Protein 2LL3 (pdb70)

Foldseek 3Di:
DDDADQKFWPADQPDDWAFAPDVVRLLVVLVVVVQFQKWKQQQVVRIIRRGGDDIDIDGGPRIGIGGSHD

GO terms:
  GO:0005534 galactose binding (F, IDA)
  GO:0044174 host cell endosome (C, IDA)
  GO:0005576 extracellular region (C, IDA)
  GO:0020009 microneme (C, IDA)
  GO:0030246 carbohydrate binding (F, IDA)
  GO:0140403 effector-mediated suppression of host innate immune response (P, IDA)
  GO:0046812 host cell surface binding (F, IDA)
  GO:0005534 galactose binding (F, IMP)
  GO:0140404 effector-mediated perturbation of host innate immune response by symbiont (P, IMP)
  GO:0075109 symbiont-mediated perturbation of host receptor-mediated signal transduction (P, IMP)
  GO:0005515 protein binding (F, IPI)
  GO:0035662 Toll-like receptor 4 binding (F, IPI)
  GO:0035663 Toll-like receptor 2 binding (F, IPI)

Secondary structure (DSSP, 8-state):
--S-EEEEE-SPBSSS-EE-SSHHHHHHHHHH-TTEEEEEEETTTTEEEEEESS--EEEEEEEEEE-S--

Solvent-accessible surface area: 4388 Å² total; per-residue (Å²): 91,34,160,68,40,43,47,0,2,144,7,120,29,32,46,140,58,104,192,4,115,45,37,78,76,0,100,50,86,0,80,75,72,184,109,2,59,6,0,1,9,8,65,138,80,15,56,0,51,13,12,103,42,160,54,73,133,80,154,106,129,4,8,37,22,0,59,66,58,114

Structure (mmCIF, N/CA/C/O backbone):
data_2LL3
#
_entry.id   2LL3
#
loop_
_atom_site.group_PDB
_atom_site.id
_atom_site.type_symbol
_atom_site.label_atom_id
_atom_site.label_alt_id
_atom_site.label_comp_id
_atom_site.label_asym_id
_atom_site.label_entity_id
_atom_site.label_seq_id
_atom_site.pdbx_PDB_ins_code
_atom_site.Cartn_x
_atom_site.Cartn_y
_atom_site.Cartn_z
_atom_site.occupancy
_atom_site.B_iso_or_equiv
_atom_site.auth_seq_id
_atom_site.auth_comp_id
_atom_site.auth_asym_id
_atom_site.auth_atom_id
_atom_site.pdbx_PDB_model_num
ATOM 1 N N . CYS A 1 10 ? 3.969 -6.084 10.281 1.00 3.75 10 CYS A N 1
ATOM 2 C CA . CYS A 1 10 ? 2.594 -5.763 9.851 1.00 3.34 10 CYS A CA 1
ATOM 3 C C . CYS A 1 10 ? 2.520 -4.390 9.178 1.00 3.18 10 CYS A C 1
ATOM 4 O O . CYS A 1 10 ? 2.015 -4.280 8.061 1.00 3.37 10 CYS A O 1
ATOM 11 N N . VAL A 1 11 ? 3.019 -3.343 9.841 1.00 3.25 11 VAL A N 1
ATOM 12 C CA . VAL A 1 11 ? 2.921 -1.984 9.298 1.00 3.21 11 VAL A CA 1
ATOM 13 C C . VAL A 1 11 ? 4.183 -1.157 9.568 1.00 2.44 11 VAL A C 1
ATOM 14 O O . VAL A 1 11 ? 4.113 0.061 9.728 1.00 2.96 11 VAL A O 1
ATOM 27 N N . HIS A 1 12 ? 5.335 -1.809 9.611 1.00 1.79 12 HIS A N 1
ATOM 28 C CA . HIS A 1 12 ? 6.587 -1.102 9.861 1.00 1.77 12 HIS A CA 1
ATOM 29 C C . HIS A 1 12 ? 7.492 -1.119 8.638 1.00 1.51 12 HIS A C 1
ATOM 30 O O . HIS A 1 12 ? 8.315 -2.022 8.480 1.00 2.26 12 HIS A O 1
ATOM 45 N N . THR A 1 13 ? 7.304 -0.116 7.779 1.00 1.05 13 THR A N 1
ATOM 46 C CA . THR A 1 13 ? 8.161 0.142 6.616 1.00 0.80 13 THR A CA 1
ATOM 47 C C . THR A 1 13 ? 8.536 -1.123 5.835 1.00 0.84 13 THR A C 1
ATOM 48 O O . THR A 1 13 ? 7.718 -1.668 5.088 1.00 1.82 13 THR A O 1
ATOM 59 N N . GLY A 1 14 ? 9.775 -1.572 5.996 1.00 0.79 14 GLY A N 1
ATOM 60 C CA . GLY A 1 14 ? 10.243 -2.745 5.291 1.00 0.83 14 GLY A CA 1
ATOM 61 C C . GLY A 1 14 ? 11.012 -2.403 4.029 1.00 0.86 14 GLY A C 1
ATOM 62 O O . GLY A 1 14 ? 12.075 -2.970 3.779 1.00 1.81 14 GLY A O 1
ATOM 66 N N . ASN A 1 15 ? 10.483 -1.455 3.253 1.00 0.68 15 ASN A N 1
ATOM 67 C CA . ASN A 1 15 ? 11.025 -1.122 1.929 1.00 0.59 15 ASN A CA 1
ATOM 68 C C . ASN A 1 15 ? 10.782 -2.276 0.970 1.00 0.47 15 ASN A C 1
ATOM 69 O O . ASN A 1 15 ? 11.666 -2.704 0.227 1.00 0.46 15 ASN A O 1
ATOM 80 N N . ILE A 1 16 ? 9.559 -2.773 1.011 1.00 0.46 16 ILE A N 1
ATOM 81 C CA . ILE A 1 16 ? 9.126 -3.855 0.151 1.00 0.46 16 ILE A CA 1
ATOM 82 C C . ILE A 1 16 ? 7.902 -3.408 -0.632 1.00 0.47 16 ILE A C 1
ATOM 83 O O . ILE A 1 16 ? 6.916 -2.951 -0.051 1.00 0.57 16 ILE A O 1
ATOM 99 N N . GLY A 1 17 ? 7.985 -3.518 -1.944 1.00 0.41 17 GLY A N 1
ATOM 100 C CA . GLY A 1 17 ? 6.860 -3.205 -2.791 1.00 0.44 17 GLY A CA 1
ATOM 101 C C . GLY A 1 17 ? 6.041 -4.442 -3.071 1.00 0.37 17 GLY A C 1
ATOM 102 O O . GLY A 1 17 ? 6.547 -5.557 -2.954 1.00 0.35 17 GLY A O 1
ATOM 106 N N . SER A 1 18 ? 4.784 -4.263 -3.431 1.00 0.39 18 SER A N 1
ATOM 107 C CA . SER A 1 18 ? 3.943 -5.392 -3.782 1.00 0.32 18 SER A CA 1
ATOM 108 C C . SER A 1 18 ? 3.467 -5.287 -5.225 1.00 0.37 18 SER A C 1
ATOM 109 O O . SER A 1 18 ? 3.070 -4.216 -5.679 1.00 0.45 18 SER A O 1
ATOM 117 N N . LYS A 1 19 ? 3.524 -6.405 -5.939 1.00 0.39 19 LYS A N 1
ATOM 118 C CA . LYS A 1 19 ? 3.084 -6.455 -7.330 1.00 0.49 19 LYS A CA 1
ATOM 119 C C . LYS A 1 19 ? 1.586 -6.704 -7.428 1.00 0.38 19 LYS A C 1
ATOM 120 O O . LYS A 1 19 ? 1.039 -6.878 -8.516 1.00 0.41 19 LYS A O 1
ATOM 139 N N . ALA A 1 20 ? 0.936 -6.731 -6.273 1.00 0.31 20 ALA A N 1
ATOM 140 C CA . ALA A 1 20 ? -0.508 -6.881 -6.205 1.00 0.26 20 ALA A CA 1
ATOM 141 C C . ALA A 1 20 ? -1.182 -5.649 -6.788 1.00 0.21 20 ALA A C 1
ATOM 142 O O . ALA A 1 20 ? -0.768 -4.522 -6.516 1.00 0.27 20 ALA A O 1
ATOM 149 N N . GLN A 1 21 ? -2.202 -5.877 -7.601 1.00 0.24 21 GLN A N 1
ATOM 150 C CA . GLN A 1 21 ? -2.920 -4.814 -8.260 1.00 0.25 21 GLN A CA 1
ATOM 151 C C . GLN A 1 21 ? -3.507 -3.824 -7.262 1.00 0.21 21 GLN A C 1
ATOM 152 O O . GLN A 1 21 ? -4.166 -4.211 -6.292 1.00 0.23 21 GLN A O 1
ATOM 166 N N . THR A 1 22 ? -3.242 -2.551 -7.504 1.00 0.22 22 THR A N 1
ATOM 167 C CA . THR A 1 22 ? -3.871 -1.481 -6.758 1.00 0.22 22 THR A CA 1
ATOM 168 C C . THR A 1 22 ? -5.368 -1.499 -7.060 1.00 0.24 22 THR A C 1
ATOM 169 O O . THR A 1 22 ? -5.768 -1.689 -8.208 1.00 0.29 22 THR A O 1
ATOM 180 N N . ILE A 1 23 ? -6.187 -1.331 -6.032 1.00 0.23 23 ILE A N 1
ATOM 181 C CA . ILE A 1 23 ? -7.635 -1.505 -6.157 1.00 0.28 23 ILE A CA 1
ATOM 182 C C . ILE A 1 23 ? -8.265 -0.385 -6.975 1.00 0.36 23 ILE A C 1
ATOM 183 O O . ILE A 1 23 ? -9.437 -0.453 -7.347 1.00 0.43 23 ILE A O 1
ATOM 199 N N . GLY A 1 24 ? -7.481 0.638 -7.257 1.00 0.38 24 GLY A N 1
ATOM 200 C CA . GLY A 1 24 ? -7.975 1.744 -8.046 1.00 0.45 24 GLY A CA 1
ATOM 201 C C . GLY A 1 24 ? -6.874 2.692 -8.444 1.00 0.31 24 GLY A C 1
ATOM 202 O O . GLY A 1 24 ? -5.718 2.284 -8.579 1.00 0.34 24 GLY A O 1
ATOM 206 N N . GLU A 1 25 ? -7.233 3.952 -8.643 1.00 0.26 25 GLU A N 1
ATOM 207 C CA . GLU A 1 25 ? -6.260 4.985 -8.959 1.00 0.29 25 GLU A CA 1
ATOM 208 C C . GLU A 1 25 ? -5.340 5.222 -7.772 1.00 0.25 25 GLU A C 1
ATOM 209 O O . GLU A 1 25 ? -5.786 5.260 -6.624 1.00 0.32 25 GLU A O 1
ATOM 221 N N . VAL A 1 26 ? -4.057 5.373 -8.052 1.00 0.23 26 VAL A N 1
ATOM 222 C CA . VAL A 1 26 ? -3.078 5.616 -7.011 1.00 0.20 26 VAL A CA 1
ATOM 223 C C . VAL A 1 26 ? -3.208 7.035 -6.485 1.00 0.22 26 VAL A C 1
ATOM 224 O O . VAL A 1 26 ? -2.924 8.007 -7.189 1.00 0.24 26 VAL A O 1
ATOM 237 N N . LYS A 1 27 ? -3.662 7.142 -5.254 1.00 0.28 27 LYS A N 1
ATOM 238 C CA . LYS A 1 27 ? -3.822 8.430 -4.608 1.00 0.33 27 LYS A CA 1
ATOM 239 C C . LYS A 1 27 ? -2.635 8.682 -3.697 1.00 0.26 27 LYS A C 1
ATOM 240 O O . LYS A 1 27 ? -2.135 7.760 -3.056 1.00 0.31 27 LYS A O 1
ATOM 259 N N . ARG A 1 28 ? -2.169 9.917 -3.648 1.00 0.26 28 ARG A N 1
ATOM 260 C CA . ARG A 1 28 ? -1.023 10.234 -2.822 1.00 0.23 28 ARG A CA 1
ATOM 261 C C . ARG A 1 28 ? -1.461 10.448 -1.379 1.00 0.21 28 ARG A C 1
ATOM 262 O O . ARG A 1 28 ? -2.513 11.032 -1.112 1.00 0.29 28 ARG A O 1
ATOM 283 N N . ALA A 1 29 ? -0.657 9.952 -0.458 1.00 0.17 29 ALA A N 1
ATOM 284 C CA . ALA A 1 29 ? -0.981 10.015 0.954 1.00 0.19 29 ALA A CA 1
ATOM 285 C C . ALA A 1 29 ? 0.108 10.756 1.715 1.00 0.24 29 ALA A C 1
ATOM 286 O O . ALA A 1 29 ? 1.296 10.489 1.540 1.00 0.33 29 ALA A O 1
ATOM 293 N N . SER A 1 30 ? -0.311 11.693 2.555 1.00 0.30 30 SER A N 1
ATOM 294 C CA . SER A 1 30 ? 0.611 12.515 3.325 1.00 0.37 30 SER A CA 1
ATOM 295 C C . SER A 1 30 ? 1.319 11.686 4.398 1.00 0.29 30 SER A C 1
ATOM 296 O O . SER A 1 30 ? 2.367 12.077 4.912 1.00 0.42 30 SER A O 1
ATOM 304 N N . SER A 1 31 ? 0.750 10.536 4.722 1.00 0.19 31 SER A N 1
ATOM 305 C CA . SER A 1 31 ? 1.327 9.650 5.718 1.00 0.19 31 SER A CA 1
ATOM 306 C C . SER A 1 31 ? 1.019 8.199 5.373 1.00 0.18 31 SER A C 1
ATOM 307 O O . SER A 1 31 ? 0.107 7.924 4.585 1.00 0.21 31 SER A O 1
ATOM 315 N N . LEU A 1 32 ? 1.776 7.271 5.945 1.00 0.17 32 LEU A N 1
ATOM 316 C CA . LEU A 1 32 ? 1.482 5.856 5.782 1.00 0.18 32 LEU A CA 1
ATOM 317 C C . LEU A 1 32 ? 0.189 5.526 6.514 1.00 0.18 32 LEU A C 1
ATOM 318 O O . LEU A 1 32 ? -0.587 4.671 6.085 1.00 0.21 32 LEU A O 1
ATOM 334 N N . SER A 1 33 ? -0.038 6.240 7.613 1.00 0.21 33 SER A N 1
ATOM 335 C CA . SER A 1 33 ? -1.268 6.124 8.380 1.00 0.24 33 SER A CA 1
ATOM 336 C C . SER A 1 33 ? -2.475 6.425 7.496 1.00 0.20 33 SER A C 1
ATOM 337 O O . SER A 1 33 ? -3.465 5.693 7.505 1.00 0.20 33 SER A O 1
ATOM 345 N N . GLU A 1 34 ? -2.372 7.498 6.716 1.00 0.20 34 GLU A N 1
ATOM 346 C CA . GLU A 1 34 ? -3.408 7.858 5.760 1.00 0.20 34 GLU A CA 1
ATOM 347 C C . GLU A 1 34 ? -3.677 6.700 4.808 1.00 0.18 34 GLU A C 1
ATOM 348 O O . GLU A 1 34 ? -4.824 6.325 4.572 1.00 0.20 34 GLU A O 1
ATOM 360 N N . CYS A 1 35 ? -2.602 6.131 4.277 1.00 0.17 35 CYS A N 1
ATOM 361 C CA . CYS A 1 35 ? -2.703 5.042 3.314 1.00 0.16 35 CYS A CA 1
ATOM 362 C C . CYS A 1 35 ? -3.335 3.807 3.957 1.00 0.16 35 CYS A C 1
ATOM 363 O O . CYS A 1 35 ? -3.959 2.995 3.274 1.00 0.20 35 CYS A O 1
ATOM 370 N N . ARG A 1 36 ? -3.197 3.675 5.275 1.00 0.18 36 ARG A N 1
ATOM 371 C CA . ARG A 1 36 ? -3.850 2.586 5.988 1.00 0.22 36 ARG A CA 1
ATOM 372 C C . ARG A 1 36 ? -5.358 2.762 5.918 1.00 0.25 36 ARG A C 1
ATOM 373 O O . ARG A 1 36 ? -6.084 1.834 5.574 1.00 0.28 36 ARG A O 1
ATOM 394 N N . ALA A 1 37 ? -5.821 3.970 6.222 1.00 0.29 37 ALA A N 1
ATOM 395 C CA . ALA A 1 37 ? -7.243 4.292 6.154 1.00 0.37 37 ALA A CA 1
ATOM 396 C C . ALA A 1 37 ? -7.752 4.168 4.722 1.00 0.37 37 ALA A C 1
ATOM 397 O O . ALA A 1 37 ? -8.918 3.842 4.484 1.00 0.42 37 ALA A O 1
ATOM 404 N N . ARG A 1 38 ? -6.861 4.429 3.773 1.00 0.33 38 ARG A N 1
ATOM 405 C CA . ARG A 1 38 ? -7.164 4.266 2.360 1.00 0.36 38 ARG A CA 1
ATOM 406 C C . ARG A 1 38 ? -7.378 2.791 2.028 1.00 0.34 38 ARG A C 1
ATOM 407 O O . ARG A 1 38 ? -8.175 2.447 1.154 1.00 0.42 38 ARG A O 1
ATOM 428 N N . CYS A 1 39 ? -6.670 1.925 2.744 1.00 0.28 39 CYS A N 1
ATOM 429 C CA . CYS A 1 39 ? -6.835 0.484 2.593 1.00 0.31 39 CYS A CA 1
ATOM 430 C C . CYS A 1 39 ? -8.083 0.014 3.337 1.00 0.32 39 CYS A C 1
ATOM 431 O O . CYS A 1 39 ? -8.792 -0.877 2.875 1.00 0.38 39 CYS A O 1
ATOM 438 N N . GLN A 1 40 ? -8.355 0.638 4.484 1.00 0.35 40 GLN A N 1
ATOM 439 C CA . GLN A 1 40 ? -9.537 0.317 5.286 1.00 0.41 40 GLN A CA 1
ATOM 440 C C . GLN A 1 40 ? -10.807 0.641 4.515 1.00 0.39 40 GLN A C 1
ATOM 441 O O . GLN A 1 40 ? -11.883 0.110 4.801 1.00 0.44 40 GLN A O 1
ATOM 455 N N . ALA A 1 41 ? -10.668 1.536 3.551 1.00 0.36 41 ALA A N 1
ATOM 456 C CA . ALA A 1 41 ? -11.766 1.917 2.679 1.00 0.37 41 ALA A CA 1
ATOM 457 C C . ALA A 1 41 ? -12.214 0.742 1.820 1.00 0.32 41 ALA A C 1
ATOM 458 O O . ALA A 1 41 ? -13.382 0.356 1.839 1.00 0.41 41 ALA A O 1
ATOM 465 N N . GLU A 1 42 ? -11.277 0.167 1.078 1.00 0.37 42 GLU A N 1
ATOM 466 C CA . GLU A 1 42 ? -11.582 -0.955 0.204 1.00 0.43 42 GLU A CA 1
ATOM 467 C C . GLU A 1 42 ? -11.662 -2.252 0.996 1.00 0.46 42 GLU A C 1
ATOM 468 O O . GLU A 1 42 ? -10.703 -2.653 1.655 1.00 0.66 42 GLU A O 1
ATOM 480 N N . LYS A 1 43 ? -12.804 -2.913 0.914 1.00 0.49 43 LYS A N 1
ATOM 481 C CA . LYS A 1 43 ? -13.000 -4.191 1.582 1.00 0.54 43 LYS A CA 1
ATOM 482 C C . LYS A 1 43 ? -12.114 -5.262 0.950 1.00 0.50 43 LYS A C 1
ATOM 483 O O . LYS A 1 43 ? -11.758 -6.250 1.592 1.00 0.67 43 LYS A O 1
ATOM 502 N N . GLU A 1 44 ? -11.739 -5.041 -0.304 1.00 0.38 44 GLU A N 1
ATOM 503 C CA . GLU A 1 44 ? -10.913 -5.989 -1.037 1.00 0.40 44 GLU A CA 1
ATOM 504 C C . GLU A 1 44 ? -9.440 -5.831 -0.656 1.00 0.35 44 GLU A C 1
ATOM 505 O O . GLU A 1 44 ? -8.614 -6.694 -0.960 1.00 0.37 44 GLU A O 1
ATOM 517 N N . CYS A 1 45 ? -9.120 -4.729 0.015 1.00 0.32 45 CYS A N 1
ATOM 518 C CA . CYS A 1 45 ? -7.737 -4.407 0.341 1.00 0.31 45 CYS A CA 1
ATOM 519 C C . CYS A 1 45 ? -7.228 -5.293 1.465 1.00 0.33 45 CYS A C 1
ATOM 520 O O . CYS A 1 45 ? -7.718 -5.225 2.595 1.00 0.55 45 CYS A O 1
ATOM 527 N N . SER A 1 46 ? -6.255 -6.127 1.149 1.00 0.25 46 SER A N 1
ATOM 528 C CA . SER A 1 46 ? -5.660 -7.005 2.135 1.00 0.27 46 SER A CA 1
ATOM 529 C C . SER A 1 46 ? -4.346 -6.412 2.636 1.00 0.26 46 SER A C 1
ATOM 530 O O . SER A 1 46 ? -3.815 -6.824 3.668 1.00 0.35 46 SER A O 1
ATOM 538 N N . HIS A 1 47 ? -3.836 -5.428 1.902 1.00 0.21 47 HIS A N 1
ATOM 539 C CA . HIS A 1 47 ? -2.586 -4.764 2.249 1.00 0.20 47 HIS A CA 1
ATOM 540 C C . HIS A 1 47 ? -2.375 -3.570 1.328 1.00 0.18 47 HIS A C 1
ATOM 541 O O . HIS A 1 47 ? -2.984 -3.490 0.265 1.00 0.22 47 HIS A O 1
ATOM 556 N N . TYR A 1 48 ? -1.502 -2.663 1.715 1.00 0.15 48 TYR A N 1
ATOM 557 C CA . TYR A 1 48 ? -1.229 -1.490 0.902 1.00 0.14 48 TYR A CA 1
ATOM 558 C C . TYR A 1 48 ? 0.266 -1.232 0.811 1.00 0.13 48 TYR A C 1
ATOM 559 O O . TYR A 1 48 ? 1.014 -1.527 1.739 1.00 0.17 48 TYR A O 1
ATOM 577 N N . THR A 1 49 ? 0.691 -0.697 -0.315 1.00 0.13 49 THR A N 1
ATOM 578 C CA . THR A 1 49 ? 2.068 -0.287 -0.494 1.00 0.13 49 THR A CA 1
ATOM 579 C C . THR A 1 49 ? 2.142 1.231 -0.533 1.00 0.12 49 THR A C 1
ATOM 580 O O . THR A 1 49 ? 1.740 1.862 -1.503 1.00 0.18 49 THR A O 1
ATOM 591 N N . TYR A 1 50 ? 2.611 1.815 0.541 1.00 0.17 50 TYR A N 1
ATOM 592 C CA . TYR A 1 50 ? 2.766 3.248 0.609 1.00 0.16 50 TYR A CA 1
ATOM 593 C C . TYR A 1 50 ? 4.167 3.640 0.186 1.00 0.14 50 TYR A C 1
ATOM 594 O O . TYR A 1 50 ? 5.126 3.476 0.941 1.00 0.16 50 TYR A O 1
ATOM 612 N N . ASN A 1 51 ? 4.283 4.145 -1.024 1.00 0.16 51 ASN A N 1
ATOM 613 C CA . ASN A 1 51 ? 5.542 4.673 -1.493 1.00 0.20 51 ASN A CA 1
ATOM 614 C C . ASN A 1 51 ? 5.768 6.029 -0.852 1.00 0.19 51 ASN A C 1
ATOM 615 O O . ASN A 1 51 ? 5.267 7.047 -1.321 1.00 0.22 51 ASN A O 1
ATOM 626 N N . VAL A 1 52 ? 6.522 6.021 0.228 1.00 0.18 52 VAL A N 1
ATOM 627 C CA . VAL A 1 52 ? 6.778 7.217 1.010 1.00 0.22 52 VAL A CA 1
ATOM 628 C C . VAL A 1 52 ? 7.647 8.189 0.217 1.00 0.31 52 VAL A C 1
ATOM 629 O O . VAL A 1 52 ? 7.618 9.401 0.436 1.00 0.44 52 VAL A O 1
ATOM 642 N N . LYS A 1 53 ? 8.399 7.625 -0.723 1.00 0.33 53 LYS A N 1
ATOM 643 C CA . LYS A 1 53 ? 9.380 8.357 -1.501 1.00 0.45 53 LYS A CA 1
ATOM 644 C C . LYS A 1 53 ? 8.714 9.436 -2.360 1.00 0.44 53 LYS A C 1
ATOM 645 O O . LYS A 1 53 ? 9.122 10.595 -2.337 1.00 0.59 53 LYS A O 1
ATOM 664 N N . SER A 1 54 ? 7.689 9.052 -3.107 1.00 0.34 54 SER A N 1
ATOM 665 C CA . SER A 1 54 ? 6.923 10.001 -3.906 1.00 0.36 54 SER A CA 1
ATOM 666 C C . SER A 1 54 ? 5.641 10.397 -3.179 1.00 0.33 54 SER A C 1
ATOM 667 O O . SER A 1 54 ? 4.927 11.306 -3.600 1.00 0.43 54 SER A O 1
ATOM 675 N N . GLY A 1 55 ? 5.349 9.696 -2.089 1.00 0.26 55 GLY A N 1
ATOM 676 C CA . GLY A 1 55 ? 4.178 10.004 -1.294 1.00 0.24 55 GLY A CA 1
ATOM 677 C C . GLY A 1 55 ? 2.919 9.365 -1.844 1.00 0.20 55 GLY A C 1
ATOM 678 O O . GLY A 1 55 ? 1.816 9.840 -1.592 1.00 0.27 55 GLY A O 1
ATOM 682 N N . LEU A 1 56 ? 3.085 8.277 -2.581 1.00 0.22 56 LEU A N 1
ATOM 683 C CA . LEU A 1 56 ? 1.964 7.609 -3.230 1.00 0.19 56 LEU A CA 1
ATOM 684 C C . LEU A 1 56 ? 1.441 6.461 -2.377 1.00 0.15 56 LEU A C 1
ATOM 685 O O . LEU A 1 56 ? 2.210 5.753 -1.737 1.00 0.14 56 LEU A O 1
ATOM 701 N N . CYS A 1 57 ? 0.131 6.287 -2.370 1.00 0.14 57 CYS A N 1
ATOM 702 C CA . CYS A 1 57 ? -0.495 5.202 -1.634 1.00 0.13 57 CYS A CA 1
ATOM 703 C C . CYS A 1 57 ? -1.055 4.164 -2.598 1.00 0.11 57 CYS A C 1
ATOM 704 O O . CYS A 1 57 ? -1.835 4.492 -3.494 1.00 0.13 57 CYS A O 1
ATOM 711 N N . TYR A 1 58 ? -0.641 2.919 -2.425 1.00 0.11 58 TYR A N 1
ATOM 712 C CA . TYR A 1 58 ? -1.112 1.831 -3.267 1.00 0.13 58 TYR A CA 1
ATOM 713 C C . TYR A 1 58 ? -1.950 0.844 -2.466 1.00 0.13 58 TYR A C 1
ATOM 714 O O . TYR A 1 58 ? -1.420 -0.142 -1.954 1.00 0.12 58 TYR A O 1
ATOM 732 N N . PRO A 1 59 ? -3.263 1.076 -2.342 1.00 0.15 59 PRO A N 1
ATOM 733 C CA . PRO A 1 59 ? -4.145 0.117 -1.705 1.00 0.16 59 PRO A CA 1
ATOM 734 C C . PRO A 1 59 ? -4.306 -1.091 -2.611 1.00 0.15 59 PRO A C 1
ATOM 735 O O . PRO A 1 59 ? -4.747 -0.960 -3.751 1.00 0.16 59 PRO A O 1
ATOM 746 N N . LYS A 1 60 ? -3.916 -2.258 -2.131 1.00 0.14 60 LYS A N 1
ATOM 747 C CA . LYS A 1 60 ? -3.819 -3.419 -2.994 1.00 0.14 60 LYS A CA 1
ATOM 748 C C . LYS A 1 60 ? -4.727 -4.546 -2.536 1.00 0.13 60 LYS A C 1
ATOM 749 O O . LYS A 1 60 ? -4.869 -4.818 -1.340 1.00 0.14 60 LYS A O 1
ATOM 768 N N . ARG A 1 61 ? -5.340 -5.196 -3.504 1.00 0.15 61 ARG A N 1
ATOM 769 C CA . ARG A 1 61 ? -6.293 -6.250 -3.234 1.00 0.17 61 ARG A CA 1
ATOM 770 C C . ARG A 1 61 ? -5.693 -7.616 -3.512 1.00 0.17 61 ARG A C 1
ATOM 771 O O . ARG A 1 61 ? -4.619 -7.725 -4.109 1.00 0.22 61 ARG A O 1
ATOM 792 N N . GLY A 1 62 ? -6.399 -8.643 -3.074 1.00 0.22 62 GLY A N 1
ATOM 793 C CA . GLY A 1 62 ? -5.972 -10.014 -3.303 1.00 0.30 62 GLY A CA 1
ATOM 794 C C . GLY A 1 62 ? -4.669 -10.366 -2.607 1.00 0.29 62 GLY A C 1
ATOM 795 O O . GLY A 1 62 ? -4.254 -9.690 -1.660 1.00 0.37 62 GLY A O 1
ATOM 799 N N . LYS A 1 63 ? -4.027 -11.427 -3.084 1.00 0.39 63 LYS A N 1
ATOM 800 C CA . LYS A 1 63 ? -2.771 -11.898 -2.512 1.00 0.48 63 LYS A CA 1
ATOM 801 C C . LYS A 1 63 ? -1.634 -10.936 -2.854 1.00 0.40 63 LYS A C 1
ATOM 802 O O . LYS A 1 63 ? -1.673 -10.243 -3.875 1.00 0.49 63 LYS A O 1
ATOM 821 N N . PRO A 1 64 ? -0.616 -10.869 -1.993 1.00 0.41 64 PRO A N 1
ATOM 822 C CA . PRO A 1 64 ? 0.530 -10.001 -2.190 1.00 0.38 64 PRO A CA 1
ATOM 823 C C . PRO A 1 64 ? 1.680 -10.681 -2.928 1.00 0.35 64 PRO A C 1
ATOM 824 O O . PRO A 1 64 ? 1.728 -11.906 -3.059 1.00 0.44 64 PRO A O 1
ATOM 835 N N . GLN A 1 65 ? 2.596 -9.859 -3.400 1.00 0.36 65 GLN A N 1
ATOM 836 C CA . GLN A 1 65 ? 3.838 -10.310 -4.012 1.00 0.32 65 GLN A CA 1
ATOM 837 C C . GLN A 1 65 ? 4.906 -9.299 -3.638 1.00 0.31 65 GLN A C 1
ATOM 838 O O . GLN A 1 65 ? 4.779 -8.126 -3.986 1.00 0.41 65 GLN A O 1
ATOM 852 N N . PHE A 1 66 ? 5.944 -9.732 -2.949 1.00 0.32 66 PHE A N 1
ATOM 853 C CA . PHE A 1 66 ? 6.885 -8.792 -2.357 1.00 0.33 66 PHE A CA 1
ATOM 854 C C . PHE A 1 66 ? 8.178 -8.694 -3.151 1.00 0.34 66 PHE A C 1
ATOM 855 O O . PHE A 1 66 ? 8.713 -9.698 -3.628 1.00 0.40 66 PHE A O 1
ATOM 872 N N . TYR A 1 67 ? 8.661 -7.470 -3.292 1.00 0.32 67 TYR A N 1
ATOM 873 C CA . TYR A 1 67 ? 9.938 -7.203 -3.929 1.00 0.34 67 TYR A CA 1
ATOM 874 C C . TYR A 1 67 ? 10.635 -6.051 -3.218 1.00 0.32 67 TYR A C 1
ATOM 875 O O . TYR A 1 67 ? 9.987 -5.231 -2.571 1.00 0.42 67 TYR A O 1
ATOM 893 N N . LYS A 1 68 ? 11.951 -5.992 -3.333 1.00 0.39 68 LYS A N 1
ATOM 894 C CA . LYS A 1 68 ? 12.728 -4.975 -2.643 1.00 0.39 68 LYS A CA 1
ATOM 895 C C . LYS A 1 68 ? 12.658 -3.645 -3.389 1.00 0.41 68 LYS A C 1
ATOM 896 O O . LYS A 1 68 ? 13.248 -3.491 -4.458 1.00 0.58 68 LYS A O 1
ATOM 915 N N . TYR A 1 69 ? 11.911 -2.705 -2.830 1.00 0.32 69 TYR A N 1
ATOM 916 C CA . TYR A 1 69 ? 11.804 -1.366 -3.387 1.00 0.42 69 TYR A CA 1
ATOM 917 C C . TYR A 1 69 ? 11.975 -0.338 -2.275 1.00 0.40 69 TYR A C 1
ATOM 918 O O . TYR A 1 69 ? 11.091 -0.171 -1.433 1.00 0.60 69 TYR A O 1
ATOM 936 N N . LEU A 1 70 ? 13.115 0.333 -2.265 1.00 0.53 70 LEU A N 1
ATOM 937 C CA . LEU A 1 70 ? 13.384 1.351 -1.265 1.00 0.52 70 LEU A CA 1
ATOM 938 C C . LEU A 1 70 ? 12.397 2.504 -1.408 1.00 0.48 70 LEU A C 1
ATOM 939 O O . LEU A 1 70 ? 12.316 3.140 -2.461 1.00 0.75 70 LEU A O 1
ATOM 955 N N . GLY A 1 71 ? 11.657 2.770 -0.349 1.00 0.40 71 GLY A N 1
ATOM 956 C CA . GLY A 1 71 ? 10.644 3.802 -0.390 1.00 0.49 71 GLY A CA 1
ATOM 957 C C . GLY A 1 71 ? 9.239 3.244 -0.260 1.00 0.40 71 GLY A C 1
ATOM 958 O O . GLY A 1 71 ? 8.335 3.944 0.192 1.00 0.43 71 GLY A O 1
ATOM 962 N N . ASP A 1 72 ? 9.049 1.987 -0.645 1.00 0.38 72 ASP A N 1
ATOM 963 C CA . ASP A 1 72 ? 7.731 1.367 -0.565 1.00 0.36 72 ASP A CA 1
ATOM 964 C C . ASP A 1 72 ? 7.532 0.717 0.792 1.00 0.42 72 ASP A C 1
ATOM 965 O O . ASP A 1 72 ? 8.261 -0.199 1.171 1.00 0.70 72 ASP A O 1
ATOM 974 N N . MET A 1 73 ? 6.560 1.206 1.537 1.00 0.26 73 MET A N 1
ATOM 975 C CA . MET A 1 73 ? 6.224 0.612 2.815 1.00 0.28 73 MET A CA 1
ATOM 976 C C . MET A 1 73 ? 4.920 -0.149 2.679 1.00 0.22 73 MET A C 1
ATOM 977 O O . MET A 1 73 ? 3.873 0.449 2.454 1.00 0.20 73 MET A O 1
ATOM 991 N N . THR A 1 74 ? 4.964 -1.455 2.839 1.00 0.23 74 THR A N 1
ATOM 992 C CA . THR A 1 74 ? 3.766 -2.252 2.678 1.00 0.21 74 THR A CA 1
ATOM 993 C C . THR A 1 74 ? 3.155 -2.593 4.028 1.00 0.26 74 THR A C 1
ATOM 994 O O . THR A 1 74 ? 3.678 -3.414 4.779 1.00 0.34 74 THR A O 1
ATOM 1005 N N . GLY A 1 75 ? 2.058 -1.923 4.339 1.00 0.27 75 GLY A N 1
ATOM 1006 C CA . GLY A 1 75 ? 1.314 -2.234 5.534 1.00 0.32 75 GLY A CA 1
ATOM 1007 C C . GLY A 1 75 ? 0.252 -3.268 5.233 1.00 0.24 75 GLY A C 1
ATOM 1008 O O . GLY A 1 75 ? -0.483 -3.136 4.253 1.00 0.25 75 GLY A O 1
ATOM 1012 N N . SER A 1 76 ? 0.182 -4.303 6.054 1.00 0.38 76 SER A N 1
ATOM 1013 C CA . SER A 1 76 ? -0.731 -5.417 5.823 1.00 0.50 76 SER A CA 1
ATOM 1014 C C . SER A 1 76 ? -2.162 -5.044 6.225 1.00 0.61 76 SER A C 1
ATOM 1015 O O . SER A 1 76 ? -2.787 -5.726 7.042 1.00 1.52 76 SER A O 1
ATOM 1023 N N . ARG A 1 77 ? -2.660 -3.956 5.630 1.00 0.62 77 ARG A N 1
ATOM 1024 C CA . ARG A 1 77 ? -3.995 -3.420 5.902 1.00 0.54 77 ARG A CA 1
ATOM 1025 C C . ARG A 1 77 ? -4.079 -2.840 7.310 1.00 0.64 77 ARG A C 1
ATOM 1026 O O . ARG A 1 77 ? -4.127 -1.626 7.483 1.00 1.08 77 ARG A O 1
ATOM 1047 N N . THR A 1 78 ? -4.085 -3.708 8.305 1.00 0.91 78 THR A N 1
ATOM 1048 C CA . THR A 1 78 ? -4.176 -3.297 9.693 1.00 1.05 78 THR A CA 1
ATOM 1049 C C . THR A 1 78 ? -3.333 -4.213 10.566 1.00 1.42 78 THR A C 1
ATOM 1050 O O . THR A 1 78 ? -3.134 -5.384 10.239 1.00 2.15 78 THR A O 1
ATOM 1061 N N . CYS A 1 79 ? -2.822 -3.681 11.660 1.00 1.67 79 CYS A N 1
ATOM 1062 C CA . CYS A 1 79 ? -2.026 -4.468 12.580 1.00 2.22 79 CYS A CA 1
ATOM 1063 C C . CYS A 1 79 ? -2.779 -4.639 13.893 1.00 2.94 79 CYS A C 1
ATOM 1064 O O . CYS A 1 79 ? -3.362 -5.722 14.108 1.00 3.37 79 CYS A O 1
ATOM 1071 N N . CYS A 1 10 ? 3.343 -7.865 12.854 1.00 3.75 10 CYS A N 2
ATOM 1072 C CA . CYS A 1 10 ? 2.667 -7.313 11.664 1.00 3.34 10 CYS A CA 2
ATOM 1073 C C . CYS A 1 10 ? 3.654 -6.522 10.810 1.00 3.18 10 CYS A C 2
ATOM 1074 O O . CYS A 1 10 ? 4.779 -6.255 11.238 1.00 3.37 10 CYS A O 2
ATOM 1081 N N . VAL A 1 11 ? 3.238 -6.162 9.599 1.00 3.25 11 VAL A N 2
ATOM 1082 C CA . VAL A 1 11 ? 4.106 -5.448 8.670 1.00 3.21 11 VAL A CA 2
ATOM 1083 C C . VAL A 1 11 ? 3.480 -4.122 8.244 1.00 2.44 11 VAL A C 2
ATOM 1084 O O . VAL A 1 11 ? 2.275 -4.052 7.985 1.00 2.96 11 VAL A O 2
ATOM 1097 N N . HIS A 1 12 ? 4.299 -3.074 8.202 1.00 1.79 12 HIS A N 2
ATOM 1098 C CA . HIS A 1 12 ? 3.869 -1.760 7.728 1.00 1.77 12 HIS A CA 2
ATOM 1099 C C . HIS A 1 12 ? 4.997 -1.043 7.002 1.00 1.51 12 HIS A C 2
ATOM 1100 O O . HIS A 1 12 ? 4.781 -0.437 5.956 1.00 2.26 12 HIS A O 2
ATOM 1115 N N . THR A 1 13 ? 6.196 -1.105 7.558 1.00 1.05 13 THR A N 2
ATOM 1116 C CA . THR A 1 13 ? 7.333 -0.420 6.976 1.00 0.80 13 THR A CA 2
ATOM 1117 C C . THR A 1 13 ? 8.354 -1.404 6.416 1.00 0.84 13 THR A C 2
ATOM 1118 O O . THR A 1 13 ? 8.155 -2.622 6.471 1.00 1.82 13 THR A O 2
ATOM 1129 N N . GLY A 1 14 ? 9.436 -0.868 5.872 1.00 0.79 14 GLY A N 2
ATOM 1130 C CA . GLY A 1 14 ? 10.462 -1.691 5.275 1.00 0.83 14 GLY A CA 2
ATOM 1131 C C . GLY A 1 14 ? 10.775 -1.247 3.865 1.00 0.86 14 GLY A C 2
ATOM 1132 O O . GLY A 1 14 ? 10.115 -0.356 3.334 1.00 1.81 14 GLY A O 2
ATOM 1136 N N . ASN A 1 15 ? 11.779 -1.856 3.258 1.00 0.68 15 ASN A N 2
ATOM 1137 C CA . ASN A 1 15 ? 12.128 -1.559 1.871 1.00 0.59 15 ASN A CA 2
ATOM 1138 C C . ASN A 1 15 ? 11.543 -2.621 0.948 1.00 0.47 15 ASN A C 2
ATOM 1139 O O . ASN A 1 15 ? 12.194 -3.105 0.022 1.00 0.46 15 ASN A O 2
ATOM 1150 N N . ILE A 1 16 ? 10.291 -2.970 1.212 1.00 0.46 16 ILE A N 2
ATOM 1151 C CA . ILE A 1 16 ? 9.614 -4.032 0.487 1.00 0.46 16 ILE A CA 2
ATOM 1152 C C . ILE A 1 16 ? 8.305 -3.519 -0.100 1.00 0.47 16 ILE A C 2
ATOM 1153 O O . ILE A 1 16 ? 7.356 -3.211 0.628 1.00 0.57 16 ILE A O 2
ATOM 1169 N N . GLY A 1 17 ? 8.272 -3.420 -1.416 1.00 0.41 17 GLY A N 2
ATOM 1170 C CA . GLY A 1 17 ? 7.072 -3.015 -2.104 1.00 0.44 17 GLY A CA 2
ATOM 1171 C C . GLY A 1 17 ? 6.256 -4.212 -2.524 1.00 0.37 17 GLY A C 2
ATOM 1172 O O . GLY A 1 17 ? 6.738 -5.343 -2.468 1.00 0.35 17 GLY A O 2
ATOM 1176 N N . SER A 1 18 ? 5.029 -3.984 -2.939 1.00 0.39 18 SER A N 2
ATOM 1177 C CA . SER A 1 18 ? 4.202 -5.063 -3.429 1.00 0.32 18 SER A CA 2
ATOM 1178 C C . SER A 1 18 ? 3.758 -4.773 -4.851 1.00 0.37 18 SER A C 2
ATOM 1179 O O . SER A 1 18 ? 3.446 -3.635 -5.189 1.00 0.45 18 SER A O 2
ATOM 1187 N N . LYS A 1 19 ? 3.761 -5.797 -5.693 1.00 0.39 19 LYS A N 2
ATOM 1188 C CA . LYS A 1 19 ? 3.374 -5.624 -7.082 1.00 0.49 19 LYS A CA 2
ATOM 1189 C C . LYS A 1 19 ? 1.983 -6.181 -7.324 1.00 0.38 19 LYS A C 2
ATOM 1190 O O . LYS A 1 19 ? 1.590 -6.450 -8.460 1.00 0.41 19 LYS A O 2
ATOM 1209 N N . ALA A 1 20 ? 1.254 -6.371 -6.238 1.00 0.31 20 ALA A N 2
ATOM 1210 C CA . ALA A 1 20 ? -0.135 -6.787 -6.310 1.00 0.26 20 ALA A CA 2
ATOM 1211 C C . ALA A 1 20 ? -0.965 -5.707 -6.984 1.00 0.21 20 ALA A C 2
ATOM 1212 O O . ALA A 1 20 ? -0.634 -4.523 -6.911 1.00 0.27 20 ALA A O 2
ATOM 1219 N N . GLN A 1 21 ? -2.020 -6.125 -7.660 1.00 0.24 21 GLN A N 2
ATOM 1220 C CA . GLN A 1 21 ? -2.887 -5.221 -8.374 1.00 0.25 21 GLN A CA 2
ATOM 1221 C C . GLN A 1 21 ? -3.527 -4.207 -7.430 1.00 0.21 21 GLN A C 2
ATOM 1222 O O . GLN A 1 21 ? -4.289 -4.573 -6.529 1.00 0.23 21 GLN A O 2
ATOM 1236 N N . THR A 1 22 ? -3.193 -2.940 -7.630 1.00 0.22 22 THR A N 2
ATOM 1237 C CA . THR A 1 22 ? -3.806 -1.856 -6.886 1.00 0.22 22 THR A CA 2
ATOM 1238 C C . THR A 1 22 ? -5.289 -1.803 -7.236 1.00 0.24 22 THR A C 2
ATOM 1239 O O . THR A 1 22 ? -5.662 -1.942 -8.401 1.00 0.29 22 THR A O 2
ATOM 1250 N N . ILE A 1 23 ? -6.128 -1.613 -6.227 1.00 0.23 23 ILE A N 2
ATOM 1251 C CA . ILE A 1 23 ? -7.575 -1.746 -6.390 1.00 0.28 23 ILE A CA 2
ATOM 1252 C C . ILE A 1 23 ? -8.150 -0.645 -7.273 1.00 0.36 23 ILE A C 2
ATOM 1253 O O . ILE A 1 23 ? -9.295 -0.729 -7.717 1.00 0.43 23 ILE A O 2
ATOM 1269 N N . GLY A 1 24 ? -7.352 0.375 -7.544 1.00 0.38 24 GLY A N 2
ATOM 1270 C CA . GLY A 1 24 ? -7.836 1.472 -8.352 1.00 0.45 24 GLY A CA 2
ATOM 1271 C C . GLY A 1 24 ? -6.797 2.545 -8.567 1.00 0.31 24 GLY A C 2
ATOM 1272 O O . GLY A 1 24 ? -5.599 2.256 -8.649 1.00 0.34 24 GLY A O 2
ATOM 1276 N N . GLU A 1 25 ? -7.261 3.785 -8.653 1.00 0.26 25 GLU A N 2
ATOM 1277 C CA . GLU A 1 25 ? -6.403 4.919 -8.895 1.00 0.29 25 GLU A CA 2
ATOM 1278 C C . GLU A 1 25 ? -5.429 5.125 -7.742 1.00 0.25 25 GLU A C 2
ATOM 1279 O O . GLU A 1 25 ? -5.831 5.196 -6.578 1.00 0.32 25 GLU A O 2
ATOM 1291 N N . VAL A 1 26 ? -4.150 5.215 -8.073 1.00 0.23 26 VAL A N 2
ATOM 1292 C CA . VAL A 1 26 ? -3.125 5.466 -7.078 1.00 0.20 26 VAL A CA 2
ATOM 1293 C C . VAL A 1 26 ? -3.102 6.942 -6.726 1.00 0.22 26 VAL A C 2
ATOM 1294 O O . VAL A 1 26 ? -2.632 7.769 -7.506 1.00 0.24 26 VAL A O 2
ATOM 1307 N N . LYS A 1 27 ? -3.633 7.264 -5.563 1.00 0.28 27 LYS A N 2
ATOM 1308 C CA . LYS A 1 27 ? -3.673 8.637 -5.104 1.00 0.33 27 LYS A CA 2
ATOM 1309 C C . LYS A 1 27 ? -2.681 8.815 -3.969 1.00 0.26 27 LYS A C 2
ATOM 1310 O O . LYS A 1 27 ? -2.549 7.940 -3.109 1.00 0.31 27 LYS A O 2
ATOM 1329 N N . ARG A 1 28 ? -1.978 9.934 -3.973 1.00 0.26 28 ARG A N 2
ATOM 1330 C CA . ARG A 1 28 ? -0.970 10.196 -2.958 1.00 0.23 28 ARG A CA 2
ATOM 1331 C C . ARG A 1 28 ? -1.613 10.415 -1.594 1.00 0.21 28 ARG A C 2
ATOM 1332 O O . ARG A 1 28 ? -2.689 11.009 -1.483 1.00 0.29 28 ARG A O 2
ATOM 1353 N N . ALA A 1 29 ? -0.951 9.919 -0.565 1.00 0.17 29 ALA A N 2
ATOM 1354 C CA . ALA A 1 29 ? -1.442 10.022 0.794 1.00 0.19 29 ALA A CA 2
ATOM 1355 C C . ALA A 1 29 ? -0.487 10.866 1.624 1.00 0.24 29 ALA A C 2
ATOM 1356 O O . ALA A 1 29 ? 0.689 10.999 1.287 1.00 0.33 29 ALA A O 2
ATOM 1363 N N . SER A 1 30 ? -1.000 11.442 2.700 1.00 0.30 30 SER A N 2
ATOM 1364 C CA . SER A 1 30 ? -0.227 12.359 3.523 1.00 0.37 30 SER A CA 2
ATOM 1365 C C . SER A 1 30 ? 0.685 11.613 4.498 1.00 0.29 30 SER A C 2
ATOM 1366 O O . SER A 1 30 ? 1.541 12.219 5.146 1.00 0.42 30 SER A O 2
ATOM 1374 N N . SER A 1 31 ? 0.496 10.303 4.597 1.00 0.19 31 SER A N 2
ATOM 1375 C CA . SER A 1 31 ? 1.298 9.474 5.483 1.00 0.19 31 SER A CA 2
ATOM 1376 C C . SER A 1 31 ? 1.039 8.001 5.192 1.00 0.18 31 SER A C 2
ATOM 1377 O O . SER A 1 31 ? 0.123 7.670 4.430 1.00 0.21 31 SER A O 2
ATOM 1385 N N . LEU A 1 32 ? 1.824 7.115 5.792 1.00 0.17 32 LEU A N 2
ATOM 1386 C CA . LEU A 1 32 ? 1.570 5.690 5.655 1.00 0.18 32 LEU A CA 2
ATOM 1387 C C . LEU A 1 32 ? 0.289 5.342 6.405 1.00 0.18 32 LEU A C 2
ATOM 1388 O O . LEU A 1 32 ? -0.484 4.475 5.988 1.00 0.21 32 LEU A O 2
ATOM 1404 N N . SER A 1 33 ? 0.067 6.053 7.505 1.00 0.21 33 SER A N 2
ATOM 1405 C CA . SER A 1 33 ? -1.127 5.888 8.317 1.00 0.24 33 SER A CA 2
ATOM 1406 C C . SER A 1 33 ? -2.373 6.315 7.549 1.00 0.20 33 SER A C 2
ATOM 1407 O O . SER A 1 33 ? -3.452 5.746 7.727 1.00 0.20 33 SER A O 2
ATOM 1415 N N . GLU A 1 34 ? -2.225 7.321 6.697 1.00 0.20 34 GLU A N 2
ATOM 1416 C CA . GLU A 1 34 ? -3.321 7.760 5.853 1.00 0.20 34 GLU A CA 2
ATOM 1417 C C . GLU A 1 34 ? -3.647 6.688 4.821 1.00 0.18 34 GLU A C 2
ATOM 1418 O O . GLU A 1 34 ? -4.812 6.411 4.543 1.00 0.20 34 GLU A O 2
ATOM 1430 N N . CYS A 1 35 ? -2.607 6.080 4.263 1.00 0.17 35 CYS A N 2
ATOM 1431 C CA . CYS A 1 35 ? -2.776 4.982 3.317 1.00 0.16 35 CYS A CA 2
ATOM 1432 C C . CYS A 1 35 ? -3.374 3.771 4.033 1.00 0.16 35 CYS A C 2
ATOM 1433 O O . CYS A 1 35 ? -4.085 2.967 3.432 1.00 0.20 35 CYS A O 2
ATOM 1440 N N . ARG A 1 36 ? -3.095 3.658 5.330 1.00 0.18 36 ARG A N 2
ATOM 1441 C CA . ARG A 1 36 ? -3.720 2.636 6.163 1.00 0.22 36 ARG A CA 2
ATOM 1442 C C . ARG A 1 36 ? -5.227 2.854 6.205 1.00 0.25 36 ARG A C 2
ATOM 1443 O O . ARG A 1 36 ? -6.003 1.959 5.878 1.00 0.28 36 ARG A O 2
ATOM 1464 N N . ALA A 1 37 ? -5.624 4.065 6.595 1.00 0.29 37 ALA A N 2
ATOM 1465 C CA . ALA A 1 37 ? -7.033 4.449 6.652 1.00 0.37 37 ALA A CA 2
ATOM 1466 C C . ALA A 1 37 ? -7.680 4.339 5.279 1.00 0.37 37 ALA A C 2
ATOM 1467 O O . ALA A 1 37 ? -8.873 4.070 5.150 1.00 0.42 37 ALA A O 2
ATOM 1474 N N . ARG A 1 38 ? -6.875 4.564 4.261 1.00 0.33 38 ARG A N 2
ATOM 1475 C CA . ARG A 1 38 ? -7.313 4.470 2.884 1.00 0.36 38 ARG A CA 2
ATOM 1476 C C . ARG A 1 38 ? -7.595 3.014 2.515 1.00 0.34 38 ARG A C 2
ATOM 1477 O O . ARG A 1 38 ? -8.618 2.706 1.910 1.00 0.42 38 ARG A O 2
ATOM 1498 N N . CYS A 1 39 ? -6.697 2.118 2.914 1.00 0.28 39 CYS A N 2
ATOM 1499 C CA . CYS A 1 39 ? -6.886 0.684 2.701 1.00 0.31 39 CYS A CA 2
ATOM 1500 C C . CYS A 1 39 ? -8.036 0.160 3.565 1.00 0.32 39 CYS A C 2
ATOM 1501 O O . CYS A 1 39 ? -8.639 -0.869 3.263 1.00 0.38 39 CYS A O 2
ATOM 1508 N N . GLN A 1 40 ? -8.329 0.868 4.653 1.00 0.35 40 GLN A N 2
ATOM 1509 C CA . GLN A 1 40 ? -9.472 0.548 5.497 1.00 0.41 40 GLN A CA 2
ATOM 1510 C C . GLN A 1 40 ? -10.786 0.819 4.769 1.00 0.39 40 GLN A C 2
ATOM 1511 O O . GLN A 1 40 ? -11.792 0.154 5.016 1.00 0.44 40 GLN A O 2
ATOM 1525 N N . ALA A 1 41 ? -10.759 1.793 3.867 1.00 0.36 41 ALA A N 2
ATOM 1526 C CA . ALA A 1 41 ? -11.928 2.138 3.073 1.00 0.37 41 ALA A CA 2
ATOM 1527 C C . ALA A 1 41 ? -12.204 1.060 2.029 1.00 0.32 41 ALA A C 2
ATOM 1528 O O . ALA A 1 41 ? -13.324 0.556 1.926 1.00 0.41 41 ALA A O 2
ATOM 1535 N N . GLU A 1 42 ? -11.178 0.714 1.257 1.00 0.37 42 GLU A N 2
ATOM 1536 C CA . GLU A 1 42 ? -11.278 -0.362 0.278 1.00 0.43 42 GLU A CA 2
ATOM 1537 C C . GLU A 1 42 ? -11.559 -1.697 0.960 1.00 0.46 42 GLU A C 2
ATOM 1538 O O . GLU A 1 42 ? -10.716 -2.225 1.684 1.00 0.66 42 GLU A O 2
ATOM 1550 N N . LYS A 1 43 ? -12.745 -2.242 0.715 1.00 0.49 43 LYS A N 2
ATOM 1551 C CA . LYS A 1 43 ? -13.141 -3.529 1.284 1.00 0.54 43 LYS A CA 2
ATOM 1552 C C . LYS A 1 43 ? -12.282 -4.661 0.732 1.00 0.50 43 LYS A C 2
ATOM 1553 O O . LYS A 1 43 ? -11.999 -5.639 1.426 1.00 0.67 43 LYS A O 2
ATOM 1572 N N . GLU A 1 44 ? -11.868 -4.517 -0.518 1.00 0.38 44 GLU A N 2
ATOM 1573 C CA . GLU A 1 44 ? -11.111 -5.555 -1.203 1.00 0.40 44 GLU A CA 2
ATOM 1574 C C . GLU A 1 44 ? -9.639 -5.515 -0.788 1.00 0.35 44 GLU A C 2
ATOM 1575 O O . GLU A 1 44 ? -8.875 -6.437 -1.078 1.00 0.37 44 GLU A O 2
ATOM 1587 N N . CYS A 1 45 ? -9.253 -4.447 -0.103 1.00 0.32 45 CYS A N 2
ATOM 1588 C CA . CYS A 1 45 ? -7.854 -4.219 0.239 1.00 0.31 45 CYS A CA 2
ATOM 1589 C C . CYS A 1 45 ? -7.402 -5.183 1.331 1.00 0.33 45 CYS A C 2
ATOM 1590 O O . CYS A 1 45 ? -8.056 -5.320 2.364 1.00 0.55 45 CYS A O 2
ATOM 1597 N N . SER A 1 46 ? -6.301 -5.871 1.079 1.00 0.25 46 SER A N 2
ATOM 1598 C CA . SER A 1 46 ? -5.735 -6.790 2.052 1.00 0.27 46 SER A CA 2
ATOM 1599 C C . SER A 1 46 ? -4.439 -6.221 2.607 1.00 0.26 46 SER A C 2
ATOM 1600 O O . SER A 1 46 ? -4.022 -6.540 3.723 1.00 0.35 46 SER A O 2
ATOM 1608 N N . HIS A 1 47 ? -3.816 -5.369 1.812 1.00 0.21 47 HIS A N 2
ATOM 1609 C CA . HIS A 1 47 ? -2.549 -4.760 2.161 1.00 0.20 47 HIS A CA 2
ATOM 1610 C C . HIS A 1 47 ? -2.315 -3.574 1.246 1.00 0.18 47 HIS A C 2
ATOM 1611 O O . HIS A 1 47 ? -2.883 -3.509 0.158 1.00 0.22 47 HIS A O 2
ATOM 1626 N N . TYR A 1 48 ? -1.479 -2.655 1.664 1.00 0.15 48 TYR A N 2
ATOM 1627 C CA . TYR A 1 48 ? -1.203 -1.486 0.858 1.00 0.14 48 TYR A CA 2
ATOM 1628 C C . TYR A 1 48 ? 0.292 -1.238 0.775 1.00 0.13 48 TYR A C 2
ATOM 1629 O O . TYR A 1 48 ? 1.030 -1.539 1.711 1.00 0.17 48 TYR A O 2
ATOM 1647 N N . THR A 1 49 ? 0.731 -0.716 -0.350 1.00 0.13 49 THR A N 2
ATOM 1648 C CA . THR A 1 49 ? 2.106 -0.293 -0.504 1.00 0.13 49 THR A CA 2
ATOM 1649 C C . THR A 1 49 ? 2.166 1.222 -0.554 1.00 0.12 49 THR A C 2
ATOM 1650 O O . THR A 1 49 ? 1.720 1.844 -1.511 1.00 0.18 49 THR A O 2
ATOM 1661 N N . TYR A 1 50 ? 2.674 1.808 0.499 1.00 0.17 50 TYR A N 2
ATOM 1662 C CA . TYR A 1 50 ? 2.821 3.239 0.566 1.00 0.16 50 TYR A CA 2
ATOM 1663 C C . TYR A 1 50 ? 4.223 3.630 0.138 1.00 0.14 50 TYR A C 2
ATOM 1664 O O . TYR A 1 50 ? 5.193 3.390 0.858 1.00 0.16 50 TYR A O 2
ATOM 1682 N N . ASN A 1 51 ? 4.330 4.210 -1.043 1.00 0.16 51 ASN A N 2
ATOM 1683 C CA . ASN A 1 51 ? 5.608 4.695 -1.523 1.00 0.20 51 ASN A CA 2
ATOM 1684 C C . ASN A 1 51 ? 5.919 6.007 -0.829 1.00 0.19 51 ASN A C 2
ATOM 1685 O O . ASN A 1 51 ? 5.440 7.065 -1.229 1.00 0.22 51 ASN A O 2
ATOM 1696 N N . VAL A 1 52 ? 6.720 5.919 0.215 1.00 0.18 52 VAL A N 2
ATOM 1697 C CA . VAL A 1 52 ? 6.984 7.048 1.090 1.00 0.22 52 VAL A CA 2
ATOM 1698 C C . VAL A 1 52 ? 7.817 8.120 0.382 1.00 0.31 52 VAL A C 2
ATOM 1699 O O . VAL A 1 52 ? 7.839 9.275 0.800 1.00 0.44 52 VAL A O 2
ATOM 1712 N N . LYS A 1 53 ? 8.483 7.737 -0.704 1.00 0.33 53 LYS A N 2
ATOM 1713 C CA . LYS A 1 53 ? 9.267 8.686 -1.485 1.00 0.45 53 LYS A CA 2
ATOM 1714 C C . LYS A 1 53 ? 8.359 9.640 -2.251 1.00 0.44 53 LYS A C 2
ATOM 1715 O O . LYS A 1 53 ? 8.422 10.855 -2.064 1.00 0.59 53 LYS A O 2
ATOM 1734 N N . SER A 1 54 ? 7.508 9.085 -3.102 1.00 0.34 54 SER A N 2
ATOM 1735 C CA . SER A 1 54 ? 6.616 9.887 -3.928 1.00 0.36 54 SER A CA 2
ATOM 1736 C C . SER A 1 54 ? 5.379 10.318 -3.140 1.00 0.33 54 SER A C 2
ATOM 1737 O O . SER A 1 54 ? 4.719 11.304 -3.481 1.00 0.43 54 SER A O 2
ATOM 1745 N N . GLY A 1 55 ? 5.077 9.576 -2.083 1.00 0.26 55 GLY A N 2
ATOM 1746 C CA . GLY A 1 55 ? 3.910 9.861 -1.274 1.00 0.24 55 GLY A CA 2
ATOM 1747 C C . GLY A 1 55 ? 2.687 9.115 -1.767 1.00 0.20 55 GLY A C 2
ATOM 1748 O O . GLY A 1 55 ? 1.571 9.389 -1.338 1.00 0.27 55 GLY A O 2
ATOM 1752 N N . LEU A 1 56 ? 2.903 8.159 -2.659 1.00 0.22 56 LEU A N 2
ATOM 1753 C CA . LEU A 1 56 ? 1.804 7.438 -3.290 1.00 0.19 56 LEU A CA 2
ATOM 1754 C C . LEU A 1 56 ? 1.279 6.329 -2.391 1.00 0.15 56 LEU A C 2
ATOM 1755 O O . LEU A 1 56 ? 2.048 5.643 -1.719 1.00 0.14 56 LEU A O 2
ATOM 1771 N N . CYS A 1 57 ? -0.032 6.157 -2.392 1.00 0.14 57 CYS A N 2
ATOM 1772 C CA . CYS A 1 57 ? -0.668 5.099 -1.628 1.00 0.13 57 CYS A CA 2
ATOM 1773 C C . CYS A 1 57 ? -1.206 4.028 -2.573 1.00 0.11 57 CYS A C 2
ATOM 1774 O O . CYS A 1 57 ? -1.989 4.329 -3.475 1.00 0.13 57 CYS A O 2
ATOM 1781 N N . TYR A 1 58 ? -0.770 2.787 -2.388 1.00 0.11 58 TYR A N 2
ATOM 1782 C CA . TYR A 1 58 ? -1.233 1.686 -3.225 1.00 0.13 58 TYR A CA 2
ATOM 1783 C C . TYR A 1 58 ? -2.042 0.676 -2.426 1.00 0.13 58 TYR A C 2
ATOM 1784 O O . TYR A 1 58 ? -1.487 -0.304 -1.930 1.00 0.12 58 TYR A O 2
ATOM 1802 N N . PRO A 1 59 ? -3.352 0.882 -2.289 1.00 0.15 59 PRO A N 2
ATOM 1803 C CA . PRO A 1 59 ? -4.236 -0.128 -1.722 1.00 0.16 59 PRO A CA 2
ATOM 1804 C C . PRO A 1 59 ? -4.331 -1.306 -2.673 1.00 0.15 59 PRO A C 2
ATOM 1805 O O . PRO A 1 59 ? -4.779 -1.155 -3.810 1.00 0.16 59 PRO A O 2
ATOM 1816 N N . LYS A 1 60 ? -3.875 -2.461 -2.236 1.00 0.14 60 LYS A N 2
ATOM 1817 C CA . LYS A 1 60 ? -3.817 -3.618 -3.111 1.00 0.14 60 LYS A CA 2
ATOM 1818 C C . LYS A 1 60 ? -4.721 -4.731 -2.609 1.00 0.13 60 LYS A C 2
ATOM 1819 O O . LYS A 1 60 ? -4.786 -5.018 -1.412 1.00 0.14 60 LYS A O 2
ATOM 1838 N N . ARG A 1 61 ? -5.424 -5.345 -3.543 1.00 0.15 61 ARG A N 2
ATOM 1839 C CA . ARG A 1 61 ? -6.461 -6.302 -3.220 1.00 0.17 61 ARG A CA 2
ATOM 1840 C C . ARG A 1 61 ? -5.984 -7.736 -3.391 1.00 0.17 61 ARG A C 2
ATOM 1841 O O . ARG A 1 61 ? -5.072 -8.012 -4.170 1.00 0.22 61 ARG A O 2
ATOM 1862 N N . GLY A 1 62 ? -6.615 -8.632 -2.647 1.00 0.22 62 GLY A N 2
ATOM 1863 C CA . GLY A 1 62 ? -6.369 -10.056 -2.792 1.00 0.30 62 GLY A CA 2
ATOM 1864 C C . GLY A 1 62 ? -4.940 -10.471 -2.482 1.00 0.29 62 GLY A C 2
ATOM 1865 O O . GLY A 1 62 ? -4.362 -10.052 -1.475 1.00 0.37 62 GLY A O 2
ATOM 1869 N N . LYS A 1 63 ? -4.383 -11.298 -3.360 1.00 0.39 63 LYS A N 2
ATOM 1870 C CA . LYS A 1 63 ? -3.054 -11.871 -3.177 1.00 0.48 63 LYS A CA 2
ATOM 1871 C C . LYS A 1 63 ? -1.953 -10.820 -3.279 1.00 0.40 63 LYS A C 2
ATOM 1872 O O . LYS A 1 63 ? -2.017 -9.902 -4.098 1.00 0.49 63 LYS A O 2
ATOM 1891 N N . PRO A 1 64 ? -0.930 -10.950 -2.427 1.00 0.41 64 PRO A N 2
ATOM 1892 C CA . PRO A 1 64 ? 0.208 -10.052 -2.392 1.00 0.38 64 PRO A CA 2
ATOM 1893 C C . PRO A 1 64 ? 1.397 -10.567 -3.207 1.00 0.35 64 PRO A C 2
ATOM 1894 O O . PRO A 1 64 ? 1.381 -11.683 -3.721 1.00 0.44 64 PRO A O 2
ATOM 1905 N N . GLN A 1 65 ? 2.425 -9.739 -3.283 1.00 0.36 65 GLN A N 2
ATOM 1906 C CA . GLN A 1 65 ? 3.673 -10.039 -3.992 1.00 0.32 65 GLN A CA 2
ATOM 1907 C C . GLN A 1 65 ? 4.713 -9.028 -3.551 1.00 0.31 65 GLN A C 2
ATOM 1908 O O . GLN A 1 65 ? 4.491 -7.834 -3.703 1.00 0.41 65 GLN A O 2
ATOM 1922 N N . PHE A 1 66 ? 5.827 -9.482 -3.003 1.00 0.32 66 PHE A N 2
ATOM 1923 C CA . PHE A 1 66 ? 6.779 -8.566 -2.386 1.00 0.33 66 PHE A CA 2
ATOM 1924 C C . PHE A 1 66 ? 8.073 -8.458 -3.184 1.00 0.34 66 PHE A C 2
ATOM 1925 O O . PHE A 1 66 ? 8.636 -9.462 -3.627 1.00 0.40 66 PHE A O 2
ATOM 1942 N N . TYR A 1 67 ? 8.535 -7.228 -3.355 1.00 0.32 67 TYR A N 2
ATOM 1943 C CA . TYR A 1 67 ? 9.805 -6.953 -4.008 1.00 0.34 67 TYR A CA 2
ATOM 1944 C C . TYR A 1 67 ? 10.616 -5.966 -3.175 1.00 0.32 67 TYR A C 2
ATOM 1945 O O . TYR A 1 67 ? 10.091 -5.342 -2.257 1.00 0.42 67 TYR A O 2
ATOM 1963 N N . LYS A 1 68 ? 11.889 -5.824 -3.500 1.00 0.39 68 LYS A N 2
ATOM 1964 C CA . LYS A 1 68 ? 12.792 -4.992 -2.713 1.00 0.39 68 LYS A CA 2
ATOM 1965 C C . LYS A 1 68 ? 12.984 -3.627 -3.367 1.00 0.41 68 LYS A C 2
ATOM 1966 O O . LYS A 1 68 ? 13.741 -3.496 -4.330 1.00 0.58 68 LYS A O 2
ATOM 1985 N N . TYR A 1 69 ? 12.285 -2.621 -2.860 1.00 0.32 69 TYR A N 2
ATOM 1986 C CA . TYR A 1 69 ? 12.439 -1.259 -3.353 1.00 0.42 69 TYR A CA 2
ATOM 1987 C C . TYR A 1 69 ? 12.574 -0.294 -2.184 1.00 0.40 69 TYR A C 2
ATOM 1988 O O . TYR A 1 69 ? 11.750 -0.295 -1.268 1.00 0.60 69 TYR A O 2
ATOM 2006 N N . LEU A 1 70 ? 13.613 0.526 -2.216 1.00 0.53 70 LEU A N 2
ATOM 2007 C CA . LEU A 1 70 ? 13.869 1.473 -1.143 1.00 0.52 70 LEU A CA 2
ATOM 2008 C C . LEU A 1 70 ? 12.907 2.654 -1.245 1.00 0.48 70 LEU A C 2
ATOM 2009 O O . LEU A 1 70 ? 13.176 3.640 -1.938 1.00 0.75 70 LEU A O 2
ATOM 2025 N N . GLY A 1 71 ? 11.786 2.553 -0.554 1.00 0.40 71 GLY A N 2
ATOM 2026 C CA . GLY A 1 71 ? 10.816 3.623 -0.564 1.00 0.49 71 GLY A CA 2
ATOM 2027 C C . GLY A 1 71 ? 9.394 3.122 -0.496 1.00 0.40 71 GLY A C 2
ATOM 2028 O O . GLY A 1 71 ? 8.479 3.891 -0.206 1.00 0.43 71 GLY A O 2
ATOM 2032 N N . ASP A 1 72 ? 9.195 1.840 -0.762 1.00 0.38 72 ASP A N 2
ATOM 2033 C CA . ASP A 1 72 ? 7.859 1.267 -0.716 1.00 0.36 72 ASP A CA 2
ATOM 2034 C C . ASP A 1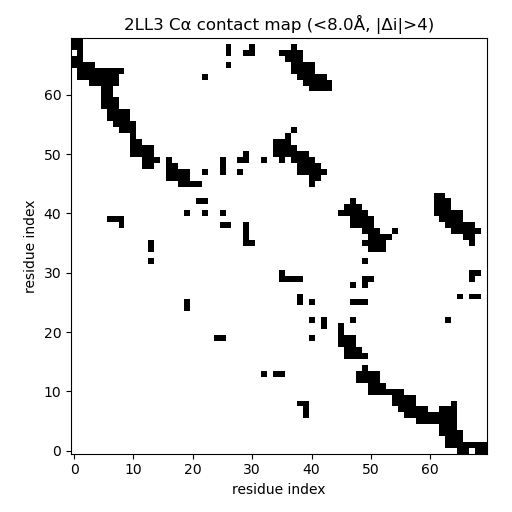 72 ? 7.635 0.567 0.613 1.00 0.42 72 ASP A C 2
ATOM 2035 O O . ASP A 1 72 ? 8.324 -0.399 0.937 1.00 0.70 72 ASP A O 2
ATOM 2044 N N . MET A 1 73 ? 6.682 1.064 1.387 1.00 0.26 73 MET A N 2
ATOM 2045 C CA . MET A 1 73 ? 6.344 0.450 2.661 1.00 0.28 73 MET A CA 2
ATOM 2046 C C . MET A 1 73 ? 5.015 -0.283 2.540 1.00 0.22 73 MET A C 2
ATOM 2047 O O . MET A 1 73 ? 3.980 0.335 2.310 1.00 0.20 73 MET A O 2
ATOM 2061 N N . THR A 1 74 ? 5.041 -1.592 2.706 1.00 0.23 74 THR A N 2
ATOM 2062 C CA . THR A 1 74 ? 3.838 -2.391 2.551 1.00 0.21 74 THR A CA 2
ATOM 2063 C C . THR A 1 74 ? 3.242 -2.758 3.906 1.00 0.26 74 THR A C 2
ATOM 2064 O O . THR A 1 74 ? 3.861 -3.460 4.705 1.00 0.34 74 THR A O 2
ATOM 2075 N N . GLY A 1 75 ? 2.036 -2.265 4.157 1.00 0.27 75 GLY A N 2
ATOM 2076 C CA . GLY A 1 75 ? 1.354 -2.557 5.397 1.00 0.32 75 GLY A CA 2
ATOM 2077 C C . GLY A 1 75 ? 0.167 -3.468 5.184 1.00 0.24 75 GLY A C 2
ATOM 2078 O O . GLY A 1 75 ? -0.584 -3.299 4.223 1.00 0.25 75 GLY A O 2
ATOM 2082 N N . SER A 1 76 ? -0.006 -4.429 6.081 1.00 0.38 76 SER A N 2
ATOM 2083 C CA . SER A 1 76 ? -1.043 -5.450 5.945 1.00 0.50 76 SER A CA 2
ATOM 2084 C C . SER A 1 76 ? -2.424 -4.932 6.359 1.00 0.61 76 SER A C 2
ATOM 2085 O O . SER A 1 76 ? -3.172 -5.632 7.043 1.00 1.52 76 SER A O 2
ATOM 2093 N N . ARG A 1 77 ? -2.744 -3.709 5.935 1.00 0.62 77 ARG A N 2
ATOM 2094 C CA . ARG A 1 77 ? -4.043 -3.077 6.195 1.00 0.54 77 ARG A CA 2
ATOM 2095 C C . ARG A 1 77 ? -4.245 -2.762 7.681 1.00 0.64 77 ARG A C 2
ATOM 2096 O O . ARG A 1 77 ? -4.271 -1.599 8.080 1.00 1.08 77 ARG A O 2
ATOM 2117 N N . THR A 1 78 ? -4.382 -3.804 8.484 1.00 0.91 78 THR A N 2
ATOM 2118 C CA . THR A 1 78 ? -4.689 -3.664 9.895 1.00 1.05 78 THR A CA 2
ATOM 2119 C C . THR A 1 78 ? -3.413 -3.621 10.739 1.00 1.42 78 THR A C 2
ATOM 2120 O O . THR A 1 78 ? -2.339 -3.300 10.225 1.00 2.15 78 THR A O 2
ATOM 2131 N N . CYS A 1 79 ? -3.545 -3.939 12.031 1.00 1.67 79 CYS A N 2
ATOM 2132 C CA . CYS A 1 79 ? -2.439 -3.873 12.984 1.00 2.22 79 CYS A CA 2
ATOM 2133 C C . CYS A 1 79 ? -2.040 -2.425 13.225 1.00 2.94 79 CYS A C 2
ATOM 2134 O O . CYS A 1 79 ? -1.060 -1.961 12.609 1.00 3.37 79 CYS A O 2
ATOM 2141 N N . CYS A 1 10 ? 1.212 -4.188 13.383 1.00 3.75 10 CYS A N 3
ATOM 2142 C CA . CYS A 1 10 ? 0.044 -4.126 12.477 1.00 3.34 10 CYS A CA 3
ATOM 2143 C C . CYS A 1 10 ? 0.431 -3.531 11.127 1.00 3.18 10 CYS A C 3
ATOM 2144 O O . CYS A 1 10 ? 0.248 -4.167 10.087 1.00 3.37 10 CYS A O 3
ATOM 2151 N N . VAL A 1 11 ? 0.968 -2.315 11.134 1.00 3.25 11 VAL A N 3
ATOM 2152 C CA . VAL A 1 11 ? 1.450 -1.701 9.907 1.00 3.21 11 VAL A CA 3
ATOM 2153 C C . VAL A 1 11 ? 2.927 -2.022 9.710 1.00 2.44 11 VAL A C 3
ATOM 2154 O O . VAL A 1 11 ? 3.676 -2.169 10.680 1.00 2.96 11 VAL A O 3
ATOM 2167 N N . HIS A 1 12 ? 3.345 -2.141 8.462 1.00 1.79 12 HIS A N 3
ATOM 2168 C CA . HIS A 1 12 ? 4.707 -2.546 8.159 1.00 1.77 12 HIS A CA 3
ATOM 2169 C C . HIS A 1 12 ? 5.385 -1.531 7.249 1.00 1.51 12 HIS A C 3
ATOM 2170 O O . HIS A 1 12 ? 4.795 -1.048 6.283 1.00 2.26 12 HIS A O 3
ATOM 2185 N N . THR A 1 13 ? 6.621 -1.211 7.579 1.00 1.05 13 THR A N 3
ATOM 2186 C CA . THR A 1 13 ? 7.419 -0.290 6.797 1.00 0.80 13 THR A CA 3
ATOM 2187 C C . THR A 1 13 ? 8.670 -0.981 6.273 1.00 0.84 13 THR A C 3
ATOM 2188 O O . THR A 1 13 ? 8.828 -2.191 6.434 1.00 1.82 13 THR A O 3
ATOM 2199 N N . GLY A 1 14 ? 9.551 -0.219 5.648 1.00 0.79 14 GLY A N 3
ATOM 2200 C CA . GLY A 1 14 ? 10.762 -0.790 5.109 1.00 0.83 14 GLY A CA 3
ATOM 2201 C C . GLY A 1 14 ? 10.956 -0.431 3.658 1.00 0.86 14 GLY A C 3
ATOM 2202 O O . GLY A 1 14 ? 10.380 0.538 3.170 1.00 1.81 14 GLY A O 3
ATOM 2206 N N . ASN A 1 15 ? 11.772 -1.211 2.978 1.00 0.68 15 ASN A N 3
ATOM 2207 C CA . ASN A 1 15 ? 11.958 -1.072 1.543 1.00 0.59 15 ASN A CA 3
ATOM 2208 C C . ASN A 1 15 ? 11.331 -2.267 0.838 1.00 0.47 15 ASN A C 3
ATOM 2209 O O . ASN A 1 15 ? 11.959 -2.939 0.018 1.00 0.46 15 ASN A O 3
ATOM 2220 N N . ILE A 1 16 ? 10.078 -2.527 1.186 1.00 0.46 16 ILE A N 3
ATOM 2221 C CA . ILE A 1 16 ? 9.355 -3.683 0.682 1.00 0.46 16 ILE A CA 3
ATOM 2222 C C . ILE A 1 16 ? 8.056 -3.236 0.024 1.00 0.47 16 ILE A C 3
ATOM 2223 O O . ILE A 1 16 ? 7.087 -2.876 0.702 1.00 0.57 16 ILE A O 3
ATOM 2239 N N . GLY A 1 17 ? 8.056 -3.230 -1.295 1.00 0.41 17 GLY A N 3
ATOM 2240 C CA . GLY A 1 17 ? 6.858 -2.918 -2.039 1.00 0.44 17 GLY A CA 3
ATOM 2241 C C . GLY A 1 17 ? 6.079 -4.168 -2.378 1.00 0.37 17 GLY A C 3
ATOM 2242 O O . GLY A 1 17 ? 6.540 -5.281 -2.111 1.00 0.35 17 GLY A O 3
ATOM 2246 N N . SER A 1 18 ? 4.907 -4.005 -2.969 1.00 0.39 18 SER A N 3
ATOM 2247 C CA . SER A 1 18 ? 4.107 -5.145 -3.356 1.00 0.32 18 SER A CA 3
ATOM 2248 C C . SER A 1 18 ? 3.663 -5.029 -4.807 1.00 0.37 18 SER A C 3
ATOM 2249 O O . SER A 1 18 ? 3.206 -3.978 -5.250 1.00 0.45 18 SER A O 3
ATOM 2257 N N . LYS A 1 19 ? 3.807 -6.124 -5.540 1.00 0.39 19 LYS A N 3
ATOM 2258 C CA . LYS A 1 19 ? 3.450 -6.170 -6.943 1.00 0.49 19 LYS A CA 3
ATOM 2259 C C . LYS A 1 19 ? 1.971 -6.466 -7.141 1.00 0.38 19 LYS A C 3
ATOM 2260 O O . LYS A 1 19 ? 1.493 -6.547 -8.271 1.00 0.41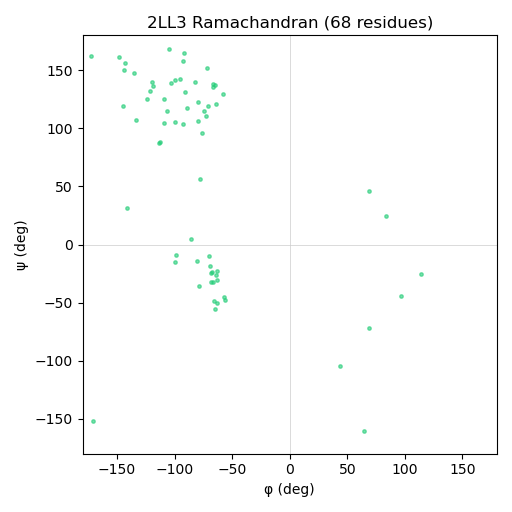 19 LYS A O 3
ATOM 2279 N N . ALA A 1 20 ? 1.263 -6.643 -6.036 1.00 0.31 20 ALA A N 3
ATOM 2280 C CA . ALA A 1 20 ? -0.176 -6.876 -6.070 1.00 0.26 20 ALA A CA 3
ATOM 2281 C C . ALA A 1 20 ? -0.885 -5.738 -6.785 1.00 0.21 20 ALA A C 3
ATOM 2282 O O . ALA A 1 20 ? -0.459 -4.585 -6.707 1.00 0.27 20 ALA A O 3
ATOM 2289 N N . GLN A 1 21 ? -1.966 -6.063 -7.468 1.00 0.24 21 GLN A N 3
ATOM 2290 C CA . GLN A 1 21 ? -2.695 -5.094 -8.244 1.00 0.25 21 GLN A CA 3
ATOM 2291 C C . GLN A 1 21 ? -3.417 -4.100 -7.339 1.00 0.21 21 GLN A C 3
ATOM 2292 O O . GLN A 1 21 ? -4.196 -4.485 -6.460 1.00 0.23 21 GLN A O 3
ATOM 2306 N N . THR A 1 22 ? -3.121 -2.825 -7.543 1.00 0.22 22 THR A N 3
ATOM 2307 C CA . THR A 1 22 ? -3.800 -1.750 -6.842 1.00 0.22 22 THR A CA 3
ATOM 2308 C C . THR A 1 22 ? -5.271 -1.746 -7.253 1.00 0.24 22 THR A C 3
ATOM 2309 O O . THR A 1 22 ? -5.592 -1.937 -8.427 1.00 0.29 22 THR A O 3
ATOM 2320 N N . ILE A 1 23 ? -6.156 -1.541 -6.287 1.00 0.23 23 ILE A N 3
ATOM 2321 C CA . ILE A 1 23 ? -7.596 -1.704 -6.499 1.00 0.28 23 ILE A CA 3
ATOM 2322 C C . ILE A 1 23 ? -8.152 -0.634 -7.432 1.00 0.36 23 ILE A C 3
ATOM 2323 O O . ILE A 1 23 ? -9.299 -0.715 -7.878 1.00 0.43 23 ILE A O 3
ATOM 2339 N N . GLY A 1 24 ? -7.335 0.358 -7.738 1.00 0.38 24 GLY A N 3
ATOM 2340 C CA . GLY A 1 24 ? -7.774 1.418 -8.616 1.00 0.45 24 GLY A CA 3
ATOM 2341 C C . GLY A 1 24 ? -6.784 2.552 -8.702 1.00 0.31 24 GLY A C 3
ATOM 2342 O O . GLY A 1 24 ? -5.580 2.326 -8.835 1.00 0.34 24 GLY A O 3
ATOM 2346 N N . GLU A 1 25 ? -7.301 3.767 -8.613 1.00 0.26 25 GLU A N 3
ATOM 2347 C CA . GLU A 1 25 ? -6.489 4.971 -8.722 1.00 0.29 25 GLU A CA 3
ATOM 2348 C C . GLU A 1 25 ? -5.469 5.046 -7.598 1.00 0.25 25 GLU A C 3
ATOM 2349 O O . GLU A 1 25 ? -5.755 4.672 -6.460 1.00 0.32 25 GLU A O 3
ATOM 2361 N N . VAL A 1 26 ? -4.283 5.528 -7.925 1.00 0.23 26 VAL A N 3
ATOM 2362 C CA . VAL A 1 26 ? -3.238 5.702 -6.937 1.00 0.20 26 VAL A CA 3
ATOM 2363 C C . VAL A 1 26 ? -3.182 7.150 -6.483 1.00 0.22 26 VAL A C 3
ATOM 2364 O O . VAL A 1 26 ? -2.673 8.020 -7.192 1.00 0.24 26 VAL A O 3
ATOM 2377 N N . LYS A 1 27 ? -3.725 7.406 -5.310 1.00 0.28 27 LYS A N 3
ATOM 2378 C CA . LYS A 1 27 ? -3.726 8.742 -4.752 1.00 0.33 27 LYS A CA 3
ATOM 2379 C C . LYS A 1 27 ? -2.608 8.868 -3.733 1.00 0.26 27 LYS A C 3
ATOM 2380 O O . LYS A 1 27 ? -2.288 7.909 -3.030 1.00 0.31 27 LYS A O 3
ATOM 2399 N N . ARG A 1 28 ? -2.001 10.039 -3.663 1.00 0.26 28 ARG A N 3
ATOM 2400 C CA . ARG A 1 28 ? -0.919 10.259 -2.724 1.00 0.23 28 ARG A CA 3
ATOM 2401 C C . ARG A 1 28 ? -1.480 10.485 -1.328 1.00 0.21 28 ARG A C 3
ATOM 2402 O O . ARG A 1 28 ? -2.473 11.196 -1.151 1.00 0.29 28 ARG A O 3
ATOM 2423 N N . ALA A 1 29 ? -0.854 9.865 -0.344 1.00 0.17 29 ALA A N 3
ATOM 2424 C CA . ALA A 1 29 ? -1.320 9.938 1.027 1.00 0.19 29 ALA A CA 3
ATOM 2425 C C . ALA A 1 29 ? -0.383 10.801 1.856 1.00 0.24 29 ALA A C 3
ATOM 2426 O O . ALA A 1 29 ? 0.787 10.965 1.518 1.00 0.33 29 ALA A O 3
ATOM 2433 N N . SER A 1 30 ? -0.918 11.361 2.930 1.00 0.30 30 SER A N 3
ATOM 2434 C CA . SER A 1 30 ? -0.163 12.262 3.788 1.00 0.37 30 SER A CA 3
ATOM 2435 C C . SER A 1 30 ? 0.777 11.487 4.713 1.00 0.29 30 SER A C 3
ATOM 2436 O O . SER A 1 30 ? 1.641 12.072 5.369 1.00 0.42 30 SER A O 3
ATOM 2444 N N . SER A 1 31 ? 0.605 10.171 4.759 1.00 0.19 31 SER A N 3
ATOM 2445 C CA . SER A 1 31 ? 1.428 9.318 5.605 1.00 0.19 31 SER A CA 3
ATOM 2446 C C . SER A 1 31 ? 1.145 7.850 5.315 1.00 0.18 31 SER A C 3
ATOM 2447 O O . SER A 1 31 ? 0.184 7.524 4.609 1.00 0.21 31 SER A O 3
ATOM 2455 N N . LEU A 1 32 ? 1.967 6.962 5.863 1.00 0.17 32 LEU A N 3
ATOM 2456 C CA . LEU A 1 32 ? 1.723 5.535 5.732 1.00 0.18 32 LEU A CA 3
ATOM 2457 C C . LEU A 1 32 ? 0.481 5.159 6.535 1.00 0.18 32 LEU A C 3
ATOM 2458 O O . LEU A 1 32 ? -0.309 4.305 6.128 1.00 0.21 32 LEU A O 3
ATOM 2474 N N . SER A 1 33 ? 0.301 5.837 7.665 1.00 0.21 33 SER A N 3
ATOM 2475 C CA . SER A 1 33 ? -0.870 5.641 8.510 1.00 0.24 33 SER A CA 3
ATOM 2476 C C . SER A 1 33 ? -2.143 6.090 7.788 1.00 0.20 33 SER A C 3
ATOM 2477 O O . SER A 1 33 ? -3.224 5.538 8.001 1.00 0.20 33 SER A O 3
ATOM 2485 N N . GLU A 1 34 ? -2.011 7.096 6.934 1.00 0.20 34 GLU A N 3
ATOM 2486 C CA . GLU A 1 34 ? -3.130 7.553 6.124 1.00 0.20 34 GLU A CA 3
ATOM 2487 C C . GLU A 1 34 ? -3.471 6.511 5.068 1.00 0.18 34 GLU A C 3
ATOM 2488 O O . GLU A 1 34 ? -4.641 6.215 4.823 1.00 0.20 34 GLU A O 3
ATOM 2500 N N . CYS A 1 35 ? -2.440 5.943 4.458 1.00 0.17 35 CYS A N 3
ATOM 2501 C CA . CYS A 1 35 ? -2.620 4.912 3.445 1.00 0.16 35 CYS A CA 3
ATOM 2502 C C . CYS A 1 35 ? -3.231 3.655 4.071 1.00 0.16 35 CYS A C 3
ATOM 2503 O O . CYS A 1 35 ? -3.892 2.871 3.393 1.00 0.20 35 CYS A O 3
ATOM 2510 N N . ARG A 1 36 ? -3.025 3.482 5.377 1.00 0.18 36 ARG A N 3
ATOM 2511 C CA . ARG A 1 36 ? -3.697 2.420 6.121 1.00 0.22 36 ARG A CA 3
ATOM 2512 C C . ARG A 1 36 ? -5.205 2.588 6.014 1.00 0.25 36 ARG A C 3
ATOM 2513 O O . ARG A 1 36 ? -5.917 1.668 5.620 1.00 0.28 36 ARG A O 3
ATOM 2534 N N . ALA A 1 37 ? -5.676 3.786 6.344 1.00 0.29 37 ALA A N 3
ATOM 2535 C CA . ALA A 1 37 ? -7.100 4.091 6.302 1.00 0.37 37 ALA A CA 3
ATOM 2536 C C . ALA A 1 37 ? -7.642 3.952 4.884 1.00 0.37 37 ALA A C 3
ATOM 2537 O O . ALA A 1 37 ? -8.800 3.593 4.686 1.00 0.42 37 ALA A O 3
ATOM 2544 N N . ARG A 1 38 ? -6.788 4.229 3.904 1.00 0.33 38 ARG A N 3
ATOM 2545 C CA . ARG A 1 38 ? -7.128 4.021 2.502 1.00 0.36 38 ARG A CA 3
ATOM 2546 C C . ARG A 1 38 ? -7.449 2.554 2.238 1.00 0.34 38 ARG A C 3
ATOM 2547 O O . ARG A 1 38 ? -8.453 2.230 1.606 1.00 0.42 38 ARG A O 3
ATOM 2568 N N . CYS A 1 39 ? -6.609 1.670 2.759 1.00 0.28 39 CYS A N 3
ATOM 2569 C CA . CYS A 1 39 ? -6.811 0.237 2.594 1.00 0.31 39 CYS A CA 3
ATOM 2570 C C . CYS A 1 39 ? -8.011 -0.232 3.418 1.00 0.32 39 CYS A C 3
ATOM 2571 O O . CYS A 1 39 ? -8.664 -1.218 3.080 1.00 0.38 39 CYS A O 3
ATOM 2578 N N . GLN A 1 40 ? -8.301 0.482 4.502 1.00 0.35 40 GLN A N 3
ATOM 2579 C CA . GLN A 1 40 ? -9.468 0.178 5.325 1.00 0.41 40 GLN A CA 3
ATOM 2580 C C . GLN A 1 40 ? -10.742 0.562 4.586 1.00 0.39 40 GLN A C 3
ATOM 2581 O O . GLN A 1 40 ? -11.751 -0.142 4.650 1.00 0.44 40 GLN A O 3
ATOM 2595 N N . ALA A 1 41 ? -10.677 1.689 3.890 1.00 0.36 41 ALA A N 3
ATOM 2596 C CA . ALA A 1 41 ? -11.801 2.189 3.115 1.00 0.37 41 ALA A CA 3
ATOM 2597 C C . ALA A 1 41 ? -12.148 1.227 1.986 1.00 0.32 41 ALA A C 3
ATOM 2598 O O . ALA A 1 41 ? -13.321 0.918 1.763 1.00 0.41 41 ALA A O 3
ATOM 2605 N N . GLU A 1 42 ? -11.130 0.774 1.264 1.00 0.37 42 GLU A N 3
ATOM 2606 C CA . GLU A 1 42 ? -11.315 -0.241 0.244 1.00 0.43 42 GLU A CA 3
ATOM 2607 C C . GLU A 1 42 ? -11.678 -1.578 0.879 1.00 0.46 42 GLU A C 3
ATOM 2608 O O . GLU A 1 42 ? -10.913 -2.137 1.665 1.00 0.66 42 GLU A O 3
ATOM 2620 N N . LYS A 1 43 ? -12.850 -2.087 0.533 1.00 0.49 43 LYS A N 3
ATOM 2621 C CA . LYS A 1 43 ? -13.331 -3.344 1.081 1.00 0.54 43 LYS A CA 3
ATOM 2622 C C . LYS A 1 43 ? -12.580 -4.525 0.469 1.00 0.50 43 LYS A C 3
ATOM 2623 O O . LYS A 1 43 ? -12.467 -5.591 1.072 1.00 0.67 43 LYS A O 3
ATOM 2642 N N . GLU A 1 44 ? -12.055 -4.323 -0.729 1.00 0.38 44 GLU A N 3
ATOM 2643 C CA . GLU A 1 44 ? -11.347 -5.382 -1.433 1.00 0.40 44 GLU A CA 3
ATOM 2644 C C . GLU A 1 44 ? -9.866 -5.395 -1.056 1.00 0.35 44 GLU A C 3
ATOM 2645 O O . GLU A 1 44 ? -9.121 -6.288 -1.457 1.00 0.37 44 GLU A O 3
ATOM 2657 N N . CYS A 1 45 ? -9.449 -4.413 -0.271 1.00 0.32 45 CYS A N 3
ATOM 2658 C CA . CYS A 1 45 ? -8.039 -4.248 0.052 1.00 0.31 45 CYS A CA 3
ATOM 2659 C C . CYS A 1 45 ? -7.614 -5.244 1.123 1.00 0.33 45 CYS A C 3
ATOM 2660 O O . CYS A 1 45 ? -8.374 -5.543 2.044 1.00 0.55 45 CYS A O 3
ATOM 2667 N N . SER A 1 46 ? -6.412 -5.779 0.975 1.00 0.25 46 SER A N 3
ATOM 2668 C CA . SER A 1 46 ? -5.855 -6.695 1.960 1.00 0.27 46 SER A CA 3
ATOM 2669 C C . SER A 1 46 ? -4.597 -6.096 2.577 1.00 0.26 46 SER A C 3
ATOM 2670 O O . SER A 1 46 ? -4.235 -6.393 3.716 1.00 0.35 46 SER A O 3
ATOM 2678 N N . HIS A 1 47 ? -3.950 -5.235 1.807 1.00 0.21 47 HIS A N 3
ATOM 2679 C CA . HIS A 1 47 ? -2.696 -4.617 2.200 1.00 0.20 47 HIS A CA 3
ATOM 2680 C C . HIS A 1 47 ? -2.427 -3.447 1.272 1.00 0.18 47 HIS A C 3
ATOM 2681 O O . HIS A 1 47 ? -3.006 -3.371 0.190 1.00 0.22 47 HIS A O 3
ATOM 2696 N N . TYR A 1 48 ? -1.545 -2.556 1.663 1.00 0.15 48 TYR A N 3
ATOM 2697 C CA . TYR A 1 48 ? -1.258 -1.399 0.842 1.00 0.14 48 TYR A CA 3
ATOM 2698 C C . TYR A 1 48 ? 0.236 -1.186 0.703 1.00 0.13 48 TYR A C 3
ATOM 2699 O O . TYR A 1 48 ? 1.008 -1.504 1.605 1.00 0.17 48 TYR A O 3
ATOM 2717 N N . THR A 1 49 ? 0.632 -0.662 -0.436 1.00 0.13 49 THR A N 3
ATOM 2718 C CA . THR A 1 49 ? 2.001 -0.266 -0.655 1.00 0.13 49 THR A CA 3
ATOM 2719 C C . THR A 1 49 ? 2.093 1.248 -0.673 1.00 0.12 49 THR A C 3
ATOM 2720 O O . THR A 1 49 ? 1.659 1.902 -1.614 1.00 0.18 49 THR A O 3
ATOM 2731 N N . TYR A 1 50 ? 2.623 1.800 0.385 1.00 0.17 50 TYR A N 3
ATOM 2732 C CA . TYR A 1 50 ? 2.769 3.227 0.495 1.00 0.16 50 TYR A CA 3
ATOM 2733 C C . TYR A 1 50 ? 4.141 3.644 0.011 1.00 0.14 50 TYR A C 3
ATOM 2734 O O . TYR A 1 50 ? 5.144 3.419 0.689 1.00 0.16 50 TYR A O 3
ATOM 2752 N N . ASN A 1 51 ? 4.192 4.230 -1.170 1.00 0.16 51 ASN A N 3
ATOM 2753 C CA . ASN A 1 51 ? 5.438 4.752 -1.682 1.00 0.20 51 ASN A CA 3
ATOM 2754 C C . ASN A 1 51 ? 5.755 6.035 -0.942 1.00 0.19 51 ASN A C 3
ATOM 2755 O O . ASN A 1 51 ? 5.270 7.104 -1.294 1.00 0.22 51 ASN A O 3
ATOM 2766 N N . VAL A 1 52 ? 6.572 5.913 0.086 1.00 0.18 52 VAL A N 3
ATOM 2767 C CA . VAL A 1 52 ? 6.864 7.019 0.979 1.00 0.22 52 VAL A CA 3
ATOM 2768 C C . VAL A 1 52 ? 7.718 8.070 0.274 1.00 0.31 52 VAL A C 3
ATOM 2769 O O . VAL A 1 52 ? 7.731 9.240 0.655 1.00 0.44 52 VAL A O 3
ATOM 2782 N N . LYS A 1 53 ? 8.411 7.639 -0.771 1.00 0.33 53 LYS A N 3
ATOM 2783 C CA . LYS A 1 53 ? 9.274 8.518 -1.541 1.00 0.45 53 LYS A CA 3
ATOM 2784 C C . LYS A 1 53 ? 8.450 9.554 -2.311 1.00 0.44 53 LYS A C 3
ATOM 2785 O O . LYS A 1 53 ? 8.611 10.758 -2.114 1.00 0.59 53 LYS A O 3
ATOM 2804 N N . SER A 1 54 ? 7.562 9.083 -3.176 1.00 0.34 54 SER A N 3
ATOM 2805 C CA . SER A 1 54 ? 6.728 9.972 -3.973 1.00 0.36 54 SER A CA 3
ATOM 2806 C C . SER A 1 54 ? 5.463 10.370 -3.211 1.00 0.33 54 SER A C 3
ATOM 2807 O O . SER A 1 54 ? 4.785 11.331 -3.570 1.00 0.43 54 SER A O 3
ATOM 2815 N N . GLY A 1 55 ? 5.151 9.622 -2.162 1.00 0.26 55 GLY A N 3
ATOM 2816 C CA . GLY A 1 55 ? 3.996 9.930 -1.340 1.00 0.24 55 GLY A CA 3
ATOM 2817 C C . GLY A 1 55 ? 2.753 9.200 -1.802 1.00 0.20 55 GLY A C 3
ATOM 2818 O O . GLY A 1 55 ? 1.663 9.428 -1.285 1.00 0.27 55 GLY A O 3
ATOM 2822 N N . LEU A 1 56 ? 2.918 8.309 -2.769 1.00 0.22 56 LEU A N 3
ATOM 2823 C CA . LEU A 1 56 ? 1.789 7.605 -3.362 1.00 0.19 56 LEU A CA 3
ATOM 2824 C C . LEU A 1 56 ? 1.295 6.487 -2.456 1.00 0.15 56 LEU A C 3
ATOM 2825 O O . LEU A 1 56 ? 2.088 5.776 -1.844 1.00 0.14 56 LEU A O 3
ATOM 2841 N N . CYS A 1 57 ? -0.015 6.328 -2.384 1.00 0.14 57 CYS A N 3
ATOM 2842 C CA . CYS A 1 57 ? -0.614 5.254 -1.612 1.00 0.13 57 CYS A CA 3
ATOM 2843 C C . CYS A 1 57 ? -1.209 4.214 -2.556 1.00 0.11 57 CYS A C 3
ATOM 2844 O O . CYS A 1 57 ? -1.989 4.551 -3.446 1.00 0.13 57 CYS A O 3
ATOM 2851 N N . TYR A 1 58 ? -0.823 2.957 -2.382 1.00 0.11 58 TYR A N 3
ATOM 2852 C CA . TYR A 1 58 ? -1.325 1.885 -3.231 1.00 0.13 58 TYR A CA 3
ATOM 2853 C C . TYR A 1 58 ? -2.170 0.895 -2.441 1.00 0.13 58 TYR A C 3
ATOM 2854 O O . TYR A 1 58 ? -1.642 -0.093 -1.932 1.00 0.12 58 TYR A O 3
ATOM 2872 N N . PRO A 1 59 ? -3.481 1.136 -2.322 1.00 0.15 59 PRO A N 3
ATOM 2873 C CA . PRO A 1 59 ? -4.404 0.147 -1.771 1.00 0.16 59 PRO A CA 3
ATOM 2874 C C . PRO A 1 59 ? -4.475 -1.057 -2.698 1.00 0.15 59 PRO A C 3
ATOM 2875 O O . PRO A 1 59 ? -4.921 -0.941 -3.840 1.00 0.16 59 PRO A O 3
ATOM 2886 N N . LYS A 1 60 ? -4.006 -2.202 -2.230 1.00 0.14 60 LYS A N 3
ATOM 2887 C CA . LYS A 1 60 ? -3.875 -3.367 -3.089 1.00 0.14 60 LYS A CA 3
ATOM 2888 C C . LYS A 1 60 ? -4.773 -4.508 -2.636 1.00 0.13 60 LYS A C 3
ATOM 2889 O O . LYS A 1 60 ? -4.922 -4.778 -1.441 1.00 0.14 60 LYS A O 3
ATOM 2908 N N . ARG A 1 61 ? -5.373 -5.167 -3.610 1.00 0.15 61 ARG A N 3
ATOM 2909 C CA . ARG A 1 61 ? -6.353 -6.202 -3.351 1.00 0.17 61 ARG A CA 3
ATOM 2910 C C . ARG A 1 61 ? -5.791 -7.579 -3.682 1.00 0.17 61 ARG A C 3
ATOM 2911 O O . ARG A 1 61 ? -4.781 -7.695 -4.381 1.00 0.22 61 ARG A O 3
ATOM 2932 N N . GLY A 1 62 ? -6.448 -8.613 -3.174 1.00 0.22 62 GLY A N 3
ATOM 2933 C CA . GLY A 1 62 ? -6.042 -9.974 -3.465 1.00 0.30 62 GLY A CA 3
ATOM 2934 C C . GLY A 1 62 ? -4.799 -10.396 -2.710 1.00 0.29 62 GLY A C 3
ATOM 2935 O O . GLY A 1 62 ? -4.412 -9.758 -1.727 1.00 0.37 62 GLY A O 3
ATOM 2939 N N . LYS A 1 63 ? -4.179 -11.472 -3.173 1.00 0.39 63 LYS A N 3
ATOM 2940 C CA . LYS A 1 63 ? -2.967 -11.989 -2.558 1.00 0.48 63 LYS A CA 3
ATOM 2941 C C . LYS A 1 63 ? -1.781 -11.095 -2.887 1.00 0.40 63 LYS A C 3
ATOM 2942 O O . LYS A 1 63 ? -1.677 -10.566 -3.997 1.00 0.49 63 LYS A O 3
ATOM 2961 N N . PRO A 1 64 ? -0.874 -10.907 -1.924 1.00 0.41 64 PRO A N 3
ATOM 2962 C CA . PRO A 1 64 ? 0.251 -10.001 -2.071 1.00 0.38 64 PRO A CA 3
ATOM 2963 C C . PRO A 1 64 ? 1.478 -10.645 -2.707 1.00 0.35 64 PRO A C 3
ATOM 2964 O O . PRO A 1 64 ? 1.577 -11.865 -2.851 1.00 0.44 64 PRO A O 3
ATOM 2975 N N . GLN A 1 65 ? 2.405 -9.782 -3.065 1.00 0.36 65 GLN A N 3
ATOM 2976 C CA . GLN A 1 65 ? 3.700 -10.158 -3.611 1.00 0.32 65 GLN A CA 3
ATOM 2977 C C . GLN A 1 65 ? 4.689 -9.099 -3.179 1.00 0.31 65 GLN A C 3
ATOM 2978 O O . GLN A 1 65 ? 4.493 -7.930 -3.487 1.00 0.41 65 GLN A O 3
ATOM 2992 N N . PHE A 1 66 ? 5.723 -9.479 -2.464 1.00 0.32 66 PHE A N 3
ATOM 2993 C CA . PHE A 1 66 ? 6.631 -8.488 -1.890 1.00 0.33 66 PHE A CA 3
ATOM 2994 C C . PHE A 1 66 ? 7.975 -8.486 -2.600 1.00 0.34 66 PHE A C 3
ATOM 2995 O O . PHE A 1 66 ? 8.482 -9.536 -2.998 1.00 0.40 66 PHE A O 3
ATOM 3012 N N . TYR A 1 67 ? 8.541 -7.300 -2.762 1.00 0.32 67 TYR A N 3
ATOM 3013 C CA . TYR A 1 67 ? 9.843 -7.149 -3.393 1.00 0.34 67 TYR A CA 3
ATOM 3014 C C . TYR A 1 67 ? 10.717 -6.183 -2.599 1.00 0.32 67 TYR A C 3
ATOM 3015 O O . TYR A 1 67 ? 10.297 -5.665 -1.564 1.00 0.42 67 TYR A O 3
ATOM 3033 N N . LYS A 1 68 ? 11.932 -5.965 -3.078 1.00 0.39 68 LYS A N 3
ATOM 3034 C CA . LYS A 1 68 ? 12.903 -5.129 -2.386 1.00 0.39 68 LYS A CA 3
ATOM 3035 C C . LYS A 1 68 ? 13.148 -3.836 -3.160 1.00 0.41 68 LYS A C 3
ATOM 3036 O O . LYS A 1 68 ? 13.984 -3.789 -4.066 1.00 0.58 68 LYS A O 3
ATOM 3055 N N . TYR A 1 69 ? 12.403 -2.798 -2.820 1.00 0.32 69 TYR A N 3
ATOM 3056 C CA . TYR A 1 69 ? 12.574 -1.504 -3.455 1.00 0.42 69 TYR A CA 3
ATOM 3057 C C . TYR A 1 69 ? 12.601 -0.397 -2.409 1.00 0.40 69 TYR A C 3
ATOM 3058 O O . TYR A 1 69 ? 11.699 -0.284 -1.583 1.00 0.60 69 TYR A O 3
ATOM 3076 N N . LEU A 1 70 ? 13.645 0.415 -2.434 1.00 0.53 70 LEU A N 3
ATOM 3077 C CA . LEU A 1 70 ? 13.731 1.550 -1.535 1.00 0.52 70 LEU A CA 3
ATOM 3078 C C . LEU A 1 70 ? 12.796 2.646 -2.029 1.00 0.48 70 LEU A C 3
ATOM 3079 O O . LEU A 1 70 ? 13.091 3.341 -3.006 1.00 0.75 70 LEU A O 3
ATOM 3095 N N . GLY A 1 71 ? 11.652 2.762 -1.379 1.00 0.40 71 GLY A N 3
ATOM 3096 C CA . GLY A 1 71 ? 10.692 3.774 -1.749 1.00 0.49 71 GLY A CA 3
ATOM 3097 C C . GLY A 1 71 ? 9.285 3.402 -1.348 1.00 0.40 71 GLY A C 3
ATOM 3098 O O . GLY A 1 71 ? 8.476 4.275 -1.040 1.00 0.43 71 GLY A O 3
ATOM 3102 N N . ASP A 1 72 ? 8.988 2.108 -1.339 1.00 0.38 72 ASP A N 3
ATOM 3103 C CA . ASP A 1 72 ? 7.650 1.640 -1.029 1.00 0.36 72 ASP A CA 3
ATOM 3104 C C . ASP A 1 72 ? 7.604 0.839 0.264 1.00 0.42 72 ASP A C 3
ATOM 3105 O O . ASP A 1 72 ? 8.474 0.018 0.545 1.00 0.70 72 ASP A O 3
ATOM 3114 N N . MET A 1 73 ? 6.583 1.127 1.065 1.00 0.26 73 MET A N 3
ATOM 3115 C CA . MET A 1 73 ? 6.362 0.444 2.329 1.00 0.28 73 MET A CA 3
ATOM 3116 C C . MET A 1 73 ? 5.020 -0.265 2.305 1.00 0.22 73 MET A C 3
ATOM 3117 O O . MET A 1 73 ? 3.977 0.373 2.204 1.00 0.20 73 MET A O 3
ATOM 3131 N N . THR A 1 74 ? 5.041 -1.581 2.403 1.00 0.23 74 THR A N 3
ATOM 3132 C CA . THR A 1 74 ? 3.811 -2.348 2.358 1.00 0.21 74 THR A CA 3
ATOM 3133 C C . THR A 1 74 ? 3.341 -2.725 3.756 1.00 0.26 74 THR A C 3
ATOM 3134 O O . THR A 1 74 ? 4.000 -3.487 4.467 1.00 0.34 74 THR A O 3
ATOM 3145 N N . GLY A 1 75 ? 2.201 -2.171 4.137 1.00 0.27 75 GLY A N 3
ATOM 3146 C CA . GLY A 1 75 ? 1.606 -2.480 5.416 1.00 0.32 75 GLY A CA 3
ATOM 3147 C C . GLY A 1 75 ? 0.310 -3.240 5.243 1.00 0.24 75 GLY A C 3
ATOM 3148 O O . GLY A 1 75 ? -0.275 -3.230 4.156 1.00 0.25 75 GLY A O 3
ATOM 3152 N N . SER A 1 76 ? -0.132 -3.912 6.295 1.00 0.38 76 SER A N 3
ATOM 3153 C CA . SER A 1 76 ? -1.368 -4.678 6.243 1.00 0.50 76 SER A CA 3
ATOM 3154 C C . SER A 1 76 ? -2.571 -3.741 6.226 1.00 0.61 76 SER A C 3
ATOM 3155 O O . SER A 1 76 ? -2.434 -2.571 6.578 1.00 1.52 76 SER A O 3
ATOM 3163 N N . ARG A 1 77 ? -3.735 -4.243 5.814 1.00 0.62 77 ARG A N 3
ATOM 3164 C CA . ARG A 1 77 ? -4.942 -3.415 5.748 1.00 0.54 77 ARG A CA 3
ATOM 3165 C C . ARG A 1 77 ? -5.163 -2.679 7.065 1.00 0.64 77 ARG A C 3
ATOM 3166 O O . ARG A 1 77 ? -5.492 -1.491 7.089 1.00 1.08 77 ARG A O 3
ATOM 3187 N N . THR A 1 78 ? -4.982 -3.396 8.156 1.00 0.91 78 THR A N 3
ATOM 3188 C CA . THR A 1 78 ? -5.064 -2.809 9.475 1.00 1.05 78 THR A CA 3
ATOM 3189 C C . THR A 1 78 ? -4.061 -3.468 10.410 1.00 1.42 78 THR A C 3
ATOM 3190 O O . THR A 1 78 ? -3.235 -2.795 11.026 1.00 2.15 78 THR A O 3
ATOM 3201 N N . CYS A 1 79 ? -4.124 -4.790 10.496 1.00 1.67 79 CYS A N 3
ATOM 3202 C CA . CYS A 1 79 ? -3.239 -5.534 11.373 1.00 2.22 79 CYS A CA 3
ATOM 3203 C C . CYS A 1 79 ? -3.184 -6.996 10.942 1.00 2.94 79 CYS A C 3
ATOM 3204 O O . CYS A 1 79 ? -2.243 -7.367 10.212 1.00 3.37 79 CYS A O 3
ATOM 3211 N N . CYS A 1 10 ? 2.303 -6.639 11.151 1.00 3.75 10 CYS A N 4
ATOM 3212 C CA . CYS A 1 10 ? 1.385 -5.823 10.328 1.00 3.34 10 CYS A CA 4
ATOM 3213 C C . CYS A 1 10 ? 2.161 -4.901 9.388 1.00 3.18 10 CYS A C 4
ATOM 3214 O O . CYS A 1 10 ? 2.144 -5.087 8.169 1.00 3.37 10 CYS A O 4
ATOM 3221 N N . VAL A 1 11 ? 2.842 -3.905 9.948 1.00 3.25 11 VAL A N 4
ATOM 3222 C CA . VAL A 1 11 ? 3.620 -2.970 9.145 1.00 3.21 11 VAL A CA 4
ATOM 3223 C C . VAL A 1 11 ? 5.082 -2.982 9.578 1.00 2.44 11 VAL A C 4
ATOM 3224 O O . VAL A 1 11 ? 5.388 -2.793 10.753 1.00 2.96 11 VAL A O 4
ATOM 3237 N N . HIS A 1 12 ? 5.982 -3.219 8.632 1.00 1.79 12 HIS A N 4
ATOM 3238 C CA . HIS A 1 12 ? 7.410 -3.223 8.936 1.00 1.77 12 HIS A CA 4
ATOM 3239 C C . HIS A 1 12 ? 8.072 -1.934 8.461 1.00 1.51 12 HIS A C 4
ATOM 3240 O O . HIS A 1 12 ? 9.167 -1.585 8.902 1.00 2.26 12 HIS A O 4
ATOM 3255 N N . THR A 1 13 ? 7.375 -1.229 7.561 1.00 1.05 13 THR A N 4
ATOM 3256 C CA . THR A 1 13 ? 7.868 0.003 6.933 1.00 0.80 13 THR A CA 4
ATOM 3257 C C . THR A 1 13 ? 9.263 -0.172 6.347 1.00 0.84 13 THR A C 4
ATOM 3258 O O . THR A 1 13 ? 10.087 0.739 6.390 1.00 1.82 13 THR A O 4
ATOM 3269 N N . GLY A 1 14 ? 9.507 -1.346 5.786 1.00 0.79 14 GLY A N 4
ATOM 3270 C CA . GLY A 1 14 ? 10.800 -1.640 5.209 1.00 0.83 14 GLY A CA 4
ATOM 3271 C C . GLY A 1 14 ? 10.850 -1.309 3.738 1.00 0.86 14 GLY A C 4
ATOM 3272 O O . GLY A 1 14 ? 9.903 -0.742 3.191 1.00 1.81 14 GLY A O 4
ATOM 3276 N N . ASN A 1 15 ? 11.945 -1.673 3.087 1.00 0.68 15 ASN A N 4
ATOM 3277 C CA . ASN A 1 15 ? 12.076 -1.484 1.648 1.00 0.59 15 ASN A CA 4
ATOM 3278 C C . ASN A 1 15 ? 11.450 -2.666 0.916 1.00 0.47 15 ASN A C 4
ATOM 3279 O O . ASN A 1 15 ? 12.065 -3.290 0.050 1.00 0.46 15 ASN A O 4
ATOM 3290 N N . ILE A 1 16 ? 10.213 -2.964 1.280 1.00 0.46 16 ILE A N 4
ATOM 3291 C CA . ILE A 1 16 ? 9.506 -4.117 0.751 1.00 0.46 16 ILE A CA 4
ATOM 3292 C C . ILE A 1 16 ? 8.141 -3.687 0.228 1.00 0.47 16 ILE A C 4
ATOM 3293 O O . ILE A 1 16 ? 7.212 -3.425 0.999 1.00 0.57 16 ILE A O 4
ATOM 3309 N N . GLY A 1 17 ? 8.039 -3.589 -1.085 1.00 0.41 17 GLY A N 4
ATOM 3310 C CA . GLY A 1 17 ? 6.782 -3.242 -1.705 1.00 0.44 17 GLY A CA 4
ATOM 3311 C C . GLY A 1 17 ? 6.068 -4.477 -2.204 1.00 0.37 17 GLY A C 4
ATOM 3312 O O . GLY A 1 17 ? 6.576 -5.589 -2.052 1.00 0.35 17 GLY A O 4
ATOM 3316 N N . SER A 1 18 ? 4.906 -4.303 -2.809 1.00 0.39 18 SER A N 4
ATOM 3317 C CA . SER A 1 18 ? 4.195 -5.430 -3.379 1.00 0.32 18 SER A CA 4
ATOM 3318 C C . SER A 1 18 ? 3.669 -5.088 -4.767 1.00 0.37 18 SER A C 4
ATOM 3319 O O . SER A 1 18 ? 3.091 -4.027 -4.978 1.00 0.45 18 SER A O 4
ATOM 3327 N N . LYS A 1 19 ? 3.882 -5.995 -5.710 1.00 0.39 19 LYS A N 4
ATOM 3328 C CA . LYS A 1 19 ? 3.442 -5.799 -7.088 1.00 0.49 19 LYS A CA 4
ATOM 3329 C C . LYS A 1 19 ? 1.989 -6.219 -7.279 1.00 0.38 19 LYS A C 4
ATOM 3330 O O . LYS A 1 19 ? 1.548 -6.487 -8.396 1.00 0.41 19 LYS A O 4
ATOM 3349 N N . ALA A 1 20 ? 1.260 -6.279 -6.182 1.00 0.31 20 ALA A N 4
ATOM 3350 C CA . ALA A 1 20 ? -0.150 -6.635 -6.215 1.00 0.26 20 ALA A CA 4
ATOM 3351 C C . ALA A 1 20 ? -0.960 -5.547 -6.903 1.00 0.21 20 ALA A C 4
ATOM 3352 O O . ALA A 1 20 ? -0.609 -4.369 -6.843 1.00 0.27 20 ALA A O 4
ATOM 3359 N N . GLN A 1 21 ? -2.033 -5.951 -7.560 1.00 0.24 21 GLN A N 4
ATOM 3360 C CA . GLN A 1 21 ? -2.894 -5.038 -8.266 1.00 0.25 21 GLN A CA 4
ATOM 3361 C C . GLN A 1 21 ? -3.523 -4.019 -7.322 1.00 0.21 21 GLN A C 4
ATOM 3362 O O . GLN A 1 21 ? -4.253 -4.381 -6.393 1.00 0.23 21 GLN A O 4
ATOM 3376 N N . THR A 1 22 ? -3.216 -2.751 -7.555 1.00 0.22 22 THR A N 4
ATOM 3377 C CA . THR A 1 22 ? -3.854 -1.665 -6.837 1.00 0.22 22 THR A CA 4
ATOM 3378 C C . THR A 1 22 ? -5.335 -1.644 -7.206 1.00 0.24 22 THR A C 4
ATOM 3379 O O . THR A 1 22 ? -5.691 -1.797 -8.376 1.00 0.29 22 THR A O 4
ATOM 3390 N N . ILE A 1 23 ? -6.191 -1.465 -6.214 1.00 0.23 23 ILE A N 4
ATOM 3391 C CA . ILE A 1 23 ? -7.631 -1.636 -6.401 1.00 0.28 23 ILE A CA 4
ATOM 3392 C C . ILE A 1 23 ? -8.239 -0.482 -7.186 1.00 0.36 23 ILE A C 4
ATOM 3393 O O . ILE A 1 23 ? -9.437 -0.467 -7.459 1.00 0.43 23 ILE A O 4
ATOM 3409 N N . GLY A 1 24 ? -7.414 0.487 -7.546 1.00 0.38 24 GLY A N 4
ATOM 3410 C CA . GLY A 1 24 ? -7.906 1.587 -8.346 1.00 0.45 24 GLY A CA 4
ATOM 3411 C C . GLY A 1 24 ? -6.920 2.724 -8.468 1.00 0.31 24 GLY A C 4
ATOM 3412 O O . GLY A 1 24 ? -5.707 2.501 -8.504 1.00 0.34 24 GLY A O 4
ATOM 3416 N N . GLU A 1 25 ? -7.458 3.939 -8.527 1.00 0.26 25 GLU A N 4
ATOM 3417 C CA . GLU A 1 25 ? -6.663 5.149 -8.710 1.00 0.29 25 GLU A CA 4
ATOM 3418 C C . GLU A 1 25 ? -5.645 5.313 -7.590 1.00 0.25 25 GLU A C 4
ATOM 3419 O O . GLU A 1 25 ? -6.000 5.306 -6.409 1.00 0.32 25 GLU A O 4
ATOM 3431 N N . VAL A 1 26 ? -4.384 5.467 -7.965 1.00 0.23 26 VAL A N 4
ATOM 3432 C CA . VAL A 1 26 ? -3.331 5.684 -6.991 1.00 0.20 26 VAL A CA 4
ATOM 3433 C C . VAL A 1 26 ? -3.307 7.141 -6.560 1.00 0.22 26 VAL A C 4
ATOM 3434 O O . VAL A 1 26 ? -2.794 8.012 -7.268 1.00 0.24 26 VAL A O 4
ATOM 3447 N N . LYS A 1 27 ? -3.884 7.400 -5.405 1.00 0.28 27 LYS A N 4
ATOM 3448 C CA . LYS A 1 27 ? -3.885 8.732 -4.836 1.00 0.33 27 LYS A CA 4
ATOM 3449 C C . LYS A 1 27 ? -2.807 8.826 -3.776 1.00 0.26 27 LYS A C 4
ATOM 3450 O O . LYS A 1 27 ? -2.499 7.840 -3.105 1.00 0.31 27 LYS A O 4
ATOM 3469 N N . ARG A 1 28 ? -2.219 9.999 -3.635 1.00 0.26 28 ARG A N 4
ATOM 3470 C CA . ARG A 1 28 ? -1.145 10.181 -2.680 1.00 0.23 28 ARG A CA 4
ATOM 3471 C C . ARG A 1 28 ? -1.702 10.341 -1.274 1.00 0.21 28 ARG A C 4
ATOM 3472 O O . ARG A 1 28 ? -2.821 10.823 -1.085 1.00 0.29 28 ARG A O 4
ATOM 3493 N N . ALA A 1 29 ? -0.920 9.925 -0.296 1.00 0.17 29 ALA A N 4
ATOM 3494 C CA . ALA A 1 29 ? -1.340 9.959 1.093 1.00 0.19 29 ALA A CA 4
ATOM 3495 C C . ALA A 1 29 ? -0.337 10.746 1.923 1.00 0.24 29 ALA A C 4
ATOM 3496 O O . ALA A 1 29 ? 0.870 10.675 1.688 1.00 0.33 29 ALA A O 4
ATOM 3503 N N . SER A 1 30 ? -0.853 11.502 2.889 1.00 0.30 30 SER A N 4
ATOM 3504 C CA . SER A 1 30 ? -0.030 12.378 3.717 1.00 0.37 30 SER A CA 4
ATOM 3505 C C . SER A 1 30 ? 0.965 11.590 4.566 1.00 0.29 30 SER A C 4
ATOM 3506 O O . SER A 1 30 ? 1.984 12.125 4.995 1.00 0.42 30 SER A O 4
ATOM 3514 N N . SER A 1 31 ? 0.661 10.324 4.800 1.00 0.19 31 SER A N 4
ATOM 3515 C CA . SER A 1 31 ? 1.530 9.455 5.575 1.00 0.19 31 SER A CA 4
ATOM 3516 C C . SER A 1 31 ? 1.213 8.003 5.260 1.00 0.18 31 SER A C 4
ATOM 3517 O O . SER A 1 31 ? 0.265 7.726 4.517 1.00 0.21 31 SER A O 4
ATOM 3525 N N . LEU A 1 32 ? 1.984 7.078 5.809 1.00 0.17 32 LEU A N 4
ATOM 3526 C CA . LEU A 1 32 ? 1.694 5.669 5.614 1.00 0.18 32 LEU A CA 4
ATOM 3527 C C . LEU A 1 32 ? 0.392 5.308 6.324 1.00 0.18 32 LEU A C 4
ATOM 3528 O O . LEU A 1 32 ? -0.432 4.563 5.794 1.00 0.21 32 LEU A O 4
ATOM 3544 N N . SER A 1 33 ? 0.202 5.878 7.513 1.00 0.21 33 SER A N 4
ATOM 3545 C CA . SER A 1 33 ? -1.009 5.654 8.294 1.00 0.24 33 SER A CA 4
ATOM 3546 C C . SER A 1 33 ? -2.241 6.144 7.536 1.00 0.20 33 SER A C 4
ATOM 3547 O O . SER A 1 33 ? -3.323 5.569 7.651 1.00 0.20 33 SER A O 4
ATOM 3555 N N . GLU A 1 34 ? -2.069 7.202 6.753 1.00 0.20 34 GLU A N 4
ATOM 3556 C CA . GLU A 1 34 ? -3.149 7.718 5.926 1.00 0.20 34 GLU A CA 4
ATOM 3557 C C . GLU A 1 34 ? -3.525 6.702 4.850 1.00 0.18 34 GLU A C 4
ATOM 3558 O O . GLU A 1 34 ? -4.701 6.503 4.550 1.00 0.20 34 GLU A O 4
ATOM 3570 N N . CYS A 1 35 ? -2.515 6.051 4.284 1.00 0.17 35 CYS A N 4
ATOM 3571 C CA . CYS A 1 35 ? -2.730 5.001 3.294 1.00 0.16 35 CYS A CA 4
ATOM 3572 C C . CYS A 1 35 ? -3.375 3.787 3.963 1.00 0.16 35 CYS A C 4
ATOM 3573 O O . CYS A 1 35 ? -4.149 3.062 3.343 1.00 0.20 35 CYS A O 4
ATOM 3580 N N . ARG A 1 36 ? -3.057 3.582 5.239 1.00 0.18 36 ARG A N 4
ATOM 3581 C CA . ARG A 1 36 ? -3.696 2.538 6.034 1.00 0.22 36 ARG A CA 4
ATOM 3582 C C . ARG A 1 36 ? -5.196 2.794 6.122 1.00 0.25 36 ARG A C 4
ATOM 3583 O O . ARG A 1 36 ? -6.004 1.920 5.813 1.00 0.28 36 ARG A O 4
ATOM 3604 N N . ALA A 1 37 ? -5.553 4.009 6.529 1.00 0.29 37 ALA A N 4
ATOM 3605 C CA . ALA A 1 37 ? -6.949 4.428 6.604 1.00 0.37 37 ALA A CA 4
ATOM 3606 C C . ALA A 1 37 ? -7.610 4.323 5.240 1.00 0.37 37 ALA A C 4
ATOM 3607 O O . ALA A 1 37 ? -8.778 3.958 5.116 1.00 0.42 37 ALA A O 4
ATOM 3614 N N . ARG A 1 38 ? -6.838 4.637 4.219 1.00 0.33 38 ARG A N 4
ATOM 3615 C CA . ARG A 1 38 ? -7.304 4.597 2.851 1.00 0.36 38 ARG A CA 4
ATOM 3616 C C . ARG A 1 38 ? -7.559 3.155 2.403 1.00 0.34 38 ARG A C 4
ATOM 3617 O O . ARG A 1 38 ? -8.494 2.887 1.657 1.00 0.42 38 ARG A O 4
ATOM 3638 N N . CYS A 1 39 ? -6.734 2.229 2.887 1.00 0.28 39 CYS A N 4
ATOM 3639 C CA . CYS A 1 39 ? -6.928 0.804 2.617 1.00 0.31 39 CYS A CA 4
ATOM 3640 C C . CYS A 1 39 ? -8.168 0.291 3.343 1.00 0.32 39 CYS A C 4
ATOM 3641 O O . CYS A 1 39 ? -8.795 -0.675 2.919 1.00 0.38 39 CYS A O 4
ATOM 3648 N N . GLN A 1 40 ? -8.526 0.954 4.439 1.00 0.35 40 GLN A N 4
ATOM 3649 C CA . GLN A 1 40 ? -9.715 0.590 5.199 1.00 0.41 40 GLN A CA 4
ATOM 3650 C C . GLN A 1 40 ? -10.970 0.909 4.400 1.00 0.39 40 GLN A C 4
ATOM 3651 O O . GLN A 1 40 ? -11.999 0.247 4.543 1.00 0.44 40 GLN A O 4
ATOM 3665 N N . ALA A 1 41 ? -10.871 1.936 3.569 1.00 0.36 41 ALA A N 4
ATOM 3666 C CA . ALA A 1 41 ? -11.964 2.325 2.689 1.00 0.37 41 ALA A CA 4
ATOM 3667 C C . ALA A 1 41 ? -12.224 1.240 1.650 1.00 0.32 41 ALA A C 4
ATOM 3668 O O . ALA A 1 41 ? -13.370 0.849 1.416 1.00 0.41 41 ALA A O 4
ATOM 3675 N N . GLU A 1 42 ? -11.157 0.758 1.025 1.00 0.37 42 GLU A N 4
ATOM 3676 C CA . GLU A 1 42 ? -11.253 -0.355 0.098 1.00 0.43 42 GLU A CA 4
ATOM 3677 C C . GLU A 1 42 ? -11.506 -1.659 0.845 1.00 0.46 42 GLU A C 4
ATOM 3678 O O . GLU A 1 42 ? -10.614 -2.202 1.493 1.00 0.66 42 GLU A O 4
ATOM 3690 N N . LYS A 1 43 ? -12.724 -2.165 0.734 1.00 0.49 43 LYS A N 4
ATOM 3691 C CA . LYS A 1 43 ? -13.100 -3.413 1.380 1.00 0.54 43 LYS A CA 4
ATOM 3692 C C . LYS A 1 43 ? -12.258 -4.568 0.846 1.00 0.50 43 LYS A C 4
ATOM 3693 O O . LYS A 1 43 ? -11.936 -5.510 1.570 1.00 0.67 43 LYS A O 4
ATOM 3712 N N . GLU A 1 44 ? -11.885 -4.467 -0.422 1.00 0.38 44 GLU A N 4
ATOM 3713 C CA . GLU A 1 44 ? -11.152 -5.524 -1.103 1.00 0.40 44 GLU A CA 4
ATOM 3714 C C . GLU A 1 44 ? -9.651 -5.433 -0.806 1.00 0.35 44 GLU A C 4
ATOM 3715 O O . GLU A 1 44 ? -8.871 -6.290 -1.221 1.00 0.37 44 GLU A O 4
ATOM 3727 N N . CYS A 1 45 ? -9.258 -4.405 -0.066 1.00 0.32 45 CYS A N 4
ATOM 3728 C CA . CYS A 1 45 ? -7.848 -4.160 0.222 1.00 0.31 45 CYS A CA 4
ATOM 3729 C C . CYS A 1 45 ? -7.368 -5.052 1.360 1.00 0.33 45 CYS A C 4
ATOM 3730 O O . CYS A 1 45 ? -7.832 -4.937 2.496 1.00 0.55 45 CYS A O 4
ATOM 3737 N N . SER A 1 46 ? -6.450 -5.950 1.039 1.00 0.25 46 SER A N 4
ATOM 3738 C CA . SER A 1 46 ? -5.887 -6.861 2.022 1.00 0.27 46 SER A CA 4
ATOM 3739 C C . SER A 1 46 ? -4.642 -6.249 2.649 1.00 0.26 46 SER A C 4
ATOM 3740 O O . SER A 1 46 ? -4.265 -6.572 3.780 1.00 0.35 46 SER A O 4
ATOM 3748 N N . HIS A 1 47 ? -4.022 -5.350 1.899 1.00 0.21 47 HIS A N 4
ATOM 3749 C CA . HIS A 1 47 ? -2.765 -4.735 2.285 1.00 0.20 47 HIS A CA 4
ATOM 3750 C C . HIS A 1 47 ? -2.527 -3.516 1.410 1.00 0.18 47 HIS A C 4
ATOM 3751 O O . HIS A 1 47 ? -3.126 -3.391 0.345 1.00 0.22 47 HIS A O 4
ATOM 3766 N N . TYR A 1 48 ? -1.641 -2.644 1.825 1.00 0.15 48 TYR A N 4
ATOM 3767 C CA . TYR A 1 48 ? -1.356 -1.453 1.050 1.00 0.14 48 TYR A CA 4
ATOM 3768 C C . TYR A 1 48 ? 0.140 -1.229 0.931 1.00 0.13 48 TYR A C 4
ATOM 3769 O O . TYR A 1 48 ? 0.897 -1.508 1.860 1.00 0.17 48 TYR A O 4
ATOM 3787 N N . THR A 1 49 ? 0.561 -0.756 -0.224 1.00 0.13 49 THR A N 4
ATOM 3788 C CA . THR A 1 49 ? 1.933 -0.341 -0.424 1.00 0.13 49 THR A CA 4
ATOM 3789 C C . THR A 1 49 ? 1.989 1.174 -0.495 1.00 0.12 49 THR A C 4
ATOM 3790 O O . THR A 1 49 ? 1.545 1.780 -1.465 1.00 0.18 49 THR A O 4
ATOM 3801 N N . TYR A 1 50 ? 2.494 1.785 0.549 1.00 0.17 50 TYR A N 4
ATOM 3802 C CA . TYR A 1 50 ? 2.642 3.216 0.566 1.00 0.16 50 TYR A CA 4
ATOM 3803 C C . TYR A 1 50 ? 4.027 3.580 0.074 1.00 0.14 50 TYR A C 4
ATOM 3804 O O . TYR A 1 50 ? 5.023 3.373 0.771 1.00 0.16 50 TYR A O 4
ATOM 3822 N N . ASN A 1 51 ? 4.087 4.086 -1.141 1.00 0.16 51 ASN A N 4
ATOM 3823 C CA . ASN A 1 51 ? 5.337 4.549 -1.693 1.00 0.20 51 ASN A CA 4
ATOM 3824 C C . ASN A 1 51 ? 5.656 5.902 -1.093 1.00 0.19 51 ASN A C 4
ATOM 3825 O O . ASN A 1 51 ? 5.186 6.934 -1.563 1.00 0.22 51 ASN A O 4
ATOM 3836 N N . VAL A 1 52 ? 6.466 5.881 -0.051 1.00 0.18 52 VAL A N 4
ATOM 3837 C CA . VAL A 1 52 ? 6.795 7.078 0.702 1.00 0.22 52 VAL A CA 4
ATOM 3838 C C . VAL A 1 52 ? 7.758 7.954 -0.099 1.00 0.31 52 VAL A C 4
ATOM 3839 O O . VAL A 1 52 ? 8.002 9.113 0.238 1.00 0.44 52 VAL A O 4
ATOM 3852 N N . LYS A 1 53 ? 8.274 7.385 -1.181 1.00 0.33 53 LYS A N 4
ATOM 3853 C CA . LYS A 1 53 ? 9.200 8.076 -2.054 1.00 0.45 53 LYS A CA 4
ATOM 3854 C C . LYS A 1 53 ? 8.486 9.194 -2.811 1.00 0.44 53 LYS A C 4
ATOM 3855 O O . LYS A 1 53 ? 8.941 10.337 -2.827 1.00 0.59 53 LYS A O 4
ATOM 3874 N N . SER A 1 54 ? 7.365 8.856 -3.433 1.00 0.34 54 SER A N 4
ATOM 3875 C CA . SER A 1 54 ? 6.559 9.833 -4.152 1.00 0.36 54 SER A CA 4
ATOM 3876 C C . SER A 1 54 ? 5.344 10.251 -3.323 1.00 0.33 54 SER A C 4
ATOM 3877 O O . SER A 1 54 ? 4.592 11.149 -3.707 1.00 0.43 54 SER A O 4
ATOM 3885 N N . GLY A 1 55 ? 5.151 9.583 -2.191 1.00 0.26 55 GLY A N 4
ATOM 3886 C CA . GLY A 1 55 ? 4.028 9.885 -1.322 1.00 0.24 55 GLY A CA 4
ATOM 3887 C C . GLY A 1 55 ? 2.744 9.226 -1.790 1.00 0.20 55 GLY A C 4
ATOM 3888 O O . GLY A 1 55 ? 1.655 9.582 -1.344 1.00 0.27 55 GLY A O 4
ATOM 3892 N N . LEU A 1 56 ? 2.878 8.247 -2.677 1.00 0.22 56 LEU A N 4
ATOM 3893 C CA . LEU A 1 56 ? 1.727 7.593 -3.286 1.00 0.19 56 LEU A CA 4
ATOM 3894 C C . LEU A 1 56 ? 1.215 6.449 -2.422 1.00 0.15 56 LEU A C 4
ATOM 3895 O O . LEU A 1 56 ? 1.994 5.729 -1.804 1.00 0.14 56 LEU A O 4
ATOM 3911 N N . CYS A 1 57 ? -0.097 6.284 -2.393 1.00 0.14 57 CYS A N 4
ATOM 3912 C CA . CYS A 1 57 ? -0.718 5.207 -1.640 1.00 0.13 57 CYS A CA 4
ATOM 3913 C C . CYS A 1 57 ? -1.276 4.160 -2.591 1.00 0.11 57 CYS A C 4
ATOM 3914 O O . CYS A 1 57 ? -2.028 4.484 -3.511 1.00 0.13 57 CYS A O 4
ATOM 3921 N N . TYR A 1 58 ? -0.891 2.909 -2.387 1.00 0.11 58 TYR A N 4
ATOM 3922 C CA . TYR A 1 58 ? -1.395 1.820 -3.206 1.00 0.13 58 TYR A CA 4
ATOM 3923 C C . TYR A 1 58 ? -2.193 0.834 -2.373 1.00 0.13 58 TYR A C 4
ATOM 3924 O O . TYR A 1 58 ? -1.634 -0.135 -1.858 1.00 0.12 58 TYR A O 4
ATOM 3942 N N . PRO A 1 59 ? -3.499 1.060 -2.213 1.00 0.15 59 PRO A N 4
ATOM 3943 C CA . PRO A 1 59 ? -4.383 0.057 -1.640 1.00 0.16 59 PRO A CA 4
ATOM 3944 C C . PRO A 1 59 ? -4.439 -1.133 -2.577 1.00 0.15 59 PRO A C 4
ATOM 3945 O O . PRO A 1 59 ? -4.915 -1.014 -3.708 1.00 0.16 59 PRO A O 4
ATOM 3956 N N . LYS A 1 60 ? -3.918 -2.261 -2.141 1.00 0.14 60 LYS A N 4
ATOM 3957 C CA . LYS A 1 60 ? -3.789 -3.401 -3.026 1.00 0.14 60 LYS A CA 4
ATOM 3958 C C . LYS A 1 60 ? -4.645 -4.569 -2.569 1.00 0.13 60 LYS A C 4
ATOM 3959 O O . LYS A 1 60 ? -4.755 -4.866 -1.377 1.00 0.14 60 LYS A O 4
ATOM 3978 N N . ARG A 1 61 ? -5.252 -5.218 -3.539 1.00 0.15 61 ARG A N 4
ATOM 3979 C CA . ARG A 1 61 ? -6.185 -6.292 -3.282 1.00 0.17 61 ARG A CA 4
ATOM 3980 C C . ARG A 1 61 ? -5.561 -7.645 -3.594 1.00 0.17 61 ARG A C 4
ATOM 3981 O O . ARG A 1 61 ? -4.566 -7.732 -4.319 1.00 0.22 61 ARG A O 4
ATOM 4002 N N . GLY A 1 62 ? -6.144 -8.687 -3.027 1.00 0.22 62 GLY A N 4
ATOM 4003 C CA . GLY A 1 62 ? -5.705 -10.040 -3.314 1.00 0.30 62 GLY A CA 4
ATOM 4004 C C . GLY A 1 62 ? -4.449 -10.424 -2.559 1.00 0.29 62 GLY A C 4
ATOM 4005 O O . GLY A 1 62 ? -4.112 -9.811 -1.545 1.00 0.37 62 GLY A O 4
ATOM 4009 N N . LYS A 1 63 ? -3.758 -11.446 -3.048 1.00 0.39 63 LYS A N 4
ATOM 4010 C CA . LYS A 1 63 ? -2.512 -11.890 -2.441 1.00 0.48 63 LYS A CA 4
ATOM 4011 C C . LYS A 1 63 ? -1.345 -11.168 -3.099 1.00 0.40 63 LYS A C 4
ATOM 4012 O O . LYS A 1 63 ? -1.294 -11.045 -4.324 1.00 0.49 63 LYS A O 4
ATOM 4031 N N . PRO A 1 64 ? -0.400 -10.672 -2.294 1.00 0.41 64 PRO A N 4
ATOM 4032 C CA . PRO A 1 64 ? 0.666 -9.801 -2.766 1.00 0.38 64 PRO A CA 4
ATOM 4033 C C . PRO A 1 64 ? 1.924 -10.533 -3.215 1.00 0.35 64 PRO A C 4
ATOM 4034 O O . PRO A 1 64 ? 2.104 -11.722 -2.964 1.00 0.44 64 PRO A O 4
ATOM 4045 N N . GLN A 1 65 ? 2.791 -9.783 -3.873 1.00 0.36 65 GLN A N 4
ATOM 4046 C CA . GLN A 1 65 ? 4.111 -10.254 -4.256 1.00 0.32 65 GLN A CA 4
ATOM 4047 C C . GLN A 1 65 ? 5.119 -9.209 -3.823 1.00 0.31 65 GLN A C 4
ATOM 4048 O O . GLN A 1 65 ? 5.050 -8.064 -4.264 1.00 0.41 65 GLN A O 4
ATOM 4062 N N . PHE A 1 66 ? 6.043 -9.590 -2.969 1.00 0.32 66 PHE A N 4
ATOM 4063 C CA . PHE A 1 66 ? 6.932 -8.617 -2.350 1.00 0.33 66 PHE A CA 4
ATOM 4064 C C . PHE A 1 66 ? 8.238 -8.473 -3.116 1.00 0.34 66 PHE A C 4
ATOM 4065 O O . PHE A 1 66 ? 8.725 -9.421 -3.735 1.00 0.40 66 PHE A O 4
ATOM 4082 N N . TYR A 1 67 ? 8.789 -7.269 -3.072 1.00 0.32 67 TYR A N 4
ATOM 4083 C CA . TYR A 1 67 ? 10.055 -6.964 -3.717 1.00 0.34 67 TYR A CA 4
ATOM 4084 C C . TYR A 1 67 ? 10.877 -6.022 -2.843 1.00 0.32 67 TYR A C 4
ATOM 4085 O O . TYR A 1 67 ? 10.357 -5.446 -1.886 1.00 0.42 67 TYR A O 4
ATOM 4103 N N . LYS A 1 68 ? 12.148 -5.859 -3.181 1.00 0.39 68 LYS A N 4
ATOM 4104 C CA . LYS A 1 68 ? 13.060 -5.049 -2.380 1.00 0.39 68 LYS A CA 4
ATOM 4105 C C . LYS A 1 68 ? 13.300 -3.687 -3.029 1.00 0.41 68 LYS A C 4
ATOM 4106 O O . LYS A 1 68 ? 14.210 -3.529 -3.847 1.00 0.58 68 LYS A O 4
ATOM 4125 N N . TYR A 1 69 ? 12.489 -2.707 -2.660 1.00 0.32 69 TYR A N 4
ATOM 4126 C CA . TYR A 1 69 ? 12.627 -1.359 -3.192 1.00 0.42 69 TYR A CA 4
ATOM 4127 C C . TYR A 1 69 ? 12.573 -0.335 -2.064 1.00 0.40 69 TYR A C 4
ATOM 4128 O O . TYR A 1 69 ? 11.603 -0.289 -1.303 1.00 0.60 69 TYR A O 4
ATOM 4146 N N . LEU A 1 70 ? 13.611 0.482 -1.956 1.00 0.53 70 LEU A N 4
ATOM 4147 C CA . LEU A 1 70 ? 13.648 1.530 -0.949 1.00 0.52 70 LEU A CA 4
ATOM 4148 C C . LEU A 1 70 ? 12.688 2.640 -1.352 1.00 0.48 70 LEU A C 4
ATOM 4149 O O . LEU A 1 70 ? 13.006 3.482 -2.195 1.00 0.75 70 LEU A O 4
ATOM 4165 N N . GLY A 1 71 ? 11.503 2.618 -0.767 1.00 0.40 71 GLY A N 4
ATOM 4166 C CA . GLY A 1 71 ? 10.508 3.614 -1.081 1.00 0.49 71 GLY A CA 4
ATOM 4167 C C . GLY A 1 71 ? 9.100 3.081 -0.934 1.00 0.40 71 GLY A C 4
ATOM 4168 O O . GLY A 1 71 ? 8.170 3.846 -0.693 1.00 0.43 71 GLY A O 4
ATOM 4172 N N . ASP A 1 72 ? 8.939 1.771 -1.068 1.00 0.38 72 ASP A N 4
ATOM 4173 C CA . ASP A 1 72 ? 7.623 1.159 -0.966 1.00 0.36 72 ASP A CA 4
ATOM 4174 C C . ASP A 1 72 ? 7.468 0.467 0.378 1.00 0.42 72 ASP A C 4
ATOM 4175 O O . ASP A 1 72 ? 8.174 -0.495 0.667 1.00 0.70 72 ASP A O 4
ATOM 4184 N N . MET A 1 73 ? 6.562 0.966 1.206 1.00 0.26 73 MET A N 4
ATOM 4185 C CA . MET A 1 73 ? 6.290 0.333 2.488 1.00 0.28 73 MET A CA 4
ATOM 4186 C C . MET A 1 73 ? 4.944 -0.375 2.439 1.00 0.22 73 MET A C 4
ATOM 4187 O O . MET A 1 73 ? 3.906 0.260 2.274 1.00 0.20 73 MET A O 4
ATOM 4201 N N . THR A 1 74 ? 4.963 -1.690 2.590 1.00 0.23 74 THR A N 4
ATOM 4202 C CA . THR A 1 74 ? 3.745 -2.477 2.508 1.00 0.21 74 THR A CA 4
ATOM 4203 C C . THR A 1 74 ? 3.249 -2.868 3.893 1.00 0.26 74 THR A C 4
ATOM 4204 O O . THR A 1 74 ? 3.967 -3.502 4.667 1.00 0.34 74 THR A O 4
ATOM 4215 N N . GLY A 1 75 ? 2.028 -2.472 4.200 1.00 0.27 75 GLY A N 4
ATOM 4216 C CA . GLY A 1 75 ? 1.442 -2.794 5.480 1.00 0.32 75 GLY A CA 4
ATOM 4217 C C . GLY A 1 75 ? 0.128 -3.526 5.326 1.00 0.24 75 GLY A C 4
ATOM 4218 O O . GLY A 1 75 ? -0.542 -3.390 4.301 1.00 0.25 75 GLY A O 4
ATOM 4222 N N . SER A 1 76 ? -0.230 -4.318 6.325 1.00 0.38 76 SER A N 4
ATOM 4223 C CA . SER A 1 76 ? -1.501 -5.025 6.323 1.00 0.50 76 SER A CA 4
ATOM 4224 C C . SER A 1 76 ? -2.657 -4.042 6.502 1.00 0.61 76 SER A C 4
ATOM 4225 O O . SER A 1 76 ? -2.487 -3.004 7.142 1.00 1.52 76 SER A O 4
ATOM 4233 N N . ARG A 1 77 ? -3.816 -4.376 5.931 1.00 0.62 77 ARG A N 4
ATOM 4234 C CA . ARG A 1 77 ? -4.960 -3.458 5.871 1.00 0.54 77 ARG A CA 4
ATOM 4235 C C . ARG A 1 77 ? -5.275 -2.805 7.219 1.00 0.64 77 ARG A C 4
ATOM 4236 O O . ARG A 1 77 ? -5.430 -1.584 7.302 1.00 1.08 77 ARG A O 4
ATOM 4257 N N . THR A 1 78 ? -5.381 -3.606 8.269 1.00 0.91 78 THR A N 4
ATOM 4258 C CA . THR A 1 78 ? -5.716 -3.091 9.586 1.00 1.05 78 THR A CA 4
ATOM 4259 C C . THR A 1 78 ? -5.147 -4.003 10.670 1.00 1.42 78 THR A C 4
ATOM 4260 O O . THR A 1 78 ? -5.079 -5.221 10.493 1.00 2.15 78 THR A O 4
ATOM 4271 N N . CYS A 1 79 ? -4.721 -3.412 11.775 1.00 1.67 79 CYS A N 4
ATOM 4272 C CA . CYS A 1 79 ? -4.136 -4.165 12.872 1.00 2.22 79 CYS A CA 4
ATOM 4273 C C . CYS A 1 79 ? -4.274 -3.400 14.181 1.00 2.94 79 CYS A C 4
ATOM 4274 O O . CYS A 1 79 ? -3.495 -2.450 14.405 1.00 3.37 79 CYS A O 4
ATOM 4281 N N . CYS A 1 10 ? 3.157 3.099 14.644 1.00 3.75 10 CYS A N 5
ATOM 4282 C CA . CYS A 1 10 ? 3.657 1.746 14.310 1.00 3.34 10 CYS A CA 5
ATOM 4283 C C . CYS A 1 10 ? 4.762 1.838 13.262 1.00 3.18 10 CYS A C 5
ATOM 4284 O O . CYS A 1 10 ? 5.915 1.513 13.539 1.00 3.37 10 CYS A O 5
ATOM 4291 N N . VAL A 1 11 ? 4.394 2.288 12.060 1.00 3.25 11 VAL A N 5
ATOM 4292 C CA . VAL A 1 11 ? 5.347 2.553 10.983 1.00 3.21 11 VAL A CA 5
ATOM 4293 C C . VAL A 1 11 ? 6.149 1.305 10.599 1.00 2.44 11 VAL A C 5
ATOM 4294 O O . VAL A 1 11 ? 7.293 1.126 11.023 1.00 2.96 11 VAL A O 5
ATOM 4307 N N . HIS A 1 12 ? 5.543 0.438 9.805 1.00 1.79 12 HIS A N 5
ATOM 4308 C CA . HIS A 1 12 ? 6.257 -0.704 9.242 1.00 1.77 12 HIS A CA 5
ATOM 4309 C C . HIS A 1 12 ? 6.809 -0.339 7.874 1.00 1.51 12 HIS A C 5
ATOM 4310 O O . HIS A 1 12 ? 6.173 -0.590 6.851 1.00 2.26 12 HIS A O 5
ATOM 4325 N N . THR A 1 13 ? 7.987 0.269 7.869 1.00 1.05 13 THR A N 5
ATOM 4326 C CA . THR A 1 13 ? 8.582 0.780 6.646 1.00 0.80 13 THR A CA 5
ATOM 4327 C C . THR A 1 13 ? 9.140 -0.347 5.785 1.00 0.84 13 THR A C 5
ATOM 4328 O O . THR A 1 13 ? 8.488 -0.795 4.839 1.00 1.82 13 THR A O 5
ATOM 4339 N N . GLY A 1 14 ? 10.327 -0.822 6.128 1.00 0.79 14 GLY A N 5
ATOM 4340 C CA . GLY A 1 14 ? 10.979 -1.821 5.315 1.00 0.83 14 GLY A CA 5
ATOM 4341 C C . GLY A 1 14 ? 11.371 -1.284 3.953 1.00 0.86 14 GLY A C 5
ATOM 4342 O O . GLY A 1 14 ? 11.210 -0.098 3.663 1.00 1.81 14 GLY A O 5
ATOM 4346 N N . ASN A 1 15 ? 11.912 -2.155 3.130 1.00 0.68 15 ASN A N 5
ATOM 4347 C CA . ASN A 1 15 ? 12.114 -1.855 1.725 1.00 0.59 15 ASN A CA 5
ATOM 4348 C C . ASN A 1 15 ? 11.303 -2.856 0.924 1.00 0.47 15 ASN A C 5
ATOM 4349 O O . ASN A 1 15 ? 11.748 -3.400 -0.085 1.00 0.46 15 ASN A O 5
ATOM 4360 N N . ILE A 1 16 ? 10.096 -3.091 1.404 1.00 0.46 16 ILE A N 5
ATOM 4361 C CA . ILE A 1 16 ? 9.259 -4.152 0.885 1.00 0.46 16 ILE A CA 5
ATOM 4362 C C . ILE A 1 16 ? 8.082 -3.571 0.128 1.00 0.47 16 ILE A C 5
ATOM 4363 O O . ILE A 1 16 ? 7.094 -3.146 0.726 1.00 0.57 16 ILE A O 5
ATOM 4379 N N . GLY A 1 17 ? 8.201 -3.537 -1.182 1.00 0.41 17 GLY A N 5
ATOM 4380 C CA . GLY A 1 17 ? 7.101 -3.101 -2.006 1.00 0.44 17 GLY A CA 5
ATOM 4381 C C . GLY A 1 17 ? 6.278 -4.282 -2.456 1.00 0.37 17 GLY A C 5
ATOM 4382 O O . GLY A 1 17 ? 6.686 -5.426 -2.263 1.00 0.35 17 GLY A O 5
ATOM 4386 N N . SER A 1 18 ? 5.131 -4.030 -3.055 1.00 0.39 18 SER A N 5
ATOM 4387 C CA . SER A 1 18 ? 4.290 -5.111 -3.526 1.00 0.32 18 SER A CA 5
ATOM 4388 C C . SER A 1 18 ? 3.789 -4.818 -4.930 1.00 0.37 18 SER A C 5
ATOM 4389 O O . SER A 1 18 ? 3.404 -3.695 -5.222 1.00 0.45 18 SER A O 5
ATOM 4397 N N . LYS A 1 19 ? 3.806 -5.824 -5.799 1.00 0.39 19 LYS A N 5
ATOM 4398 C CA . LYS A 1 19 ? 3.305 -5.661 -7.160 1.00 0.49 19 LYS A CA 5
ATOM 4399 C C . LYS A 1 19 ? 1.866 -6.138 -7.284 1.00 0.38 19 LYS A C 5
ATOM 4400 O O . LYS A 1 19 ? 1.396 -6.453 -8.378 1.00 0.41 19 LYS A O 5
ATOM 4419 N N . ALA A 1 20 ? 1.177 -6.206 -6.156 1.00 0.31 20 ALA A N 5
ATOM 4420 C CA . ALA A 1 20 ? -0.249 -6.500 -6.149 1.00 0.26 20 ALA A CA 5
ATOM 4421 C C . ALA A 1 20 ? -1.002 -5.406 -6.873 1.00 0.21 20 ALA A C 5
ATOM 4422 O O . ALA A 1 20 ? -0.501 -4.292 -7.043 1.00 0.27 20 ALA A O 5
ATOM 4429 N N . GLN A 1 21 ? -2.203 -5.725 -7.288 1.00 0.24 21 GLN A N 5
ATOM 4430 C CA . GLN A 1 21 ? -2.981 -4.825 -8.096 1.00 0.25 21 GLN A CA 5
ATOM 4431 C C . GLN A 1 21 ? -3.788 -3.879 -7.225 1.00 0.21 21 GLN A C 5
ATOM 4432 O O . GLN A 1 21 ? -4.506 -4.304 -6.312 1.00 0.23 21 GLN A O 5
ATOM 4446 N N . THR A 1 22 ? -3.635 -2.593 -7.499 1.00 0.22 22 THR A N 5
ATOM 4447 C CA . THR A 1 22 ? -4.338 -1.556 -6.770 1.00 0.22 22 THR A CA 5
ATOM 4448 C C . THR A 1 22 ? -5.841 -1.676 -6.988 1.00 0.24 22 THR A C 5
ATOM 4449 O O . THR A 1 22 ? -6.302 -1.957 -8.096 1.00 0.29 22 THR A O 5
ATOM 4460 N N . ILE A 1 23 ? -6.596 -1.476 -5.919 1.00 0.23 23 ILE A N 5
ATOM 4461 C CA . ILE A 1 23 ? -8.046 -1.638 -5.944 1.00 0.28 23 ILE A CA 5
ATOM 4462 C C . ILE A 1 23 ? -8.702 -0.457 -6.654 1.00 0.36 23 ILE A C 5
ATOM 4463 O O . ILE A 1 23 ? -9.895 -0.477 -6.961 1.00 0.43 23 ILE A O 5
ATOM 4479 N N . GLY A 1 24 ? -7.902 0.567 -6.903 1.00 0.38 24 GLY A N 5
ATOM 4480 C CA . GLY A 1 24 ? -8.374 1.747 -7.588 1.00 0.45 24 GLY A CA 5
ATOM 4481 C C . GLY A 1 24 ? -7.219 2.565 -8.118 1.00 0.31 24 GLY A C 5
ATOM 4482 O O . GLY A 1 24 ? -6.125 2.035 -8.327 1.00 0.34 24 GLY A O 5
ATOM 4486 N N . GLU A 1 25 ? -7.449 3.851 -8.329 1.00 0.26 25 GLU A N 5
ATOM 4487 C CA . GLU A 1 25 ? -6.405 4.742 -8.810 1.00 0.29 25 GLU A CA 5
ATOM 4488 C C . GLU A 1 25 ? -5.438 5.074 -7.683 1.00 0.25 25 GLU A C 5
ATOM 4489 O O . GLU A 1 25 ? -5.836 5.172 -6.518 1.00 0.32 25 GLU A O 5
ATOM 4501 N N . VAL A 1 26 ? -4.174 5.249 -8.033 1.00 0.23 26 VAL A N 5
ATOM 4502 C CA . VAL A 1 26 ? -3.148 5.538 -7.048 1.00 0.20 26 VAL A CA 5
ATOM 4503 C C . VAL A 1 26 ? -3.168 7.006 -6.669 1.00 0.22 26 VAL A C 5
ATOM 4504 O O . VAL A 1 26 ? -2.706 7.864 -7.424 1.00 0.24 26 VAL A O 5
ATOM 4517 N N . LYS A 1 27 ? -3.724 7.288 -5.508 1.00 0.28 27 LYS A N 5
ATOM 4518 C CA . LYS A 1 27 ? -3.767 8.640 -4.991 1.00 0.33 27 LYS A CA 5
ATOM 4519 C C . LYS A 1 27 ? -2.661 8.824 -3.967 1.00 0.26 27 LYS A C 5
ATOM 4520 O O . LYS A 1 27 ? -2.175 7.851 -3.385 1.00 0.31 27 LYS A O 5
ATOM 4539 N N . ARG A 1 28 ? -2.254 10.061 -3.753 1.00 0.26 28 ARG A N 5
ATOM 4540 C CA . ARG A 1 28 ? -1.151 10.337 -2.850 1.00 0.23 28 ARG A CA 5
ATOM 4541 C C . ARG A 1 28 ? -1.666 10.411 -1.416 1.00 0.21 28 ARG A C 5
ATOM 4542 O O . ARG A 1 28 ? -2.797 10.840 -1.178 1.00 0.29 28 ARG A O 5
ATOM 4563 N N . ALA A 1 29 ? -0.842 9.994 -0.468 1.00 0.17 29 ALA A N 5
ATOM 4564 C CA . ALA A 1 29 ? -1.236 9.992 0.931 1.00 0.19 29 ALA A CA 5
ATOM 4565 C C . ALA A 1 29 ? -0.214 10.724 1.784 1.00 0.24 29 ALA A C 5
ATOM 4566 O O . ALA A 1 29 ? 0.989 10.684 1.517 1.00 0.33 29 ALA A O 5
ATOM 4573 N N . SER A 1 30 ? -0.712 11.390 2.817 1.00 0.30 30 SER A N 5
ATOM 4574 C CA . SER A 1 30 ? 0.111 12.224 3.681 1.00 0.37 30 SER A CA 5
ATOM 4575 C C . SER A 1 30 ? 1.089 11.398 4.514 1.00 0.29 30 SER A C 5
ATOM 4576 O O . SER A 1 30 ? 2.103 11.916 4.981 1.00 0.42 30 SER A O 5
ATOM 4584 N N . SER A 1 31 ? 0.784 10.123 4.696 1.00 0.19 31 SER A N 5
ATOM 4585 C CA . SER A 1 31 ? 1.615 9.252 5.513 1.00 0.19 31 SER A CA 5
ATOM 4586 C C . SER A 1 31 ? 1.307 7.786 5.225 1.00 0.18 31 SER A C 5
ATOM 4587 O O . SER A 1 31 ? 0.439 7.480 4.402 1.00 0.21 31 SER A O 5
ATOM 4595 N N . LEU A 1 32 ? 2.011 6.884 5.898 1.00 0.17 32 LEU A N 5
ATOM 4596 C CA . LEU A 1 32 ? 1.743 5.460 5.764 1.00 0.18 32 LEU A CA 5
ATOM 4597 C C . LEU A 1 32 ? 0.390 5.148 6.401 1.00 0.18 32 LEU A C 5
ATOM 4598 O O . LEU A 1 32 ? -0.423 4.417 5.833 1.00 0.21 32 LEU A O 5
ATOM 4614 N N . SER A 1 33 ? 0.141 5.746 7.565 1.00 0.21 33 SER A N 5
ATOM 4615 C CA . SER A 1 33 ? -1.127 5.579 8.267 1.00 0.24 33 SER A CA 5
ATOM 4616 C C . SER A 1 33 ? -2.287 6.107 7.423 1.00 0.20 33 SER A C 5
ATOM 4617 O O . SER A 1 33 ? -3.409 5.601 7.499 1.00 0.20 33 SER A O 5
ATOM 4625 N N . GLU A 1 34 ? -2.005 7.131 6.624 1.00 0.20 34 GLU A N 5
ATOM 4626 C CA . GLU A 1 34 ? -2.975 7.651 5.672 1.00 0.20 34 GLU A CA 5
ATOM 4627 C C . GLU A 1 34 ? -3.321 6.559 4.672 1.00 0.18 34 GLU A C 5
ATOM 4628 O O . GLU A 1 34 ? -4.486 6.267 4.432 1.00 0.20 34 GLU A O 5
ATOM 4640 N N . CYS A 1 35 ? -2.294 5.927 4.123 1.00 0.17 35 CYS A N 5
ATOM 4641 C CA . CYS A 1 35 ? -2.485 4.858 3.154 1.00 0.16 35 CYS A CA 5
ATOM 4642 C C . CYS A 1 35 ? -3.219 3.680 3.796 1.00 0.16 35 CYS A C 5
ATOM 4643 O O . CYS A 1 35 ? -3.932 2.939 3.121 1.00 0.20 35 CYS A O 5
ATOM 4650 N N . ARG A 1 36 ? -3.060 3.520 5.107 1.00 0.18 36 ARG A N 5
ATOM 4651 C CA . ARG A 1 36 ? -3.839 2.535 5.847 1.00 0.22 36 ARG A CA 5
ATOM 4652 C C . ARG A 1 36 ? -5.318 2.894 5.780 1.00 0.25 36 ARG A C 5
ATOM 4653 O O . ARG A 1 36 ? -6.160 2.039 5.524 1.00 0.28 36 ARG A O 5
ATOM 4674 N N . ALA A 1 37 ? -5.617 4.172 5.984 1.00 0.29 37 ALA A N 5
ATOM 4675 C CA . ALA A 1 37 ? -6.984 4.675 5.891 1.00 0.37 37 ALA A CA 5
ATOM 4676 C C . ALA A 1 37 ? -7.510 4.531 4.467 1.00 0.37 37 ALA A C 5
ATOM 4677 O O . ALA A 1 37 ? -8.695 4.273 4.245 1.00 0.42 37 ALA A O 5
ATOM 4684 N N . ARG A 1 38 ? -6.611 4.699 3.509 1.00 0.33 38 ARG A N 5
ATOM 4685 C CA . ARG A 1 38 ? -6.926 4.515 2.100 1.00 0.36 38 ARG A CA 5
ATOM 4686 C C . ARG A 1 38 ? -7.256 3.051 1.814 1.00 0.34 38 ARG A C 5
ATOM 4687 O O . ARG A 1 38 ? -8.098 2.736 0.972 1.00 0.42 38 ARG A O 5
ATOM 4708 N N . CYS A 1 39 ? -6.580 2.166 2.539 1.00 0.28 39 CYS A N 5
ATOM 4709 C CA . CYS A 1 39 ? -6.836 0.732 2.464 1.00 0.31 39 CYS A CA 5
ATOM 4710 C C . CYS A 1 39 ? -8.161 0.396 3.142 1.00 0.32 39 CYS A C 5
ATOM 4711 O O . CYS A 1 39 ? -8.913 -0.462 2.676 1.00 0.38 39 CYS A O 5
ATOM 4718 N N . GLN A 1 40 ? -8.443 1.088 4.243 1.00 0.35 40 GLN A N 5
ATOM 4719 C CA . GLN A 1 40 ? -9.685 0.912 4.984 1.00 0.41 40 GLN A CA 5
ATOM 4720 C C . GLN A 1 40 ? -10.899 1.254 4.131 1.00 0.39 40 GLN A C 5
ATOM 4721 O O . GLN A 1 40 ? -12.006 0.772 4.382 1.00 0.44 40 GLN A O 5
ATOM 4735 N N . ALA A 1 41 ? -10.684 2.099 3.131 1.00 0.36 41 ALA A N 5
ATOM 4736 C CA . ALA A 1 41 ? -11.745 2.506 2.226 1.00 0.37 41 ALA A CA 5
ATOM 4737 C C . ALA A 1 41 ? -12.274 1.316 1.433 1.00 0.32 41 ALA A C 5
ATOM 4738 O O . ALA A 1 41 ? -13.483 1.151 1.277 1.00 0.41 41 ALA A O 5
ATOM 4745 N N . GLU A 1 42 ? -11.367 0.473 0.958 1.00 0.37 42 GLU A N 5
ATOM 4746 C CA . GLU A 1 42 ? -11.745 -0.671 0.141 1.00 0.43 42 GLU A CA 5
ATOM 4747 C C . GLU A 1 42 ? -12.067 -1.880 1.007 1.00 0.46 42 GLU A C 5
ATOM 4748 O O . GLU A 1 42 ? -11.564 -2.015 2.122 1.00 0.66 42 GLU A O 5
ATOM 4760 N N . LYS A 1 43 ? -12.908 -2.757 0.477 1.00 0.49 43 LYS A N 5
ATOM 4761 C CA . LYS A 1 43 ? -13.321 -3.959 1.187 1.00 0.54 43 LYS A CA 5
ATOM 4762 C C . LYS A 1 43 ? -12.353 -5.107 0.929 1.00 0.50 43 LYS A C 5
ATOM 4763 O O . LYS A 1 43 ? -12.124 -5.941 1.801 1.00 0.67 43 LYS A O 5
ATOM 4782 N N . GLU A 1 44 ? -11.780 -5.135 -0.269 1.00 0.38 44 GLU A N 5
ATOM 4783 C CA . GLU A 1 44 ? -10.907 -6.232 -0.677 1.00 0.40 44 GLU A CA 5
ATOM 4784 C C . GLU A 1 44 ? -9.461 -5.988 -0.266 1.00 0.35 44 GLU A C 5
ATOM 4785 O O . GLU A 1 44 ? -8.596 -6.830 -0.506 1.00 0.37 44 GLU A O 5
ATOM 4797 N N . CYS A 1 45 ? -9.195 -4.843 0.345 1.00 0.32 45 CYS A N 5
ATOM 4798 C CA . CYS A 1 45 ? -7.823 -4.445 0.629 1.00 0.31 45 CYS A CA 5
ATOM 4799 C C . CYS A 1 45 ? -7.216 -5.299 1.734 1.00 0.33 45 CYS A C 5
ATOM 4800 O O . CYS A 1 45 ? -7.563 -5.162 2.909 1.00 0.55 45 CYS A O 5
ATOM 4807 N N . SER A 1 46 ? -6.320 -6.188 1.337 1.00 0.25 46 SER A N 5
ATOM 4808 C CA . SER A 1 46 ? -5.629 -7.059 2.269 1.00 0.27 46 SER A CA 5
ATOM 4809 C C . SER A 1 46 ? -4.357 -6.394 2.775 1.00 0.26 46 SER A C 5
ATOM 4810 O O . SER A 1 46 ? -3.876 -6.684 3.871 1.00 0.35 46 SER A O 5
ATOM 4818 N N . HIS A 1 47 ? -3.827 -5.487 1.966 1.00 0.21 47 HIS A N 5
ATOM 4819 C CA . HIS A 1 47 ? -2.569 -4.831 2.264 1.00 0.20 47 HIS A CA 5
ATOM 4820 C C . HIS A 1 47 ? -2.411 -3.609 1.374 1.00 0.18 47 HIS A C 5
ATOM 4821 O O . HIS A 1 47 ? -3.150 -3.442 0.407 1.00 0.22 47 HIS A O 5
ATOM 4836 N N . TYR A 1 48 ? -1.444 -2.775 1.682 1.00 0.15 48 TYR A N 5
ATOM 4837 C CA . TYR A 1 48 ? -1.207 -1.585 0.890 1.00 0.14 48 TYR A CA 5
ATOM 4838 C C . TYR A 1 48 ? 0.278 -1.309 0.770 1.00 0.13 48 TYR A C 5
ATOM 4839 O O . TYR A 1 48 ? 1.056 -1.626 1.667 1.00 0.17 48 TYR A O 5
ATOM 4857 N N . THR A 1 49 ? 0.654 -0.737 -0.355 1.00 0.13 49 THR A N 5
ATOM 4858 C CA . THR A 1 49 ? 2.018 -0.321 -0.589 1.00 0.13 49 THR A CA 5
ATOM 4859 C C . THR A 1 49 ? 2.077 1.194 -0.646 1.00 0.12 49 THR A C 5
ATOM 4860 O O . THR A 1 49 ? 1.601 1.807 -1.593 1.00 0.18 49 THR A O 5
ATOM 4871 N N . TYR A 1 50 ? 2.617 1.801 0.382 1.00 0.17 50 TYR A N 5
ATOM 4872 C CA . TYR A 1 50 ? 2.737 3.240 0.408 1.00 0.16 50 TYR A CA 5
ATOM 4873 C C . TYR A 1 50 ? 4.160 3.650 0.077 1.00 0.14 50 TYR A C 5
ATOM 4874 O O . TYR A 1 50 ? 5.089 3.401 0.849 1.00 0.16 50 TYR A O 5
ATOM 4892 N N . ASN A 1 51 ? 4.325 4.264 -1.079 1.00 0.16 51 ASN A N 5
ATOM 4893 C CA . ASN A 1 51 ? 5.626 4.728 -1.517 1.00 0.20 51 ASN A CA 5
ATOM 4894 C C . ASN A 1 51 ? 5.894 6.100 -0.926 1.00 0.19 51 ASN A C 5
ATOM 4895 O O . ASN A 1 51 ? 5.390 7.105 -1.422 1.00 0.22 51 ASN A O 5
ATOM 4906 N N . VAL A 1 52 ? 6.681 6.134 0.138 1.00 0.18 52 VAL A N 5
ATOM 4907 C CA . VAL A 1 52 ? 6.933 7.370 0.869 1.00 0.22 52 VAL A CA 5
ATOM 4908 C C . VAL A 1 52 ? 7.693 8.379 0.013 1.00 0.31 52 VAL A C 5
ATOM 4909 O O . VAL A 1 52 ? 7.562 9.587 0.206 1.00 0.44 52 VAL A O 5
ATOM 4922 N N . LYS A 1 53 ? 8.469 7.875 -0.943 1.00 0.33 53 LYS A N 5
ATOM 4923 C CA . LYS A 1 53 ? 9.271 8.726 -1.813 1.00 0.45 53 LYS A CA 5
ATOM 4924 C C . LYS A 1 53 ? 8.388 9.612 -2.687 1.00 0.44 53 LYS A C 5
ATOM 4925 O O . LYS A 1 53 ? 8.528 10.835 -2.686 1.00 0.59 53 LYS A O 5
ATOM 4944 N N . SER A 1 54 ? 7.472 8.998 -3.423 1.00 0.34 54 SER A N 5
ATOM 4945 C CA . SER A 1 54 ? 6.562 9.745 -4.279 1.00 0.36 54 SER A CA 5
ATOM 4946 C C . SER A 1 54 ? 5.320 10.187 -3.505 1.00 0.33 54 SER A C 5
ATOM 4947 O O . SER A 1 54 ? 4.501 10.962 -4.004 1.00 0.43 54 SER A O 5
ATOM 4955 N N . GLY A 1 55 ? 5.188 9.684 -2.282 1.00 0.26 55 GLY A N 5
ATOM 4956 C CA . GLY A 1 55 ? 4.050 10.024 -1.448 1.00 0.24 55 GLY A CA 5
ATOM 4957 C C . GLY A 1 55 ? 2.777 9.359 -1.926 1.00 0.20 55 GLY A C 5
ATOM 4958 O O . GLY A 1 55 ? 1.678 9.814 -1.623 1.00 0.27 55 GLY A O 5
ATOM 4962 N N . LEU A 1 56 ? 2.929 8.270 -2.662 1.00 0.22 56 LEU A N 5
ATOM 4963 C CA . LEU A 1 56 ? 1.795 7.598 -3.279 1.00 0.19 56 LEU A CA 5
ATOM 4964 C C . LEU A 1 56 ? 1.308 6.442 -2.428 1.00 0.15 56 LEU A C 5
ATOM 4965 O O . LEU A 1 56 ? 2.105 5.714 -1.840 1.00 0.14 56 LEU A O 5
ATOM 4981 N N . CYS A 1 57 ? 0.001 6.267 -2.383 1.00 0.14 57 CYS A N 5
ATOM 4982 C CA . CYS A 1 57 ? -0.592 5.165 -1.656 1.00 0.13 57 CYS A CA 5
ATOM 4983 C C . CYS A 1 57 ? -1.162 4.144 -2.624 1.00 0.11 57 CYS A C 5
ATOM 4984 O O . CYS A 1 57 ? -1.902 4.494 -3.544 1.00 0.13 57 CYS A O 5
ATOM 4991 N N . TYR A 1 58 ? -0.809 2.889 -2.422 1.00 0.11 58 TYR A N 5
ATOM 4992 C CA . TYR A 1 58 ? -1.316 1.814 -3.251 1.00 0.13 58 TYR A CA 5
ATOM 4993 C C . TYR A 1 58 ? -2.152 0.841 -2.426 1.00 0.13 58 TYR A C 5
ATOM 4994 O O . TYR A 1 58 ? -1.623 -0.136 -1.895 1.00 0.12 58 TYR A O 5
ATOM 5012 N N . PRO A 1 59 ? -3.458 1.094 -2.293 1.00 0.15 59 PRO A N 5
ATOM 5013 C CA . PRO A 1 59 ? -4.380 0.154 -1.660 1.00 0.16 59 PRO A CA 5
ATOM 5014 C C . PRO A 1 59 ? -4.563 -1.062 -2.556 1.00 0.15 59 PRO A C 5
ATOM 5015 O O . PRO A 1 59 ? -5.033 -0.934 -3.688 1.00 0.16 59 PRO A O 5
ATOM 5026 N N . LYS A 1 60 ? -4.172 -2.232 -2.074 1.00 0.14 60 LYS A N 5
ATOM 5027 C CA . LYS A 1 60 ? -4.102 -3.405 -2.932 1.00 0.14 60 LYS A CA 5
ATOM 5028 C C . LYS A 1 60 ? -4.904 -4.572 -2.376 1.00 0.13 60 LYS A C 5
ATOM 5029 O O . LYS A 1 60 ? -4.958 -4.801 -1.167 1.00 0.14 60 LYS A O 5
ATOM 5048 N N . ARG A 1 61 ? -5.532 -5.305 -3.278 1.00 0.15 61 ARG A N 5
ATOM 5049 C CA . ARG A 1 61 ? -6.436 -6.372 -2.896 1.00 0.17 61 ARG A CA 5
ATOM 5050 C C . ARG A 1 61 ? -5.949 -7.723 -3.382 1.00 0.17 61 ARG A C 5
ATOM 5051 O O . ARG A 1 61 ? -5.112 -7.812 -4.282 1.00 0.22 61 ARG A O 5
ATOM 5072 N N . GLY A 1 62 ? -6.483 -8.765 -2.776 1.00 0.22 62 GLY A N 5
ATOM 5073 C CA . GLY A 1 62 ? -6.136 -10.118 -3.164 1.00 0.30 62 GLY A CA 5
ATOM 5074 C C . GLY A 1 62 ? -4.821 -10.582 -2.570 1.00 0.29 62 GLY A C 5
ATOM 5075 O O . GLY A 1 62 ? -4.524 -10.311 -1.403 1.00 0.37 62 GLY A O 5
ATOM 5079 N N . LYS A 1 63 ? -4.029 -11.278 -3.374 1.00 0.39 63 LYS A N 5
ATOM 5080 C CA . LYS A 1 63 ? -2.761 -11.827 -2.916 1.00 0.48 63 LYS A CA 5
ATOM 5081 C C . LYS A 1 63 ? -1.602 -10.930 -3.323 1.00 0.40 63 LYS A C 5
ATOM 5082 O O . LYS A 1 63 ? -1.582 -10.383 -4.428 1.00 0.49 63 LYS A O 5
ATOM 5101 N N . PRO A 1 64 ? -0.627 -10.757 -2.424 1.00 0.41 64 PRO A N 5
ATOM 5102 C CA . PRO A 1 64 ? 0.502 -9.867 -2.636 1.00 0.38 64 PRO A CA 5
ATOM 5103 C C . PRO A 1 64 ? 1.738 -10.548 -3.220 1.00 0.35 64 PRO A C 5
ATOM 5104 O O . PRO A 1 64 ? 1.923 -11.762 -3.119 1.00 0.44 64 PRO A O 5
ATOM 5115 N N . GLN A 1 65 ? 2.573 -9.728 -3.818 1.00 0.36 65 GLN A N 5
ATOM 5116 C CA . GLN A 1 65 ? 3.896 -10.118 -4.280 1.00 0.32 65 GLN A CA 5
ATOM 5117 C C . GLN A 1 65 ? 4.853 -9.037 -3.824 1.00 0.31 65 GLN A C 5
ATOM 5118 O O . GLN A 1 65 ? 4.544 -7.864 -3.985 1.00 0.41 65 GLN A O 5
ATOM 5132 N N . PHE A 1 66 ? 5.978 -9.398 -3.237 1.00 0.32 66 PHE A N 5
ATOM 5133 C CA . PHE A 1 66 ? 6.851 -8.390 -2.637 1.00 0.33 66 PHE A CA 5
ATOM 5134 C C . PHE A 1 66 ? 8.156 -8.231 -3.410 1.00 0.34 66 PHE A C 5
ATOM 5135 O O . PHE A 1 66 ? 8.623 -9.163 -4.065 1.00 0.40 66 PHE A O 5
ATOM 5152 N N . TYR A 1 67 ? 8.727 -7.034 -3.335 1.00 0.32 67 TYR A N 5
ATOM 5153 C CA . TYR A 1 67 ? 10.017 -6.748 -3.948 1.00 0.34 67 TYR A CA 5
ATOM 5154 C C . TYR A 1 67 ? 10.855 -5.859 -3.035 1.00 0.32 67 TYR A C 5
ATOM 5155 O O . TYR A 1 67 ? 10.355 -5.331 -2.041 1.00 0.42 67 TYR A O 5
ATOM 5173 N N . LYS A 1 68 ? 12.127 -5.694 -3.381 1.00 0.39 68 LYS A N 5
ATOM 5174 C CA . LYS A 1 68 ? 13.076 -5.006 -2.514 1.00 0.39 68 LYS A CA 5
ATOM 5175 C C . LYS A 1 68 ? 13.343 -3.581 -3.004 1.00 0.41 68 LYS A C 5
ATOM 5176 O O . LYS A 1 68 ? 14.275 -3.348 -3.776 1.00 0.58 68 LYS A O 5
ATOM 5195 N N . TYR A 1 69 ? 12.535 -2.633 -2.552 1.00 0.32 69 TYR A N 5
ATOM 5196 C CA . TYR A 1 69 ? 12.695 -1.236 -2.943 1.00 0.42 69 TYR A CA 5
ATOM 5197 C C . TYR A 1 69 ? 12.629 -0.329 -1.719 1.00 0.40 69 TYR A C 5
ATOM 5198 O O . TYR A 1 69 ? 11.650 -0.350 -0.974 1.00 0.60 69 TYR A O 5
ATOM 5216 N N . LEU A 1 70 ? 13.670 0.470 -1.516 1.00 0.53 70 LEU A N 5
ATOM 5217 C CA . LEU A 1 70 ? 13.722 1.376 -0.377 1.00 0.52 70 LEU A CA 5
ATOM 5218 C C . LEU A 1 70 ? 12.843 2.596 -0.646 1.00 0.48 70 LEU A C 5
ATOM 5219 O O . LEU A 1 70 ? 13.274 3.576 -1.259 1.00 0.75 70 LEU A O 5
ATOM 5235 N N . GLY A 1 71 ? 11.603 2.518 -0.196 1.00 0.40 71 GLY A N 5
ATOM 5236 C CA . GLY A 1 71 ? 10.678 3.619 -0.364 1.00 0.49 71 GLY A CA 5
ATOM 5237 C C . GLY A 1 71 ? 9.242 3.161 -0.301 1.00 0.40 71 GLY A C 5
ATOM 5238 O O . GLY A 1 71 ? 8.345 3.964 -0.056 1.00 0.43 71 GLY A O 5
ATOM 5242 N N . ASP A 1 72 ? 9.021 1.870 -0.511 1.00 0.38 72 ASP A N 5
ATOM 5243 C CA . ASP A 1 72 ? 7.683 1.312 -0.448 1.00 0.36 72 ASP A CA 5
ATOM 5244 C C . ASP A 1 72 ? 7.470 0.618 0.885 1.00 0.42 72 ASP A C 5
ATOM 5245 O O . ASP A 1 72 ? 8.228 -0.279 1.254 1.00 0.70 72 ASP A O 5
ATOM 5254 N N . MET A 1 73 ? 6.455 1.050 1.615 1.00 0.26 73 MET A N 5
ATOM 5255 C CA . MET A 1 73 ? 6.088 0.400 2.860 1.00 0.28 73 MET A CA 5
ATOM 5256 C C . MET A 1 73 ? 4.818 -0.400 2.624 1.00 0.22 73 MET A C 5
ATOM 5257 O O . MET A 1 73 ? 3.772 0.171 2.309 1.00 0.20 73 MET A O 5
ATOM 5271 N N . THR A 1 74 ? 4.899 -1.709 2.764 1.00 0.23 74 THR A N 5
ATOM 5272 C CA . THR A 1 74 ? 3.742 -2.553 2.537 1.00 0.21 74 THR A CA 5
ATOM 5273 C C . THR A 1 74 ? 3.239 -3.149 3.844 1.00 0.26 74 THR A C 5
ATOM 5274 O O . THR A 1 74 ? 3.844 -4.064 4.403 1.00 0.34 74 THR A O 5
ATOM 5285 N N . GLY A 1 75 ? 2.129 -2.610 4.325 1.00 0.27 75 GLY A N 5
ATOM 5286 C CA . GLY A 1 75 ? 1.525 -3.103 5.542 1.00 0.32 75 GLY A CA 5
ATOM 5287 C C . GLY A 1 75 ? 0.257 -3.878 5.254 1.00 0.24 75 GLY A C 5
ATOM 5288 O O . GLY A 1 75 ? -0.496 -3.524 4.344 1.00 0.25 75 GLY A O 5
ATOM 5292 N N . SER A 1 76 ? 0.017 -4.932 6.018 1.00 0.38 76 SER A N 5
ATOM 5293 C CA . SER A 1 76 ? -1.152 -5.774 5.813 1.00 0.50 76 SER A CA 5
ATOM 5294 C C . SER A 1 76 ? -2.393 -5.143 6.441 1.00 0.61 76 SER A C 5
ATOM 5295 O O . SER A 1 76 ? -2.811 -5.538 7.529 1.00 1.52 76 SER A O 5
ATOM 5303 N N . ARG A 1 77 ? -2.942 -4.134 5.747 1.00 0.62 77 ARG A N 5
ATOM 5304 C CA . ARG A 1 77 ? -4.161 -3.407 6.151 1.00 0.54 77 ARG A CA 5
ATOM 5305 C C . ARG A 1 77 ? -4.107 -2.939 7.609 1.00 0.64 77 ARG A C 5
ATOM 5306 O O . ARG A 1 77 ? -5.134 -2.660 8.226 1.00 1.08 77 ARG A O 5
ATOM 5327 N N . THR A 1 78 ? -2.897 -2.828 8.138 1.00 0.91 78 THR A N 5
ATOM 5328 C CA . THR A 1 78 ? -2.677 -2.378 9.502 1.00 1.05 78 THR A CA 5
ATOM 5329 C C . THR A 1 78 ? -1.392 -1.564 9.579 1.00 1.42 78 THR A C 5
ATOM 5330 O O . THR A 1 78 ? -0.605 -1.555 8.629 1.00 2.15 78 THR A O 5
ATOM 5341 N N . CYS A 1 79 ? -1.180 -0.892 10.700 1.00 1.67 79 CYS A N 5
ATOM 5342 C CA . CYS A 1 79 ? -0.032 -0.009 10.858 1.00 2.22 79 CYS A CA 5
ATOM 5343 C C . CYS A 1 79 ? 1.243 -0.815 11.076 1.00 2.94 79 CYS A C 5
ATOM 5344 O O . CYS A 1 79 ? 1.169 -1.885 11.719 1.00 3.37 79 CYS A O 5
ATOM 5351 N N . CYS A 1 10 ? 2.493 0.062 13.871 1.00 3.75 10 CYS A N 6
ATOM 5352 C CA . CYS A 1 10 ? 2.094 -0.334 12.505 1.00 3.34 10 CYS A CA 6
ATOM 5353 C C . CYS A 1 10 ? 3.059 0.212 11.451 1.00 3.18 10 CYS A C 6
ATOM 5354 O O . CYS A 1 10 ? 2.773 0.175 10.252 1.00 3.37 10 CYS A O 6
ATOM 5361 N N . VAL A 1 11 ? 4.215 0.699 11.889 1.00 3.25 11 VAL A N 6
ATOM 5362 C CA . VAL A 1 11 ? 5.227 1.190 10.966 1.00 3.21 11 VAL A CA 6
ATOM 5363 C C . VAL A 1 11 ? 6.093 0.032 10.481 1.00 2.44 11 VAL A C 6
ATOM 5364 O O . VAL A 1 11 ? 7.134 -0.269 11.066 1.00 2.96 11 VAL A O 6
ATOM 5377 N N . HIS A 1 12 ? 5.647 -0.633 9.425 1.00 1.79 12 HIS A N 6
ATOM 5378 C CA . HIS A 1 12 ? 6.389 -1.762 8.872 1.00 1.77 12 HIS A CA 6
ATOM 5379 C C . HIS A 1 12 ? 7.615 -1.283 8.111 1.00 1.51 12 HIS A C 6
ATOM 5380 O O . HIS A 1 12 ? 8.711 -1.812 8.284 1.00 2.26 12 HIS A O 6
ATOM 5395 N N . THR A 1 13 ? 7.408 -0.263 7.284 1.00 1.05 13 THR A N 6
ATOM 5396 C CA . THR A 1 13 ? 8.443 0.255 6.397 1.00 0.80 13 THR A CA 6
ATOM 5397 C C . THR A 1 13 ? 8.906 -0.834 5.423 1.00 0.84 13 THR A C 6
ATOM 5398 O O . THR A 1 13 ? 8.294 -1.017 4.370 1.00 1.82 13 THR A O 6
ATOM 5409 N N . GLY A 1 14 ? 9.965 -1.562 5.771 1.00 0.79 14 GLY A N 6
ATOM 5410 C CA . GLY A 1 14 ? 10.374 -2.701 4.977 1.00 0.83 14 GLY A CA 6
ATOM 5411 C C . GLY A 1 14 ? 11.179 -2.333 3.747 1.00 0.86 14 GLY A C 6
ATOM 5412 O O . GLY A 1 14 ? 12.241 -2.910 3.503 1.00 1.81 14 GLY A O 6
ATOM 5416 N N . ASN A 1 15 ? 10.673 -1.375 2.976 1.00 0.68 15 ASN A N 6
ATOM 5417 C CA . ASN A 1 15 ? 11.198 -1.078 1.646 1.00 0.59 15 ASN A CA 6
ATOM 5418 C C . ASN A 1 15 ? 10.875 -2.245 0.730 1.00 0.47 15 ASN A C 6
ATOM 5419 O O . ASN A 1 15 ? 11.734 -2.780 0.028 1.00 0.46 15 ASN A O 6
ATOM 5430 N N . ILE A 1 16 ? 9.614 -2.640 0.773 1.00 0.46 16 ILE A N 6
ATOM 5431 C CA . ILE A 1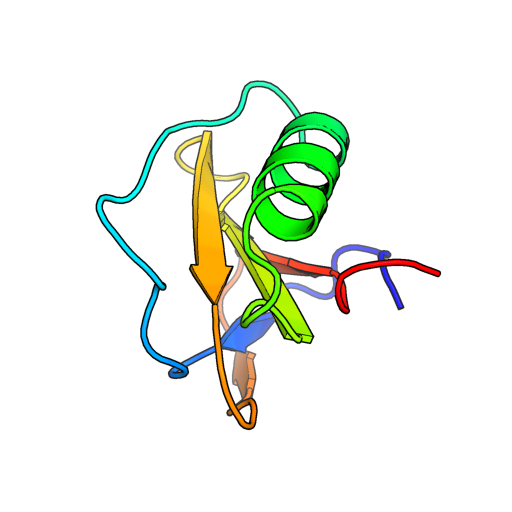 16 ? 9.111 -3.752 -0.012 1.00 0.46 16 ILE A CA 6
ATOM 5432 C C . ILE A 1 16 ? 7.928 -3.291 -0.852 1.00 0.47 16 ILE A C 6
ATOM 5433 O O . ILE A 1 16 ? 6.951 -2.755 -0.323 1.00 0.57 16 ILE A O 6
ATOM 5449 N N . GLY A 1 17 ? 8.038 -3.480 -2.153 1.00 0.41 17 GLY A N 6
ATOM 5450 C CA . GLY A 1 17 ? 6.934 -3.202 -3.037 1.00 0.44 17 GLY A CA 6
ATOM 5451 C C . GLY A 1 17 ? 6.058 -4.423 -3.186 1.00 0.37 17 GLY A C 6
ATOM 5452 O O . GLY A 1 17 ? 6.396 -5.492 -2.673 1.00 0.35 17 GLY A O 6
ATOM 5456 N N . SER A 1 18 ? 4.953 -4.302 -3.891 1.00 0.39 18 SER A N 6
ATOM 5457 C CA . SER A 1 18 ? 4.065 -5.431 -4.047 1.00 0.32 18 SER A CA 6
ATOM 5458 C C . SER A 1 18 ? 3.491 -5.494 -5.453 1.00 0.37 18 SER A C 6
ATOM 5459 O O . SER A 1 18 ? 2.961 -4.511 -5.961 1.00 0.45 18 SER A O 6
ATOM 5467 N N . LYS A 1 19 ? 3.589 -6.665 -6.071 1.00 0.39 19 LYS A N 6
ATOM 5468 C CA . LYS A 1 19 ? 3.059 -6.869 -7.414 1.00 0.49 19 LYS A CA 6
ATOM 5469 C C . LYS A 1 19 ? 1.551 -7.094 -7.379 1.00 0.38 19 LYS A C 6
ATOM 5470 O O . LYS A 1 19 ? 0.939 -7.437 -8.389 1.00 0.41 19 LYS A O 6
ATOM 5489 N N . ALA A 1 20 ? 0.963 -6.917 -6.205 1.00 0.31 20 ALA A N 6
ATOM 5490 C CA . ALA A 1 20 ? -0.479 -7.010 -6.049 1.00 0.26 20 ALA A CA 6
ATOM 5491 C C . ALA A 1 20 ? -1.156 -5.833 -6.738 1.00 0.21 20 ALA A C 6
ATOM 5492 O O . ALA A 1 20 ? -0.625 -4.719 -6.747 1.00 0.27 20 ALA A O 6
ATOM 5499 N N . GLN A 1 21 ? -2.317 -6.085 -7.318 1.00 0.24 21 GLN A N 6
ATOM 5500 C CA . GLN A 1 21 ? -3.039 -5.079 -8.068 1.00 0.25 21 GLN A CA 6
ATOM 5501 C C . GLN A 1 21 ? -3.615 -4.004 -7.149 1.00 0.21 21 GLN A C 6
ATOM 5502 O O . GLN A 1 21 ? -4.222 -4.313 -6.118 1.00 0.23 21 GLN A O 6
ATOM 5516 N N . THR A 1 22 ? -3.413 -2.746 -7.529 1.00 0.22 22 THR A N 6
ATOM 5517 C CA . THR A 1 22 ? -3.986 -1.620 -6.807 1.00 0.22 22 THR A CA 6
ATOM 5518 C C . THR A 1 22 ? -5.504 -1.617 -6.985 1.00 0.24 22 THR A C 6
ATOM 5519 O O . THR A 1 22 ? -6.014 -1.810 -8.090 1.00 0.29 22 THR A O 6
ATOM 5530 N N . ILE A 1 23 ? -6.221 -1.415 -5.887 1.00 0.23 23 ILE A N 6
ATOM 5531 C CA . ILE A 1 23 ? -7.680 -1.503 -5.884 1.00 0.28 23 ILE A CA 6
ATOM 5532 C C . ILE A 1 23 ? -8.297 -0.343 -6.653 1.00 0.36 23 ILE A C 6
ATOM 5533 O O . ILE A 1 23 ? -9.471 -0.380 -7.024 1.00 0.43 23 ILE A O 6
ATOM 5549 N N . GLY A 1 24 ? -7.490 0.673 -6.895 1.00 0.38 24 GLY A N 6
ATOM 5550 C CA . GLY A 1 24 ? -7.935 1.825 -7.641 1.00 0.45 24 GLY A CA 6
ATOM 5551 C C . GLY A 1 24 ? -6.763 2.645 -8.126 1.00 0.31 24 GLY A C 6
ATOM 5552 O O . GLY A 1 24 ? -5.636 2.149 -8.168 1.00 0.34 24 GLY A O 6
ATOM 5556 N N . GLU A 1 25 ? -7.020 3.895 -8.482 1.00 0.26 25 GLU A N 6
ATOM 5557 C CA . GLU A 1 25 ? -5.962 4.793 -8.925 1.00 0.29 25 GLU A CA 6
ATOM 5558 C C . GLU A 1 25 ? -5.046 5.129 -7.756 1.00 0.25 25 GLU A C 6
ATOM 5559 O O . GLU A 1 25 ? -5.477 5.122 -6.598 1.00 0.32 25 GLU A O 6
ATOM 5571 N N . VAL A 1 26 ? -3.787 5.416 -8.048 1.00 0.23 26 VAL A N 6
ATOM 5572 C CA . VAL A 1 26 ? -2.834 5.727 -6.998 1.00 0.20 26 VAL A CA 6
ATOM 5573 C C . VAL A 1 26 ? -2.936 7.187 -6.616 1.00 0.22 26 VAL A C 6
ATOM 5574 O O . VAL A 1 26 ? -2.571 8.075 -7.386 1.00 0.24 26 VAL A O 6
ATOM 5587 N N . LYS A 1 27 ? -3.453 7.428 -5.433 1.00 0.28 27 LYS A N 6
ATOM 5588 C CA . LYS A 1 27 ? -3.566 8.773 -4.919 1.00 0.33 27 LYS A CA 6
ATOM 5589 C C . LYS A 1 27 ? -2.523 8.984 -3.840 1.00 0.26 27 LYS A C 6
ATOM 5590 O O . LYS A 1 27 ? -2.266 8.089 -3.033 1.00 0.31 27 LYS A O 6
ATOM 5609 N N . ARG A 1 28 ? -1.902 10.150 -3.845 1.00 0.26 28 ARG A N 6
ATOM 5610 C CA . ARG A 1 28 ? -0.850 10.439 -2.892 1.00 0.23 28 ARG A CA 6
ATOM 5611 C C . ARG A 1 28 ? -1.465 10.645 -1.511 1.00 0.21 28 ARG A C 6
ATOM 5612 O O . ARG A 1 28 ? -2.482 11.328 -1.372 1.00 0.29 28 ARG A O 6
ATOM 5633 N N . ALA A 1 29 ? -0.861 10.041 -0.502 1.00 0.17 29 ALA A N 6
ATOM 5634 C CA . ALA A 1 29 ? -1.403 10.071 0.845 1.00 0.19 29 ALA A CA 6
ATOM 5635 C C . ALA A 1 29 ? -0.589 10.990 1.738 1.00 0.24 29 ALA A C 6
ATOM 5636 O O . ALA A 1 29 ? 0.571 11.295 1.454 1.00 0.33 29 ALA A O 6
ATOM 5643 N N . SER A 1 30 ? -1.217 11.432 2.817 1.00 0.30 30 SER A N 6
ATOM 5644 C CA . SER A 1 30 ? -0.591 12.334 3.768 1.00 0.37 30 SER A CA 6
ATOM 5645 C C . SER A 1 30 ? 0.468 11.610 4.595 1.00 0.29 30 SER A C 6
ATOM 5646 O O . SER A 1 30 ? 1.403 12.230 5.100 1.00 0.42 30 SER A O 6
ATOM 5654 N N . SER A 1 31 ? 0.326 10.297 4.711 1.00 0.19 31 SER A N 6
ATOM 5655 C CA . SER A 1 31 ? 1.234 9.491 5.512 1.00 0.19 31 SER A CA 6
ATOM 5656 C C . SER A 1 31 ? 0.953 8.007 5.287 1.00 0.18 31 SER A C 6
ATOM 5657 O O . SER A 1 31 ? -0.032 7.662 4.626 1.00 0.21 31 SER A O 6
ATOM 5665 N N . LEU A 1 32 ? 1.804 7.131 5.815 1.00 0.17 32 LEU A N 6
ATOM 5666 C CA . LEU A 1 32 ? 1.583 5.693 5.688 1.00 0.18 32 LEU A CA 6
ATOM 5667 C C . LEU A 1 32 ? 0.286 5.299 6.379 1.00 0.18 32 LEU A C 6
ATOM 5668 O O . LEU A 1 32 ? -0.531 4.562 5.821 1.00 0.21 32 LEU A O 6
ATOM 5684 N N . SER A 1 33 ? 0.090 5.822 7.583 1.00 0.21 33 SER A N 6
ATOM 5685 C CA . SER A 1 33 ? -1.123 5.565 8.344 1.00 0.24 33 SER A CA 6
ATOM 5686 C C . SER A 1 33 ? -2.354 6.052 7.577 1.00 0.20 33 SER A C 6
ATOM 5687 O O . SER A 1 33 ? -3.437 5.478 7.686 1.00 0.20 33 SER A O 6
ATOM 5695 N N . GLU A 1 34 ? -2.171 7.104 6.783 1.00 0.20 34 GLU A N 6
ATOM 5696 C CA . GLU A 1 34 ? -3.242 7.627 5.945 1.00 0.20 34 GLU A CA 6
ATOM 5697 C C . GLU A 1 34 ? -3.586 6.624 4.853 1.00 0.18 34 GLU A C 6
ATOM 5698 O O . GLU A 1 34 ? -4.754 6.396 4.541 1.00 0.20 34 GLU A O 6
ATOM 5710 N N . CYS A 1 35 ? -2.554 6.017 4.283 1.00 0.17 35 CYS A N 6
ATOM 5711 C CA . CYS A 1 35 ? -2.735 5.014 3.245 1.00 0.16 35 CYS A CA 6
ATOM 5712 C C . CYS A 1 35 ? -3.469 3.802 3.807 1.00 0.16 35 CYS A C 6
ATOM 5713 O O . CYS A 1 35 ? -4.191 3.109 3.090 1.00 0.20 35 CYS A O 6
ATOM 5720 N N . ARG A 1 36 ? -3.299 3.563 5.103 1.00 0.18 36 ARG A N 6
ATOM 5721 C CA . ARG A 1 36 ? -4.006 2.484 5.773 1.00 0.22 36 ARG A CA 6
ATOM 5722 C C . ARG A 1 36 ? -5.507 2.737 5.739 1.00 0.25 36 ARG A C 6
ATOM 5723 O O . ARG A 1 36 ? -6.290 1.820 5.522 1.00 0.28 36 ARG A O 6
ATOM 5744 N N . ALA A 1 37 ? -5.899 3.993 5.931 1.00 0.29 37 ALA A N 6
ATOM 5745 C CA . ALA A 1 37 ? -7.306 4.379 5.861 1.00 0.37 37 ALA A CA 6
ATOM 5746 C C . ALA A 1 37 ? -7.810 4.322 4.424 1.00 0.37 37 ALA A C 6
ATOM 5747 O O . ALA A 1 37 ? -8.969 4.000 4.169 1.00 0.42 37 ALA A O 6
ATOM 5754 N N . ARG A 1 38 ? -6.925 4.627 3.485 1.00 0.33 38 ARG A N 6
ATOM 5755 C CA . ARG A 1 38 ? -7.244 4.514 2.066 1.00 0.36 38 ARG A CA 6
ATOM 5756 C C . ARG A 1 38 ? -7.484 3.058 1.691 1.00 0.34 38 ARG A C 6
ATOM 5757 O O . ARG A 1 38 ? -8.318 2.752 0.836 1.00 0.42 38 ARG A O 6
ATOM 5778 N N . CYS A 1 39 ? -6.761 2.163 2.345 1.00 0.28 39 CYS A N 6
ATOM 5779 C CA . CYS A 1 39 ? -6.930 0.738 2.121 1.00 0.31 39 CYS A CA 6
ATOM 5780 C C . CYS A 1 39 ? -8.069 0.200 2.984 1.00 0.32 39 CYS A C 6
ATOM 5781 O O . CYS A 1 39 ? -8.733 -0.765 2.622 1.00 0.38 39 CYS A O 6
ATOM 5788 N N . GLN A 1 40 ? -8.305 0.848 4.121 1.00 0.35 40 GLN A N 6
ATOM 5789 C CA . GLN A 1 40 ? -9.399 0.483 5.008 1.00 0.41 40 GLN A CA 6
ATOM 5790 C C . GLN A 1 40 ? -10.736 0.773 4.331 1.00 0.39 40 GLN A C 6
ATOM 5791 O O . GLN A 1 40 ? -11.742 0.120 4.611 1.00 0.44 40 GLN A O 6
ATOM 5805 N N . ALA A 1 41 ? -10.726 1.754 3.435 1.00 0.36 41 ALA A N 6
ATOM 5806 C CA . ALA A 1 41 ? -11.908 2.116 2.673 1.00 0.37 41 ALA A CA 6
ATOM 5807 C C . ALA A 1 41 ? -12.292 0.992 1.722 1.00 0.32 41 ALA A C 6
ATOM 5808 O O . ALA A 1 41 ? -13.464 0.805 1.404 1.00 0.41 41 ALA A O 6
ATOM 5815 N N . GLU A 1 42 ? -11.297 0.235 1.284 1.00 0.37 42 GLU A N 6
ATOM 5816 C CA . GLU A 1 42 ? -11.528 -0.898 0.407 1.00 0.43 42 GLU A CA 6
ATOM 5817 C C . GLU A 1 42 ? -11.684 -2.174 1.226 1.00 0.46 42 GLU A C 6
ATOM 5818 O O . GLU A 1 42 ? -10.804 -2.533 2.011 1.00 0.66 42 GLU A O 6
ATOM 5830 N N . LYS A 1 43 ? -12.800 -2.859 1.045 1.00 0.49 43 LYS A N 6
ATOM 5831 C CA . LYS A 1 43 ? -13.032 -4.128 1.717 1.00 0.54 43 LYS A CA 6
ATOM 5832 C C . LYS A 1 43 ? -12.167 -5.209 1.077 1.00 0.50 43 LYS A C 6
ATOM 5833 O O . LYS A 1 43 ? -11.769 -6.183 1.717 1.00 0.67 43 LYS A O 6
ATOM 5852 N N . GLU A 1 44 ? -11.871 -5.012 -0.196 1.00 0.38 44 GLU A N 6
ATOM 5853 C CA . GLU A 1 44 ? -11.042 -5.940 -0.957 1.00 0.40 44 GLU A CA 6
ATOM 5854 C C . GLU A 1 44 ? -9.587 -5.903 -0.495 1.00 0.35 44 GLU A C 6
ATOM 5855 O O . GLU A 1 44 ? -8.833 -6.848 -0.728 1.00 0.37 44 GLU A O 6
ATOM 5867 N N . CYS A 1 45 ? -9.201 -4.812 0.153 1.00 0.32 45 CYS A N 6
ATOM 5868 C CA . CYS A 1 45 ? -7.814 -4.603 0.558 1.00 0.31 45 CYS A CA 6
ATOM 5869 C C . CYS A 1 45 ? -7.336 -5.672 1.528 1.00 0.33 45 CYS A C 6
ATOM 5870 O O . CYS A 1 45 ? -8.073 -6.104 2.414 1.00 0.55 45 CYS A O 6
ATOM 5877 N N . SER A 1 46 ? -6.104 -6.104 1.334 1.00 0.25 46 SER A N 6
ATOM 5878 C CA . SER A 1 46 ? -5.451 -7.009 2.261 1.00 0.27 46 SER A CA 6
ATOM 5879 C C . SER A 1 46 ? -4.206 -6.342 2.837 1.00 0.26 46 SER A C 6
ATOM 5880 O O . SER A 1 46 ? -3.848 -6.538 4.000 1.00 0.35 46 SER A O 6
ATOM 5888 N N . HIS A 1 47 ? -3.572 -5.523 2.008 1.00 0.21 47 HIS A N 6
ATOM 5889 C CA . HIS A 1 47 ? -2.352 -4.824 2.373 1.00 0.20 47 HIS A CA 6
ATOM 5890 C C . HIS A 1 47 ? -2.179 -3.628 1.449 1.00 0.18 47 HIS A C 6
ATOM 5891 O O . HIS A 1 47 ? -2.790 -3.573 0.384 1.00 0.22 47 HIS A O 6
ATOM 5906 N N . TYR A 1 48 ? -1.339 -2.691 1.832 1.00 0.15 48 TYR A N 6
ATOM 5907 C CA . TYR A 1 48 ? -1.123 -1.505 1.023 1.00 0.14 48 TYR A CA 6
ATOM 5908 C C . TYR A 1 48 ? 0.360 -1.238 0.853 1.00 0.13 48 TYR A C 6
ATOM 5909 O O . TYR A 1 48 ? 1.166 -1.572 1.720 1.00 0.17 48 TYR A O 6
ATOM 5927 N N . THR A 1 49 ? 0.713 -0.655 -0.272 1.00 0.13 49 THR A N 6
ATOM 5928 C CA . THR A 1 49 ? 2.078 -0.249 -0.524 1.00 0.13 49 THR A CA 6
ATOM 5929 C C . THR A 1 49 ? 2.159 1.269 -0.561 1.00 0.12 49 THR A C 6
ATOM 5930 O O . THR A 1 49 ? 1.613 1.911 -1.447 1.00 0.18 49 THR A O 6
ATOM 5941 N N . TYR A 1 50 ? 2.816 1.833 0.421 1.00 0.17 50 TYR A N 6
ATOM 5942 C CA . TYR A 1 50 ? 2.934 3.269 0.524 1.00 0.16 50 TYR A CA 6
ATOM 5943 C C . TYR A 1 50 ? 4.321 3.715 0.103 1.00 0.14 50 TYR A C 6
ATOM 5944 O O . TYR A 1 50 ? 5.287 3.550 0.849 1.00 0.16 50 TYR A O 6
ATOM 5962 N N . ASN A 1 51 ? 4.427 4.266 -1.094 1.00 0.16 51 ASN A N 6
ATOM 5963 C CA . ASN A 1 51 ? 5.689 4.818 -1.544 1.00 0.20 51 ASN A CA 6
ATOM 5964 C C . ASN A 1 51 ? 5.929 6.120 -0.806 1.00 0.19 51 ASN A C 6
ATOM 5965 O O . ASN A 1 51 ? 5.428 7.170 -1.196 1.00 0.22 51 ASN A O 6
ATOM 5976 N N . VAL A 1 52 ? 6.699 6.035 0.262 1.00 0.18 52 VAL A N 6
ATOM 5977 C CA . VAL A 1 52 ? 6.884 7.151 1.173 1.00 0.22 52 VAL A CA 6
ATOM 5978 C C . VAL A 1 52 ? 7.734 8.246 0.533 1.00 0.31 52 VAL A C 6
ATOM 5979 O O . VAL A 1 52 ? 7.696 9.402 0.952 1.00 0.44 52 VAL A O 6
ATOM 5992 N N . LYS A 1 53 ? 8.483 7.876 -0.497 1.00 0.33 53 LYS A N 6
ATOM 5993 C CA . LYS A 1 53 ? 9.334 8.820 -1.203 1.00 0.45 53 LYS A CA 6
ATOM 5994 C C . LYS A 1 53 ? 8.504 9.877 -1.930 1.00 0.44 53 LYS A C 6
ATOM 5995 O O . LYS A 1 53 ? 8.649 11.071 -1.664 1.00 0.59 53 LYS A O 6
ATOM 6014 N N . SER A 1 54 ? 7.625 9.447 -2.826 1.00 0.34 54 SER A N 6
ATOM 6015 C CA . SER A 1 54 ? 6.750 10.379 -3.523 1.00 0.36 54 SER A CA 6
ATOM 6016 C C . SER A 1 54 ? 5.516 10.686 -2.675 1.00 0.33 54 SER A C 6
ATOM 6017 O O . SER A 1 54 ? 4.860 11.710 -2.862 1.00 0.43 54 SER A O 6
ATOM 6025 N N . GLY A 1 55 ? 5.214 9.794 -1.739 1.00 0.26 55 GLY A N 6
ATOM 6026 C CA . GLY A 1 55 ? 4.044 9.960 -0.901 1.00 0.24 55 GLY A CA 6
ATOM 6027 C C . GLY A 1 55 ? 2.831 9.272 -1.493 1.00 0.20 55 GLY A C 6
ATOM 6028 O O . GLY A 1 55 ? 1.699 9.648 -1.216 1.00 0.27 55 GLY A O 6
ATOM 6032 N N . LEU A 1 56 ? 3.073 8.249 -2.299 1.00 0.22 56 LEU A N 6
ATOM 6033 C CA . LEU A 1 56 ? 2.006 7.571 -3.023 1.00 0.19 56 LEU A CA 6
ATOM 6034 C C . LEU A 1 56 ? 1.401 6.460 -2.185 1.00 0.15 56 LEU A C 6
ATOM 6035 O O . LEU A 1 56 ? 2.112 5.727 -1.504 1.00 0.14 56 LEU A O 6
ATOM 6051 N N . CYS A 1 57 ? 0.092 6.331 -2.248 1.00 0.14 57 CYS A N 6
ATOM 6052 C CA . CYS A 1 57 ? -0.592 5.260 -1.556 1.00 0.13 57 CYS A CA 6
ATOM 6053 C C . CYS A 1 57 ? -1.126 4.247 -2.553 1.00 0.11 57 CYS A C 6
ATOM 6054 O O . CYS A 1 57 ? -1.921 4.586 -3.431 1.00 0.13 57 CYS A O 6
ATOM 6061 N N . TYR A 1 58 ? -0.669 3.011 -2.428 1.00 0.11 58 TYR A N 6
ATOM 6062 C CA . TYR A 1 58 ? -1.137 1.931 -3.277 1.00 0.13 58 TYR A CA 6
ATOM 6063 C C . TYR A 1 58 ? -1.961 0.936 -2.471 1.00 0.13 58 TYR A C 6
ATOM 6064 O O . TYR A 1 58 ? -1.417 -0.045 -1.956 1.00 0.12 58 TYR A O 6
ATOM 6082 N N . PRO A 1 59 ? -3.267 1.168 -2.335 1.00 0.15 59 PRO A N 6
ATOM 6083 C CA . PRO A 1 59 ? -4.168 0.201 -1.718 1.00 0.16 59 PRO A CA 6
ATOM 6084 C C . PRO A 1 59 ? -4.276 -1.028 -2.606 1.00 0.15 59 PRO A C 6
ATOM 6085 O O . PRO A 1 59 ? -4.669 -0.917 -3.767 1.00 0.16 59 PRO A O 6
ATOM 6096 N N . LYS A 1 60 ? -3.902 -2.187 -2.089 1.00 0.14 60 LYS A N 6
ATOM 6097 C CA . LYS A 1 60 ? -3.823 -3.385 -2.916 1.00 0.14 60 LYS A CA 6
ATOM 6098 C C . LYS A 1 60 ? -4.717 -4.503 -2.389 1.00 0.13 60 LYS A C 6
ATOM 6099 O O . LYS A 1 60 ? -4.834 -4.720 -1.180 1.00 0.14 60 LYS A O 6
ATOM 6118 N N . ARG A 1 61 ? -5.362 -5.200 -3.313 1.00 0.15 61 ARG A N 6
ATOM 6119 C CA . ARG A 1 61 ? -6.315 -6.238 -2.958 1.00 0.17 61 ARG A CA 6
ATOM 6120 C C . ARG A 1 61 ? -5.835 -7.598 -3.444 1.00 0.17 61 ARG A C 6
ATOM 6121 O O . ARG A 1 61 ? -4.892 -7.689 -4.235 1.00 0.22 61 ARG A O 6
ATOM 6142 N N . GLY A 1 62 ? -6.489 -8.644 -2.966 1.00 0.22 62 GLY A N 6
ATOM 6143 C CA . GLY A 1 62 ? -6.191 -9.981 -3.427 1.00 0.30 62 GLY A CA 6
ATOM 6144 C C . GLY A 1 62 ? -4.934 -10.553 -2.809 1.00 0.29 62 GLY A C 6
ATOM 6145 O O . GLY A 1 62 ? -4.610 -10.265 -1.650 1.00 0.37 62 GLY A O 6
ATOM 6149 N N . LYS A 1 63 ? -4.224 -11.357 -3.588 1.00 0.39 63 LYS A N 6
ATOM 6150 C CA . LYS A 1 63 ? -3.012 -12.006 -3.116 1.00 0.48 63 LYS A CA 6
ATOM 6151 C C . LYS A 1 63 ? -1.832 -11.043 -3.207 1.00 0.40 63 LYS A C 6
ATOM 6152 O O . LYS A 1 63 ? -1.778 -10.184 -4.092 1.00 0.49 63 LYS A O 6
ATOM 6171 N N . PRO A 1 64 ? -0.887 -11.157 -2.273 1.00 0.41 64 PRO A N 6
ATOM 6172 C CA . PRO A 1 64 ? 0.282 -10.303 -2.216 1.00 0.38 64 PRO A CA 6
ATOM 6173 C C . PRO A 1 64 ? 1.509 -10.911 -2.891 1.00 0.35 64 PRO A C 6
ATOM 6174 O O . PRO A 1 64 ? 1.628 -12.125 -3.057 1.00 0.44 64 PRO A O 6
ATOM 6185 N N . GLN A 1 65 ? 2.417 -10.033 -3.247 1.00 0.36 65 GLN A N 6
ATOM 6186 C CA . GLN A 1 65 ? 3.690 -10.387 -3.856 1.00 0.32 65 GLN A CA 6
ATOM 6187 C C . GLN A 1 65 ? 4.703 -9.341 -3.427 1.00 0.31 65 GLN A C 6
ATOM 6188 O O . GLN A 1 65 ? 4.482 -8.160 -3.664 1.00 0.41 65 GLN A O 6
ATOM 6202 N N . PHE A 1 66 ? 5.781 -9.746 -2.781 1.00 0.32 66 PHE A N 6
ATOM 6203 C CA . PHE A 1 66 ? 6.705 -8.776 -2.200 1.00 0.33 66 PHE A CA 6
ATOM 6204 C C . PHE A 1 66 ? 8.047 -8.767 -2.919 1.00 0.34 66 PHE A C 6
ATOM 6205 O O . PHE A 1 66 ? 8.494 -9.792 -3.438 1.00 0.40 66 PHE A O 6
ATOM 6222 N N . TYR A 1 67 ? 8.673 -7.596 -2.951 1.00 0.32 67 TYR A N 6
ATOM 6223 C CA . TYR A 1 67 ? 9.996 -7.429 -3.541 1.00 0.34 67 TYR A CA 6
ATOM 6224 C C . TYR A 1 67 ? 10.705 -6.230 -2.913 1.00 0.32 67 TYR A C 6
ATOM 6225 O O . TYR A 1 67 ? 10.054 -5.302 -2.438 1.00 0.42 67 TYR A O 6
ATOM 6243 N N . LYS A 1 68 ? 12.032 -6.260 -2.900 1.00 0.39 68 LYS A N 6
ATOM 6244 C CA . LYS A 1 68 ? 12.818 -5.191 -2.284 1.00 0.39 68 LYS A CA 6
ATOM 6245 C C . LYS A 1 68 ? 12.869 -3.952 -3.170 1.00 0.41 68 LYS A C 6
ATOM 6246 O O . LYS A 1 68 ? 13.609 -3.908 -4.154 1.00 0.58 68 LYS A O 6
ATOM 6265 N N . TYR A 1 69 ? 12.083 -2.951 -2.813 1.00 0.32 69 TYR A N 6
ATOM 6266 C CA . TYR A 1 69 ? 12.102 -1.678 -3.509 1.00 0.42 69 TYR A CA 6
ATOM 6267 C C . TYR A 1 69 ? 12.165 -0.539 -2.503 1.00 0.40 69 TYR A C 6
ATOM 6268 O O . TYR A 1 69 ? 11.213 -0.304 -1.756 1.00 0.60 69 TYR A O 6
ATOM 6286 N N . LEU A 1 70 ? 13.292 0.153 -2.473 1.00 0.53 70 LEU A N 6
ATOM 6287 C CA . LEU A 1 70 ? 13.461 1.284 -1.580 1.00 0.52 70 LEU A CA 6
ATOM 6288 C C . LEU A 1 70 ? 12.496 2.390 -1.980 1.00 0.48 70 LEU A C 6
ATOM 6289 O O . LEU A 1 70 ? 12.417 2.764 -3.150 1.00 0.75 70 LEU A O 6
ATOM 6305 N N . GLY A 1 71 ? 11.774 2.911 -1.008 1.00 0.40 71 GLY A N 6
ATOM 6306 C CA . GLY A 1 71 ? 10.727 3.865 -1.299 1.00 0.49 71 GLY A CA 6
ATOM 6307 C C . GLY A 1 71 ? 9.363 3.353 -0.884 1.00 0.40 71 GLY A C 6
ATOM 6308 O O . GLY A 1 71 ? 8.569 4.094 -0.307 1.00 0.43 71 GLY A O 6
ATOM 6312 N N . ASP A 1 72 ? 9.102 2.078 -1.149 1.00 0.38 72 ASP A N 6
ATOM 6313 C CA . ASP A 1 72 ? 7.801 1.489 -0.856 1.00 0.36 72 ASP A CA 6
ATOM 6314 C C . ASP A 1 72 ? 7.768 0.925 0.556 1.00 0.42 72 ASP A C 6
ATOM 6315 O O . ASP A 1 72 ? 8.647 0.164 0.958 1.00 0.70 72 ASP A O 6
ATOM 6324 N N . MET A 1 73 ? 6.765 1.323 1.316 1.00 0.26 73 MET A N 6
ATOM 6325 C CA . MET A 1 73 ? 6.531 0.757 2.633 1.00 0.28 73 MET A CA 6
ATOM 6326 C C . MET A 1 73 ? 5.204 0.017 2.614 1.00 0.22 73 MET A C 6
ATOM 6327 O O . MET A 1 73 ? 4.154 0.625 2.439 1.00 0.20 73 MET A O 6
ATOM 6341 N N . THR A 1 74 ? 5.245 -1.288 2.807 1.00 0.23 74 THR A N 6
ATOM 6342 C CA . THR A 1 74 ? 4.035 -2.086 2.729 1.00 0.21 74 THR A CA 6
ATOM 6343 C C . THR A 1 74 ? 3.542 -2.479 4.115 1.00 0.26 74 THR A C 6
ATOM 6344 O O . THR A 1 74 ? 4.226 -3.179 4.865 1.00 0.34 74 THR A O 6
ATOM 6355 N N . GLY A 1 75 ? 2.362 -1.990 4.452 1.00 0.27 75 GLY A N 6
ATOM 6356 C CA . GLY A 1 75 ? 1.719 -2.360 5.690 1.00 0.32 75 GLY A CA 6
ATOM 6357 C C . GLY A 1 75 ? 0.472 -3.169 5.414 1.00 0.24 75 GLY A C 6
ATOM 6358 O O . GLY A 1 75 ? 0.074 -3.312 4.256 1.00 0.25 75 GLY A O 6
ATOM 6362 N N . SER A 1 76 ? -0.149 -3.699 6.449 1.00 0.38 76 SER A N 6
ATOM 6363 C CA . SER A 1 76 ? -1.335 -4.514 6.265 1.00 0.50 76 SER A CA 6
ATOM 6364 C C . SER A 1 76 ? -2.591 -3.693 6.529 1.00 0.61 76 SER A C 6
ATOM 6365 O O . SER A 1 76 ? -2.523 -2.674 7.211 1.00 1.52 76 SER A O 6
ATOM 6373 N N . ARG A 1 77 ? -3.725 -4.126 5.993 1.00 0.62 77 ARG A N 6
ATOM 6374 C CA . ARG A 1 77 ? -4.963 -3.346 6.067 1.00 0.54 77 ARG A CA 6
ATOM 6375 C C . ARG A 1 77 ? -5.280 -2.916 7.503 1.00 0.64 77 ARG A C 6
ATOM 6376 O O . ARG A 1 77 ? -5.677 -1.774 7.750 1.00 1.08 77 ARG A O 6
ATOM 6397 N N . THR A 1 78 ? -5.080 -3.826 8.446 1.00 0.91 78 THR A N 6
ATOM 6398 C CA . THR A 1 78 ? -5.405 -3.559 9.837 1.00 1.05 78 THR A CA 6
ATOM 6399 C C . THR A 1 78 ? -4.220 -2.949 10.594 1.00 1.42 78 THR A C 6
ATOM 6400 O O . THR A 1 78 ? -4.375 -2.491 11.726 1.00 2.15 78 THR A O 6
ATOM 6411 N N . CYS A 1 79 ? -3.047 -2.925 9.961 1.00 1.67 79 CYS A N 6
ATOM 6412 C CA . CYS A 1 79 ? -1.832 -2.444 10.614 1.00 2.22 79 CYS A CA 6
ATOM 6413 C C . CYS A 1 79 ? -0.660 -2.464 9.633 1.00 2.94 79 CYS A C 6
ATOM 6414 O O . CYS A 1 79 ? -0.397 -1.423 8.990 1.00 3.37 79 CYS A O 6
ATOM 6421 N N . CYS A 1 10 ? 3.389 -6.601 12.917 1.00 3.75 10 CYS A N 7
ATOM 6422 C CA . CYS A 1 10 ? 3.047 -6.406 11.493 1.00 3.34 10 CYS A CA 7
ATOM 6423 C C . CYS A 1 10 ? 3.967 -5.377 10.863 1.00 3.18 10 CYS A C 7
ATOM 6424 O O . CYS A 1 10 ? 4.210 -4.319 11.442 1.00 3.37 10 CYS A O 7
ATOM 6431 N N . VAL A 1 11 ? 4.472 -5.689 9.678 1.00 3.25 11 VAL A N 7
ATOM 6432 C CA . VAL A 1 11 ? 5.308 -4.758 8.940 1.00 3.21 11 VAL A CA 7
ATOM 6433 C C . VAL A 1 11 ? 4.465 -3.626 8.366 1.00 2.44 11 VAL A C 7
ATOM 6434 O O . VAL A 1 11 ? 3.292 -3.818 8.034 1.00 2.96 11 VAL A O 7
ATOM 6447 N N . HIS A 1 12 ? 5.053 -2.445 8.292 1.00 1.79 12 HIS A N 7
ATOM 6448 C CA . HIS A 1 12 ? 4.383 -1.281 7.728 1.00 1.77 12 HIS A CA 7
ATOM 6449 C C . HIS A 1 12 ? 5.359 -0.455 6.906 1.00 1.51 12 HIS A C 7
ATOM 6450 O O . HIS A 1 12 ? 5.193 -0.299 5.700 1.00 2.26 12 HIS A O 7
ATOM 6465 N N . THR A 1 13 ? 6.382 0.069 7.562 1.00 1.05 13 THR A N 7
ATOM 6466 C CA . THR A 1 13 ? 7.378 0.882 6.888 1.00 0.80 13 THR A CA 7
ATOM 6467 C C . THR A 1 13 ? 8.635 0.076 6.587 1.00 0.84 13 THR A C 7
ATOM 6468 O O . THR A 1 13 ? 9.704 0.315 7.155 1.00 1.82 13 THR A O 7
ATOM 6479 N N . GLY A 1 14 ? 8.492 -0.885 5.693 1.00 0.79 14 GLY A N 7
ATOM 6480 C CA . GLY A 1 14 ? 9.618 -1.679 5.265 1.00 0.83 14 GLY A CA 7
ATOM 6481 C C . GLY A 1 14 ? 9.931 -1.444 3.811 1.00 0.86 14 GLY A C 7
ATOM 6482 O O . GLY A 1 14 ? 9.025 -1.167 3.030 1.00 1.81 14 GLY A O 7
ATOM 6486 N N . ASN A 1 15 ? 11.203 -1.560 3.445 1.00 0.68 15 ASN A N 7
ATOM 6487 C CA . ASN A 1 15 ? 11.640 -1.373 2.056 1.00 0.59 15 ASN A CA 7
ATOM 6488 C C . ASN A 1 15 ? 11.233 -2.561 1.187 1.00 0.47 15 ASN A C 7
ATOM 6489 O O . ASN A 1 15 ? 12.053 -3.170 0.496 1.00 0.46 15 ASN A O 7
ATOM 6500 N N . ILE A 1 16 ? 9.947 -2.866 1.225 1.00 0.46 16 ILE A N 7
ATOM 6501 C CA . ILE A 1 16 ? 9.368 -3.974 0.490 1.00 0.46 16 ILE A CA 7
ATOM 6502 C C . ILE A 1 16 ? 8.086 -3.502 -0.177 1.00 0.47 16 ILE A C 7
ATOM 6503 O O . ILE A 1 16 ? 7.130 -3.120 0.498 1.00 0.57 16 ILE A O 7
ATOM 6519 N N . GLY A 1 17 ? 8.076 -3.506 -1.496 1.00 0.41 17 GLY A N 7
ATOM 6520 C CA . GLY A 1 17 ? 6.898 -3.097 -2.225 1.00 0.44 17 GLY A CA 7
ATOM 6521 C C . GLY A 1 17 ? 6.033 -4.281 -2.591 1.00 0.37 17 GLY A C 7
ATOM 6522 O O . GLY A 1 17 ? 6.392 -5.425 -2.309 1.00 0.35 17 GLY A O 7
ATOM 6526 N N . SER A 1 18 ? 4.899 -4.020 -3.220 1.00 0.39 18 SER A N 7
ATOM 6527 C CA . SER A 1 18 ? 4.036 -5.089 -3.681 1.00 0.32 18 SER A CA 7
ATOM 6528 C C . SER A 1 18 ? 3.574 -4.852 -5.114 1.00 0.37 18 SER A C 7
ATOM 6529 O O . SER A 1 18 ? 3.060 -3.786 -5.444 1.00 0.45 18 SER A O 7
ATOM 6537 N N . LYS A 1 19 ? 3.760 -5.861 -5.962 1.00 0.39 19 LYS A N 7
ATOM 6538 C CA . LYS A 1 19 ? 3.306 -5.793 -7.348 1.00 0.49 19 LYS A CA 7
ATOM 6539 C C . LYS A 1 19 ? 1.846 -6.209 -7.469 1.00 0.38 19 LYS A C 7
ATOM 6540 O O . LYS A 1 19 ? 1.345 -6.450 -8.565 1.00 0.41 19 LYS A O 7
ATOM 6559 N N . ALA A 1 20 ? 1.175 -6.304 -6.328 1.00 0.31 20 ALA A N 7
ATOM 6560 C CA . ALA A 1 20 ? -0.246 -6.608 -6.302 1.00 0.26 20 ALA A CA 7
ATOM 6561 C C . ALA A 1 20 ? -1.035 -5.470 -6.922 1.00 0.21 20 ALA A C 7
ATOM 6562 O O . ALA A 1 20 ? -0.609 -4.313 -6.884 1.00 0.27 20 ALA A O 7
ATOM 6569 N N . GLN A 1 21 ? -2.181 -5.802 -7.480 1.00 0.24 21 GLN A N 7
ATOM 6570 C CA . GLN A 1 21 ? -3.006 -4.848 -8.171 1.00 0.25 21 GLN A CA 7
ATOM 6571 C C . GLN A 1 21 ? -3.635 -3.854 -7.199 1.00 0.21 21 GLN A C 7
ATOM 6572 O O . GLN A 1 21 ? -4.325 -4.239 -6.249 1.00 0.23 21 GLN A O 7
ATOM 6586 N N . THR A 1 22 ? -3.354 -2.578 -7.430 1.00 0.22 22 THR A N 7
ATOM 6587 C CA . THR A 1 22 ? -3.957 -1.501 -6.666 1.00 0.22 22 THR A CA 7
ATOM 6588 C C . THR A 1 22 ? -5.456 -1.480 -6.938 1.00 0.24 22 THR A C 7
ATOM 6589 O O . THR A 1 22 ? -5.889 -1.595 -8.086 1.00 0.29 22 THR A O 7
ATOM 6600 N N . ILE A 1 23 ? -6.238 -1.339 -5.883 1.00 0.23 23 ILE A N 7
ATOM 6601 C CA . IL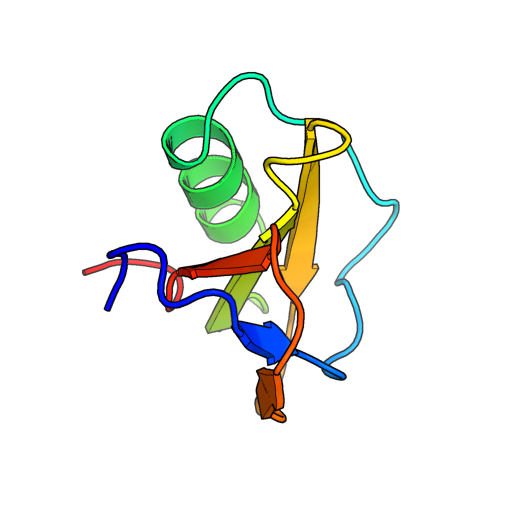E A 1 23 ? -7.685 -1.492 -5.964 1.00 0.28 23 ILE A CA 7
ATOM 6602 C C . ILE A 1 23 ? -8.334 -0.312 -6.674 1.00 0.36 23 ILE A C 7
ATOM 6603 O O . ILE A 1 23 ? -9.520 -0.348 -7.005 1.00 0.43 23 ILE A O 7
ATOM 6619 N N . GLY A 1 24 ? -7.552 0.721 -6.927 1.00 0.38 24 GLY A N 7
ATOM 6620 C CA . GLY A 1 24 ? -8.104 1.903 -7.549 1.00 0.45 24 GLY A CA 7
ATOM 6621 C C . GLY A 1 24 ? -7.045 2.892 -7.973 1.00 0.31 24 GLY A C 7
ATOM 6622 O O . GLY A 1 24 ? -5.881 2.528 -8.171 1.00 0.34 24 GLY A O 7
ATOM 6626 N N . GLU A 1 25 ? -7.458 4.144 -8.110 1.00 0.26 25 GLU A N 7
ATOM 6627 C CA . GLU A 1 25 ? -6.565 5.219 -8.518 1.00 0.29 25 GLU A CA 7
ATOM 6628 C C . GLU A 1 25 ? -5.504 5.461 -7.458 1.00 0.25 25 GLU A C 7
ATOM 6629 O O . GLU A 1 25 ? -5.812 5.548 -6.266 1.00 0.32 25 GLU A O 7
ATOM 6641 N N . VAL A 1 26 ? -4.258 5.569 -7.886 1.00 0.23 26 VAL A N 7
ATOM 6642 C CA . VAL A 1 26 ? -3.171 5.813 -6.959 1.00 0.20 26 VAL A CA 7
ATOM 6643 C C . VAL A 1 26 ? -3.129 7.283 -6.580 1.00 0.22 26 VAL A C 7
ATOM 6644 O O . VAL A 1 26 ? -2.622 8.125 -7.326 1.00 0.24 26 VAL A O 7
ATOM 6657 N N . LYS A 1 27 ? -3.684 7.583 -5.423 1.00 0.28 27 LYS A N 7
ATOM 6658 C CA . LYS A 1 27 ? -3.676 8.933 -4.899 1.00 0.33 27 LYS A CA 7
ATOM 6659 C C . LYS A 1 27 ? -2.636 9.034 -3.801 1.00 0.26 27 LYS A C 7
ATOM 6660 O O . LYS A 1 27 ? -2.555 8.161 -2.935 1.00 0.31 27 LYS A O 7
ATOM 6679 N N . ARG A 1 28 ? -1.829 10.081 -3.849 1.00 0.26 28 ARG A N 7
ATOM 6680 C CA . ARG A 1 28 ? -0.778 10.268 -2.864 1.00 0.23 28 ARG A CA 7
ATOM 6681 C C . ARG A 1 28 ? -1.374 10.460 -1.475 1.00 0.21 28 ARG A C 7
ATOM 6682 O O . ARG A 1 28 ? -2.464 11.011 -1.325 1.00 0.29 28 ARG A O 7
ATOM 6703 N N . ALA A 1 29 ? -0.663 9.981 -0.471 1.00 0.17 29 ALA A N 7
ATOM 6704 C CA . ALA A 1 29 ? -1.104 10.099 0.905 1.00 0.19 29 ALA A CA 7
ATOM 6705 C C . ALA A 1 29 ? -0.044 10.826 1.718 1.00 0.24 29 ALA A C 7
ATOM 6706 O O . ALA A 1 29 ? 1.155 10.658 1.488 1.00 0.33 29 ALA A O 7
ATOM 6713 N N . SER A 1 30 ? -0.493 11.644 2.654 1.00 0.30 30 SER A N 7
ATOM 6714 C CA . SER A 1 30 ? 0.399 12.480 3.442 1.00 0.37 30 SER A CA 7
ATOM 6715 C C . SER A 1 30 ? 1.150 11.647 4.477 1.00 0.29 30 SER A C 7
ATOM 6716 O O . SER A 1 30 ? 2.114 12.116 5.085 1.00 0.42 30 SER A O 7
ATOM 6724 N N . SER A 1 31 ? 0.702 10.415 4.671 1.00 0.19 31 SER A N 7
ATOM 6725 C CA . SER A 1 31 ? 1.355 9.498 5.589 1.00 0.19 31 SER A CA 7
ATOM 6726 C C . SER A 1 31 ? 1.021 8.059 5.218 1.00 0.18 31 SER A C 7
ATOM 6727 O O . SER A 1 31 ? 0.068 7.810 4.471 1.00 0.21 31 SER A O 7
ATOM 6735 N N . LEU A 1 32 ? 1.798 7.115 5.729 1.00 0.17 32 LEU A N 7
ATOM 6736 C CA . LEU A 1 32 ? 1.518 5.705 5.517 1.00 0.18 32 LEU A CA 7
ATOM 6737 C C . LEU A 1 32 ? 0.230 5.323 6.239 1.00 0.18 32 LEU A C 7
ATOM 6738 O O . LEU A 1 32 ? -0.559 4.514 5.751 1.00 0.21 32 LEU A O 7
ATOM 6754 N N . SER A 1 33 ? 0.014 5.944 7.391 1.00 0.21 33 SER A N 7
ATOM 6755 C CA . SER A 1 33 ? -1.184 5.713 8.182 1.00 0.24 33 SER A CA 7
ATOM 6756 C C . SER A 1 33 ? -2.434 6.191 7.440 1.00 0.20 33 SER A C 7
ATOM 6757 O O . SER A 1 33 ? -3.515 5.617 7.595 1.00 0.20 33 SER A O 7
ATOM 6765 N N . GLU A 1 34 ? -2.284 7.242 6.636 1.00 0.20 34 GLU A N 7
ATOM 6766 C CA . GLU A 1 34 ? -3.372 7.714 5.787 1.00 0.20 34 GLU A CA 7
ATOM 6767 C C . GLU A 1 34 ? -3.706 6.660 4.736 1.00 0.18 34 GLU A C 7
ATOM 6768 O O . GLU A 1 34 ? -4.874 6.361 4.485 1.00 0.20 34 GLU A O 7
ATOM 6780 N N . CYS A 1 35 ? -2.670 6.076 4.153 1.00 0.17 35 CYS A N 7
ATOM 6781 C CA . CYS A 1 35 ? -2.844 5.032 3.154 1.00 0.16 35 CYS A CA 7
ATOM 6782 C C . CYS A 1 35 ? -3.447 3.783 3.795 1.00 0.16 35 CYS A C 7
ATOM 6783 O O . CYS A 1 35 ? -4.192 3.041 3.156 1.00 0.20 35 CYS A O 7
ATOM 6790 N N . ARG A 1 36 ? -3.136 3.566 5.071 1.00 0.18 36 ARG A N 7
ATOM 6791 C CA . ARG A 1 36 ? -3.725 2.470 5.832 1.00 0.22 36 ARG A CA 7
ATOM 6792 C C . ARG A 1 36 ? -5.241 2.623 5.905 1.00 0.25 36 ARG A C 7
ATOM 6793 O O . ARG A 1 36 ? -5.983 1.666 5.693 1.00 0.28 36 ARG A O 7
ATOM 6814 N N . ALA A 1 37 ? -5.695 3.838 6.186 1.00 0.29 37 ALA A N 7
ATOM 6815 C CA . ALA A 1 37 ? -7.121 4.123 6.238 1.00 0.37 37 ALA A CA 7
ATOM 6816 C C . ALA A 1 37 ? -7.736 4.011 4.849 1.00 0.37 37 ALA A C 7
ATOM 6817 O O . ALA A 1 37 ? -8.909 3.674 4.696 1.00 0.42 37 ALA A O 7
ATOM 6824 N N . ARG A 1 38 ? -6.927 4.287 3.839 1.00 0.33 38 ARG A N 7
ATOM 6825 C CA . ARG A 1 38 ? -7.358 4.175 2.455 1.00 0.36 38 ARG A CA 7
ATOM 6826 C C . ARG A 1 38 ? -7.512 2.719 2.034 1.00 0.34 38 ARG A C 7
ATOM 6827 O O . ARG A 1 38 ? -8.250 2.404 1.098 1.00 0.42 38 ARG A O 7
ATOM 6848 N N . CYS A 1 39 ? -6.825 1.834 2.744 1.00 0.28 39 CYS A N 7
ATOM 6849 C CA . CYS A 1 39 ? -7.010 0.402 2.566 1.00 0.31 39 CYS A CA 7
ATOM 6850 C C . CYS A 1 39 ? -8.342 -0.019 3.178 1.00 0.32 39 CYS A C 7
ATOM 6851 O O . CYS A 1 39 ? -9.062 -0.845 2.620 1.00 0.38 39 CYS A O 7
ATOM 6858 N N . GLN A 1 40 ? -8.678 0.591 4.314 1.00 0.35 40 GLN A N 7
ATOM 6859 C CA . GLN A 1 40 ? -9.925 0.293 5.014 1.00 0.41 40 GLN A CA 7
ATOM 6860 C C . GLN A 1 40 ? -11.130 0.726 4.181 1.00 0.39 40 GLN A C 7
ATOM 6861 O O . GLN A 1 40 ? -12.222 0.171 4.308 1.00 0.44 40 GLN A O 7
ATOM 6875 N N . ALA A 1 41 ? -10.915 1.722 3.332 1.00 0.36 41 ALA A N 7
ATOM 6876 C CA . ALA A 1 41 ? -11.964 2.239 2.461 1.00 0.37 41 ALA A CA 7
ATOM 6877 C C . ALA A 1 41 ? -12.414 1.184 1.453 1.00 0.32 41 ALA A C 7
ATOM 6878 O O . ALA A 1 41 ? -13.573 1.165 1.032 1.00 0.41 41 ALA A O 7
ATOM 6885 N N . GLU A 1 42 ? -11.492 0.310 1.069 1.00 0.37 42 GLU A N 7
ATOM 6886 C CA . GLU A 1 42 ? -11.800 -0.765 0.142 1.00 0.43 42 GLU A CA 7
ATOM 6887 C C . GLU A 1 42 ? -12.348 -1.980 0.875 1.00 0.46 42 GLU A C 7
ATOM 6888 O O . GLU A 1 42 ? -12.160 -2.134 2.082 1.00 0.66 42 GLU A O 7
ATOM 6900 N N . LYS A 1 43 ? -13.021 -2.841 0.129 1.00 0.49 43 LYS A N 7
ATOM 6901 C CA . LYS A 1 43 ? -13.644 -4.028 0.695 1.00 0.54 43 LYS A CA 7
ATOM 6902 C C . LYS A 1 43 ? -12.822 -5.278 0.397 1.00 0.50 43 LYS A C 7
ATOM 6903 O O . LYS A 1 43 ? -13.045 -6.332 0.988 1.00 0.67 43 LYS A O 7
ATOM 6922 N N . GLU A 1 44 ? -11.877 -5.160 -0.525 1.00 0.38 44 GLU A N 7
ATOM 6923 C CA . GLU A 1 44 ? -11.068 -6.303 -0.926 1.00 0.40 44 GLU A CA 7
ATOM 6924 C C . GLU A 1 44 ? -9.593 -6.070 -0.602 1.00 0.35 44 GLU A C 7
ATOM 6925 O O . GLU A 1 44 ? -8.719 -6.820 -1.039 1.00 0.37 44 GLU A O 7
ATOM 6937 N N . CYS A 1 45 ? -9.316 -5.032 0.171 1.00 0.32 45 CYS A N 7
ATOM 6938 C CA . CYS A 1 45 ? -7.943 -4.683 0.494 1.00 0.31 45 CYS A CA 7
ATOM 6939 C C . CYS A 1 45 ? -7.410 -5.598 1.588 1.00 0.33 45 CYS A C 7
ATOM 6940 O O . CYS A 1 45 ? -8.032 -5.757 2.640 1.00 0.55 45 CYS A O 7
ATOM 6947 N N . SER A 1 46 ? -6.270 -6.214 1.325 1.00 0.25 46 SER A N 7
ATOM 6948 C CA . SER A 1 46 ? -5.639 -7.091 2.294 1.00 0.27 46 SER A CA 7
ATOM 6949 C C . SER A 1 46 ? -4.320 -6.487 2.771 1.00 0.26 46 SER A C 7
ATOM 6950 O O . SER A 1 46 ? -3.816 -6.817 3.847 1.00 0.35 46 SER A O 7
ATOM 6958 N N . HIS A 1 47 ? -3.782 -5.576 1.971 1.00 0.21 47 HIS A N 7
ATOM 6959 C CA . HIS A 1 47 ? -2.523 -4.917 2.281 1.00 0.20 47 HIS A CA 7
ATOM 6960 C C . HIS A 1 47 ? -2.403 -3.660 1.436 1.00 0.18 47 HIS A C 7
ATOM 6961 O O . HIS A 1 47 ? -3.137 -3.490 0.466 1.00 0.22 47 HIS A O 7
ATOM 6976 N N . TYR A 1 48 ? -1.472 -2.800 1.779 1.00 0.15 48 TYR A N 7
ATOM 6977 C CA . TYR A 1 48 ? -1.258 -1.588 1.012 1.00 0.14 48 TYR A CA 7
ATOM 6978 C C . TYR A 1 48 ? 0.223 -1.301 0.876 1.00 0.13 48 TYR A C 7
ATOM 6979 O O . TYR A 1 48 ? 1.014 -1.611 1.767 1.00 0.17 48 TYR A O 7
ATOM 6997 N N . THR A 1 49 ? 0.590 -0.734 -0.254 1.00 0.13 49 THR A N 7
ATOM 6998 C CA . THR A 1 49 ? 1.948 -0.301 -0.483 1.00 0.13 49 THR A CA 7
ATOM 6999 C C . THR A 1 49 ? 1.985 1.210 -0.583 1.00 0.12 49 THR A C 7
ATOM 7000 O O . THR A 1 49 ? 1.599 1.792 -1.587 1.00 0.18 49 THR A O 7
ATOM 7011 N N . TYR A 1 50 ? 2.415 1.843 0.472 1.00 0.17 50 TYR A N 7
ATOM 7012 C CA . TYR A 1 50 ? 2.549 3.273 0.476 1.00 0.16 50 TYR A CA 7
ATOM 7013 C C . TYR A 1 50 ? 3.956 3.648 0.063 1.00 0.14 50 TYR A C 7
ATOM 7014 O O . TYR A 1 50 ? 4.907 3.496 0.833 1.00 0.16 50 TYR A O 7
ATOM 7032 N N . ASN A 1 51 ? 4.095 4.102 -1.167 1.00 0.16 51 ASN A N 7
ATOM 7033 C CA . ASN A 1 51 ? 5.375 4.564 -1.651 1.00 0.20 51 ASN A CA 7
ATOM 7034 C C . ASN A 1 51 ? 5.694 5.887 -0.984 1.00 0.19 51 ASN A C 7
ATOM 7035 O O . ASN A 1 51 ? 5.258 6.941 -1.428 1.00 0.22 51 ASN A O 7
ATOM 7046 N N . VAL A 1 52 ? 6.466 5.813 0.081 1.00 0.18 52 VAL A N 7
ATOM 7047 C CA . VAL A 1 52 ? 6.746 6.965 0.922 1.00 0.22 52 VAL A CA 7
ATOM 7048 C C . VAL A 1 52 ? 7.712 7.921 0.228 1.00 0.31 52 VAL A C 7
ATOM 7049 O O . VAL A 1 52 ? 7.827 9.093 0.590 1.00 0.44 52 VAL A O 7
ATOM 7062 N N . LYS A 1 53 ? 8.391 7.405 -0.782 1.00 0.33 53 LYS A N 7
ATOM 7063 C CA . LYS A 1 53 ? 9.388 8.165 -1.506 1.00 0.45 53 LYS A CA 7
ATOM 7064 C C . LYS A 1 53 ? 8.728 9.209 -2.410 1.00 0.44 53 LYS A C 7
ATOM 7065 O O . LYS A 1 53 ? 9.139 10.368 -2.432 1.00 0.59 53 LYS A O 7
ATOM 7084 N N . SER A 1 54 ? 7.705 8.801 -3.147 1.00 0.34 54 SER A N 7
ATOM 7085 C CA . SER A 1 54 ? 6.935 9.732 -3.962 1.00 0.36 54 SER A CA 7
ATOM 7086 C C . SER A 1 54 ? 5.720 10.242 -3.190 1.00 0.33 54 SER A C 7
ATOM 7087 O O . SER A 1 54 ? 5.176 11.302 -3.492 1.00 0.43 54 SER A O 7
ATOM 7095 N N . GLY A 1 55 ? 5.305 9.476 -2.192 1.00 0.26 55 GLY A N 7
ATOM 7096 C CA . GLY A 1 55 ? 4.152 9.847 -1.395 1.00 0.24 55 GLY A CA 7
ATOM 7097 C C . GLY A 1 55 ? 2.890 9.159 -1.871 1.00 0.20 55 GLY A C 7
ATOM 7098 O O . GLY A 1 55 ? 1.803 9.422 -1.366 1.00 0.27 55 GLY A O 7
ATOM 7102 N N . LEU A 1 56 ? 3.039 8.262 -2.837 1.00 0.22 56 LEU A N 7
ATOM 7103 C CA . LEU A 1 56 ? 1.899 7.594 -3.450 1.00 0.19 56 LEU A CA 7
ATOM 7104 C C . LEU A 1 56 ? 1.342 6.498 -2.550 1.00 0.15 56 LEU A C 7
ATOM 7105 O O . LEU A 1 56 ? 2.088 5.798 -1.873 1.00 0.14 56 LEU A O 7
ATOM 7121 N N . CYS A 1 57 ? 0.027 6.353 -2.554 1.00 0.14 57 CYS A N 7
ATOM 7122 C CA . CYS A 1 57 ? -0.632 5.321 -1.771 1.00 0.13 57 CYS A CA 7
ATOM 7123 C C . CYS A 1 57 ? -1.187 4.237 -2.688 1.00 0.11 57 CYS A C 7
ATOM 7124 O O . CYS A 1 57 ? -1.898 4.535 -3.648 1.00 0.13 57 CYS A O 7
ATOM 7131 N N . TYR A 1 58 ? -0.847 2.985 -2.407 1.00 0.11 58 TYR A N 7
ATOM 7132 C CA . TYR A 1 58 ? -1.337 1.866 -3.202 1.00 0.13 58 TYR A CA 7
ATOM 7133 C C . TYR A 1 58 ? -2.122 0.880 -2.346 1.00 0.13 58 TYR A C 7
ATOM 7134 O O . TYR A 1 58 ? -1.558 -0.104 -1.864 1.00 0.12 58 TYR A O 7
ATOM 7152 N N . PRO A 1 59 ? -3.419 1.117 -2.131 1.00 0.15 59 PRO A N 7
ATOM 7153 C CA . PRO A 1 59 ? -4.293 0.116 -1.529 1.00 0.16 59 PRO A CA 7
ATOM 7154 C C . PRO A 1 59 ? -4.407 -1.073 -2.470 1.00 0.15 59 PRO A C 7
ATOM 7155 O O . PRO A 1 59 ? -4.824 -0.916 -3.616 1.00 0.16 59 PRO A O 7
ATOM 7166 N N . LYS A 1 60 ? -4.001 -2.248 -2.019 1.00 0.14 60 LYS A N 7
ATOM 7167 C CA . LYS A 1 60 ? -3.893 -3.394 -2.914 1.00 0.14 60 LYS A CA 7
ATOM 7168 C C . LYS A 1 60 ? -4.750 -4.567 -2.453 1.00 0.13 60 LYS A C 7
ATOM 7169 O O . LYS A 1 60 ? -4.769 -4.933 -1.275 1.00 0.14 60 LYS A O 7
ATOM 7188 N N . ARG A 1 61 ? -5.455 -5.154 -3.408 1.00 0.15 61 ARG A N 7
ATOM 7189 C CA . ARG A 1 61 ? -6.411 -6.211 -3.129 1.00 0.17 61 ARG A CA 7
ATOM 7190 C C . ARG A 1 61 ? -5.817 -7.578 -3.433 1.00 0.17 61 ARG A C 7
ATOM 7191 O O . ARG A 1 61 ? -4.801 -7.682 -4.124 1.00 0.22 61 ARG A O 7
ATOM 7212 N N . GLY A 1 62 ? -6.450 -8.616 -2.905 1.00 0.22 62 GLY A N 7
ATOM 7213 C CA . GLY A 1 62 ? -6.025 -9.973 -3.189 1.00 0.30 62 GLY A CA 7
ATOM 7214 C C . GLY A 1 62 ? -4.698 -10.331 -2.551 1.00 0.29 62 GLY A C 7
ATOM 7215 O O . GLY A 1 62 ? -4.358 -9.830 -1.474 1.00 0.37 62 GLY A O 7
ATOM 7219 N N . LYS A 1 63 ? -3.949 -11.198 -3.218 1.00 0.39 63 LYS A N 7
ATOM 7220 C CA . LYS A 1 63 ? -2.666 -11.662 -2.710 1.00 0.48 63 LYS A CA 7
ATOM 7221 C C . LYS A 1 63 ? -1.564 -10.661 -3.028 1.00 0.40 63 LYS A C 7
ATOM 7222 O O . LYS A 1 63 ? -1.611 -9.975 -4.049 1.00 0.49 63 LYS A O 7
ATOM 7241 N N . PRO A 1 64 ? -0.564 -10.549 -2.145 1.00 0.41 64 PRO A N 7
ATOM 7242 C CA . PRO A 1 64 ? 0.553 -9.638 -2.328 1.00 0.38 64 PRO A CA 7
ATOM 7243 C C . PRO A 1 64 ? 1.730 -10.271 -3.063 1.00 0.35 64 PRO A C 7
ATOM 7244 O O . PRO A 1 64 ? 1.815 -11.492 -3.212 1.00 0.44 64 PRO A O 7
ATOM 7255 N N . GLN A 1 65 ? 2.634 -9.420 -3.500 1.00 0.36 65 GLN A N 7
ATOM 7256 C CA . GLN A 1 65 ? 3.885 -9.832 -4.115 1.00 0.32 65 GLN A CA 7
ATOM 7257 C C . GLN A 1 65 ? 4.964 -8.900 -3.607 1.00 0.31 65 GLN A C 7
ATOM 7258 O O . GLN A 1 65 ? 4.901 -7.705 -3.862 1.00 0.41 65 GLN A O 7
ATOM 7272 N N . PHE A 1 66 ? 5.953 -9.429 -2.918 1.00 0.32 66 PHE A N 7
ATOM 7273 C CA . PHE A 1 66 ? 6.906 -8.580 -2.222 1.00 0.33 66 PHE A CA 7
ATOM 7274 C C . PHE A 1 66 ? 8.223 -8.475 -2.972 1.00 0.34 66 PHE A C 7
ATOM 7275 O O . PHE A 1 66 ? 8.731 -9.460 -3.506 1.00 0.40 66 PHE A O 7
ATOM 7292 N N . TYR A 1 67 ? 8.758 -7.267 -3.015 1.00 0.32 67 TYR A N 7
ATOM 7293 C CA . TYR A 1 67 ? 10.055 -7.010 -3.621 1.00 0.34 67 TYR A CA 7
ATOM 7294 C C . TYR A 1 67 ? 10.808 -5.966 -2.808 1.00 0.32 67 TYR A C 7
ATOM 7295 O O . TYR A 1 67 ? 10.208 -5.024 -2.292 1.00 0.42 67 TYR A O 7
ATOM 7313 N N . LYS A 1 68 ? 12.113 -6.142 -2.678 1.00 0.39 68 LYS A N 7
ATOM 7314 C CA . LYS A 1 68 ? 12.929 -5.222 -1.899 1.00 0.39 68 LYS A CA 7
ATOM 7315 C C . LYS A 1 68 ? 13.213 -3.946 -2.687 1.00 0.41 68 LYS A C 7
ATOM 7316 O O . LYS A 1 68 ? 14.083 -3.922 -3.560 1.00 0.58 68 LYS A O 7
ATOM 7335 N N . TYR A 1 69 ? 12.456 -2.900 -2.391 1.00 0.32 69 TYR A N 7
ATOM 7336 C CA . TYR A 1 69 ? 12.668 -1.599 -3.006 1.00 0.42 69 TYR A CA 7
ATOM 7337 C C . TYR A 1 69 ? 12.643 -0.514 -1.937 1.00 0.40 69 TYR A C 7
ATOM 7338 O O . TYR A 1 69 ? 11.660 -0.375 -1.207 1.00 0.60 69 TYR A O 7
ATOM 7356 N N . LEU A 1 70 ? 13.719 0.255 -1.844 1.00 0.53 70 LEU A N 7
ATOM 7357 C CA . LEU A 1 70 ? 13.776 1.354 -0.894 1.00 0.52 70 LEU A CA 7
ATOM 7358 C C . LEU A 1 70 ? 12.924 2.511 -1.405 1.00 0.48 70 LEU A C 7
ATOM 7359 O O . LEU A 1 70 ? 13.370 3.320 -2.222 1.00 0.75 70 LEU A O 7
ATOM 7375 N N . GLY A 1 71 ? 11.689 2.568 -0.936 1.00 0.40 71 GLY A N 7
ATOM 7376 C CA . GLY A 1 71 ? 10.776 3.601 -1.374 1.00 0.49 71 GLY A CA 7
ATOM 7377 C C . GLY A 1 71 ? 9.333 3.189 -1.204 1.00 0.40 71 GLY A C 7
ATOM 7378 O O . GLY A 1 71 ? 8.460 4.037 -1.009 1.00 0.43 71 GLY A O 7
ATOM 7382 N N . ASP A 1 72 ? 9.079 1.887 -1.252 1.00 0.38 72 ASP A N 7
ATOM 7383 C CA . ASP A 1 72 ? 7.725 1.370 -1.151 1.00 0.36 72 ASP A CA 7
ATOM 7384 C C . ASP A 1 72 ? 7.530 0.701 0.195 1.00 0.42 72 ASP A C 7
ATOM 7385 O O . ASP A 1 72 ? 8.243 -0.240 0.527 1.00 0.70 72 ASP A O 7
ATOM 7394 N N . MET A 1 73 ? 6.574 1.194 0.970 1.00 0.26 73 MET A N 7
ATOM 7395 C CA . MET A 1 73 ? 6.306 0.639 2.290 1.00 0.28 73 MET A CA 7
ATOM 7396 C C . MET A 1 73 ? 5.021 -0.173 2.253 1.00 0.22 73 MET A C 7
ATOM 7397 O O . MET A 1 73 ? 3.944 0.373 2.029 1.00 0.20 73 MET A O 7
ATOM 7411 N N . THR A 1 74 ? 5.124 -1.470 2.484 1.00 0.23 74 THR A N 7
ATOM 7412 C CA . THR A 1 74 ? 3.950 -2.326 2.470 1.00 0.21 74 THR A CA 7
ATOM 7413 C C . THR A 1 74 ? 3.563 -2.737 3.883 1.00 0.26 74 THR A C 7
ATOM 7414 O O . THR A 1 74 ? 4.359 -3.327 4.615 1.00 0.34 74 THR A O 7
ATOM 7425 N N . GLY A 1 75 ? 2.338 -2.410 4.258 1.00 0.27 75 GLY A N 7
ATOM 7426 C CA . GLY A 1 75 ? 1.845 -2.757 5.568 1.00 0.32 75 GLY A CA 7
ATOM 7427 C C . GLY A 1 75 ? 0.556 -3.542 5.493 1.00 0.24 75 GLY A C 7
ATOM 7428 O O . GLY A 1 75 ? -0.184 -3.433 4.510 1.00 0.25 75 GLY A O 7
ATOM 7432 N N . SER A 1 76 ? 0.292 -4.342 6.514 1.00 0.38 76 SER A N 7
ATOM 7433 C CA . SER A 1 76 ? -0.952 -5.092 6.588 1.00 0.50 76 SER A CA 7
ATOM 7434 C C . SER A 1 76 ? -2.109 -4.142 6.877 1.00 0.61 76 SER A C 7
ATOM 7435 O O . SER A 1 76 ? -1.900 -3.089 7.491 1.00 1.52 76 SER A O 7
ATOM 7443 N N . ARG A 1 77 ? -3.310 -4.493 6.433 1.00 0.62 77 ARG A N 7
ATOM 7444 C CA . ARG A 1 77 ? -4.438 -3.573 6.499 1.00 0.54 77 ARG A CA 7
ATOM 7445 C C . ARG A 1 77 ? -4.731 -3.129 7.936 1.00 0.64 77 ARG A C 7
ATOM 7446 O O . ARG A 1 77 ? -4.822 -1.928 8.210 1.00 1.08 77 ARG A O 7
ATOM 7467 N N . THR A 1 78 ? -4.852 -4.083 8.856 1.00 0.91 78 THR A N 7
ATOM 7468 C CA . THR A 1 78 ? -5.150 -3.763 10.248 1.00 1.05 78 THR A CA 7
ATOM 7469 C C . THR A 1 78 ? -4.748 -4.908 11.180 1.00 1.42 78 THR A C 7
ATOM 7470 O O . THR A 1 78 ? -5.331 -5.993 11.136 1.00 2.15 78 THR A O 7
ATOM 7481 N N . CYS A 1 79 ? -3.747 -4.662 12.016 1.00 1.67 79 CYS A N 7
ATOM 7482 C CA . CYS A 1 79 ? -3.326 -5.631 13.020 1.00 2.22 79 CYS A CA 7
ATOM 7483 C C . CYS A 1 79 ? -2.412 -4.974 14.050 1.00 2.94 79 CYS A C 7
ATOM 7484 O O . CYS A 1 79 ? -2.914 -4.583 15.125 1.00 3.37 79 CYS A O 7
ATOM 7491 N N . CYS A 1 10 ? 1.425 -3.028 12.706 1.00 3.75 10 CYS A N 8
ATOM 7492 C CA . CYS A 1 10 ? 2.575 -3.957 12.655 1.00 3.34 10 CYS A CA 8
ATOM 7493 C C . CYS A 1 10 ? 3.515 -3.582 11.513 1.00 3.18 10 CYS A C 8
ATOM 7494 O O . CYS A 1 10 ? 4.478 -4.294 11.228 1.00 3.37 10 CYS A O 8
ATOM 7501 N N . VAL A 1 11 ? 3.233 -2.459 10.862 1.00 3.25 11 VAL A N 8
ATOM 7502 C CA . VAL A 1 11 ? 3.995 -2.039 9.700 1.00 3.21 11 VAL A CA 8
ATOM 7503 C C . VAL A 1 11 ? 5.279 -1.342 10.128 1.00 2.44 11 VAL A C 8
ATOM 7504 O O . VAL A 1 11 ? 5.243 -0.261 10.715 1.00 2.96 11 VAL A O 8
ATOM 7517 N N . HIS A 1 12 ? 6.410 -1.961 9.829 1.00 1.79 12 HIS A N 8
ATOM 7518 C CA . HIS A 1 12 ? 7.699 -1.419 10.237 1.00 1.77 12 HIS A CA 8
ATOM 7519 C C . HIS A 1 12 ? 8.373 -0.684 9.074 1.00 1.51 12 HIS A C 8
ATOM 7520 O O . HIS A 1 12 ? 9.577 -0.434 9.088 1.00 2.26 12 HIS A O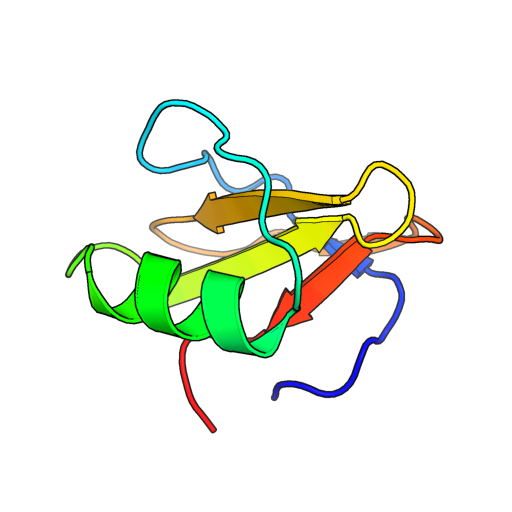 8
ATOM 7535 N N . THR A 1 13 ? 7.559 -0.337 8.071 1.00 1.05 13 THR A N 8
ATOM 7536 C CA . THR A 1 13 ? 8.014 0.368 6.868 1.00 0.80 13 THR A CA 8
ATOM 7537 C C . THR A 1 13 ? 9.237 -0.298 6.243 1.00 0.84 13 THR A C 8
ATOM 7538 O O . THR A 1 13 ? 10.333 0.266 6.222 1.00 1.82 13 THR A O 8
ATOM 7549 N N . GLY A 1 14 ? 9.036 -1.504 5.741 1.00 0.79 14 GLY A N 8
ATOM 7550 C CA . GLY A 1 14 ? 10.092 -2.206 5.049 1.00 0.83 14 GLY A CA 8
ATOM 7551 C C . GLY A 1 14 ? 10.137 -1.830 3.588 1.00 0.86 14 GLY A C 8
ATOM 7552 O O . GLY A 1 14 ? 9.090 -1.658 2.966 1.00 1.81 14 GLY A O 8
ATOM 7556 N N . ASN A 1 15 ? 11.346 -1.703 3.048 1.00 0.68 15 ASN A N 8
ATOM 7557 C CA . ASN A 1 15 ? 11.548 -1.352 1.640 1.00 0.59 15 ASN A CA 8
ATOM 7558 C C . ASN A 1 15 ? 11.173 -2.521 0.730 1.00 0.47 15 ASN A C 8
ATOM 7559 O O . ASN A 1 15 ? 11.997 -3.063 -0.005 1.00 0.46 15 ASN A O 8
ATOM 7570 N N . ILE A 1 16 ? 9.909 -2.896 0.789 1.00 0.46 16 ILE A N 8
ATOM 7571 C CA . ILE A 1 16 ? 9.391 -4.021 0.038 1.00 0.46 16 ILE A CA 8
ATOM 7572 C C . ILE A 1 16 ? 8.098 -3.617 -0.663 1.00 0.47 16 ILE A C 8
ATOM 7573 O O . ILE A 1 16 ? 7.101 -3.289 -0.017 1.00 0.57 16 ILE A O 8
ATOM 7589 N N . GLY A 1 17 ? 8.132 -3.627 -1.984 1.00 0.41 17 GLY A N 8
ATOM 7590 C CA . GLY A 1 17 ? 6.954 -3.326 -2.763 1.00 0.44 17 GLY A CA 8
ATOM 7591 C C . GLY A 1 17 ? 6.167 -4.583 -3.060 1.00 0.37 17 GLY A C 8
ATOM 7592 O O . GLY A 1 17 ? 6.643 -5.688 -2.799 1.00 0.35 17 GLY A O 8
ATOM 7596 N N . SER A 1 18 ? 4.971 -4.433 -3.605 1.00 0.39 18 SER A N 8
ATOM 7597 C CA . SER A 1 18 ? 4.162 -5.587 -3.954 1.00 0.32 18 SER A CA 8
ATOM 7598 C C . SER A 1 18 ? 3.647 -5.492 -5.387 1.00 0.37 18 SER A C 8
ATOM 7599 O O . SER A 1 18 ? 3.376 -4.404 -5.889 1.00 0.45 18 SER A O 8
ATOM 7607 N N . LYS A 1 19 ? 3.558 -6.647 -6.045 1.00 0.39 19 LYS A N 8
ATOM 7608 C CA . LYS A 1 19 ? 3.050 -6.731 -7.414 1.00 0.49 19 LYS A CA 8
ATOM 7609 C C . LYS A 1 19 ? 1.529 -6.750 -7.434 1.00 0.38 19 LYS A C 8
ATOM 7610 O O . LYS A 1 19 ? 0.910 -6.633 -8.492 1.00 0.41 19 LYS A O 8
ATOM 7629 N N . ALA A 1 20 ? 0.941 -6.929 -6.255 1.00 0.31 20 ALA A N 8
ATOM 7630 C CA . ALA A 1 20 ? -0.509 -6.932 -6.105 1.00 0.26 20 ALA A CA 8
ATOM 7631 C C . ALA A 1 20 ? -1.120 -5.684 -6.707 1.00 0.21 20 ALA A C 8
ATOM 7632 O O . ALA A 1 20 ? -0.596 -4.580 -6.566 1.00 0.27 20 ALA A O 8
ATOM 7639 N N . GLN A 1 21 ? -2.230 -5.884 -7.379 1.00 0.24 21 GLN A N 8
ATOM 7640 C CA . GLN A 1 21 ? -2.890 -4.838 -8.125 1.00 0.25 21 GLN A CA 8
ATOM 7641 C C . GLN A 1 21 ? -3.518 -3.796 -7.210 1.00 0.21 21 GLN A C 8
ATOM 7642 O O . GLN A 1 21 ? -4.121 -4.128 -6.185 1.00 0.23 21 GLN A O 8
ATOM 7656 N N . THR A 1 22 ? -3.361 -2.531 -7.584 1.00 0.22 22 THR A N 8
ATOM 7657 C CA . THR A 1 22 ? -4.004 -1.440 -6.880 1.00 0.22 22 THR A CA 8
ATOM 7658 C C . THR A 1 22 ? -5.505 -1.467 -7.145 1.00 0.24 22 THR A C 8
ATOM 7659 O O . THR A 1 22 ? -5.943 -1.656 -8.283 1.00 0.29 22 THR A O 8
ATOM 7670 N N . ILE A 1 23 ? -6.279 -1.296 -6.087 1.00 0.23 23 ILE A N 8
ATOM 7671 C CA . ILE A 1 23 ? -7.730 -1.428 -6.153 1.00 0.28 23 ILE A CA 8
ATOM 7672 C C . ILE A 1 23 ? -8.353 -0.238 -6.877 1.00 0.36 23 ILE A C 8
ATOM 7673 O O . ILE A 1 23 ? -9.466 -0.320 -7.401 1.00 0.43 23 ILE A O 8
ATOM 7689 N N . GLY A 1 24 ? -7.615 0.861 -6.908 1.00 0.38 24 GLY A N 8
ATOM 7690 C CA . GLY A 1 24 ? -8.077 2.059 -7.571 1.00 0.45 24 GLY A CA 8
ATOM 7691 C C . GLY A 1 24 ? -6.918 2.907 -8.040 1.00 0.31 24 GLY A C 8
ATOM 7692 O O . GLY A 1 24 ? -5.769 2.461 -7.995 1.00 0.34 24 GLY A O 8
ATOM 7696 N N . GLU A 1 2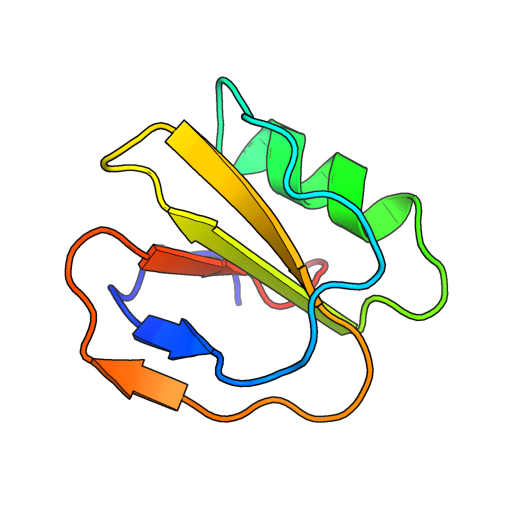5 ? -7.208 4.121 -8.488 1.00 0.26 25 GLU A N 8
ATOM 7697 C CA . GLU A 1 25 ? -6.187 5.027 -8.956 1.00 0.29 25 GLU A CA 8
ATOM 7698 C C . GLU A 1 25 ? -5.233 5.389 -7.820 1.00 0.25 25 GLU A C 8
ATOM 7699 O O . GLU A 1 25 ? -5.657 5.612 -6.681 1.00 0.32 25 GLU A O 8
ATOM 7711 N N . VAL A 1 26 ? -3.946 5.436 -8.130 1.00 0.23 26 VAL A N 8
ATOM 7712 C CA . VAL A 1 26 ? -2.937 5.745 -7.133 1.00 0.20 26 VAL A CA 8
ATOM 7713 C C . VAL A 1 26 ? -2.950 7.227 -6.793 1.00 0.22 26 VAL A C 8
ATOM 7714 O O . VAL A 1 26 ? -2.552 8.068 -7.600 1.00 0.24 26 VAL A O 8
ATOM 7727 N N . LYS A 1 27 ? -3.432 7.536 -5.603 1.00 0.28 27 LYS A N 8
ATOM 7728 C CA . LYS A 1 27 ? -3.442 8.899 -5.107 1.00 0.33 27 LYS A CA 8
ATOM 7729 C C . LYS A 1 27 ? -2.376 9.044 -4.035 1.00 0.26 27 LYS A C 8
ATOM 7730 O O . LYS A 1 27 ? -1.982 8.060 -3.407 1.00 0.31 27 LYS A O 8
ATOM 7749 N N . ARG A 1 28 ? -1.892 10.257 -3.846 1.00 0.26 28 ARG A N 8
ATOM 7750 C CA . ARG A 1 28 ? -0.873 10.523 -2.855 1.00 0.23 28 ARG A CA 8
ATOM 7751 C C . ARG A 1 28 ? -1.501 10.630 -1.467 1.00 0.21 28 ARG A C 8
ATOM 7752 O O . ARG A 1 28 ? -2.625 11.116 -1.319 1.00 0.29 28 ARG A O 8
ATOM 7773 N N . ALA A 1 29 ? -0.775 10.173 -0.462 1.00 0.17 29 ALA A N 8
ATOM 7774 C CA . ALA A 1 29 ? -1.243 10.211 0.917 1.00 0.19 29 ALA A CA 8
ATOM 7775 C C . ALA A 1 29 ? -0.223 10.929 1.791 1.00 0.24 29 ALA A C 8
ATOM 7776 O O . ALA A 1 29 ? 0.977 10.861 1.534 1.00 0.33 29 ALA A O 8
ATOM 7783 N N . SER A 1 30 ? -0.700 11.619 2.819 1.00 0.30 30 SER A N 8
ATOM 7784 C CA . SER A 1 30 ? 0.174 12.408 3.677 1.00 0.37 30 SER A CA 8
ATOM 7785 C C . SER A 1 30 ? 0.813 11.568 4.788 1.00 0.29 30 SER A C 8
ATOM 7786 O O . SER A 1 30 ? 1.453 12.114 5.688 1.00 0.42 30 SER A O 8
ATOM 7794 N N . SER A 1 31 ? 0.634 10.248 4.722 1.00 0.19 31 SER A N 8
ATOM 7795 C CA . SER A 1 31 ? 1.271 9.336 5.669 1.00 0.19 31 SER A CA 8
ATOM 7796 C C . SER A 1 31 ? 0.944 7.885 5.325 1.00 0.18 31 SER A C 8
ATOM 7797 O O . SER A 1 31 ? -0.034 7.611 4.620 1.00 0.21 31 SER A O 8
ATOM 7805 N N . LEU A 1 32 ? 1.764 6.957 5.812 1.00 0.17 32 LEU A N 8
ATOM 7806 C CA . LEU A 1 32 ? 1.491 5.536 5.647 1.00 0.18 32 LEU A CA 8
ATOM 7807 C C . LEU A 1 32 ? 0.207 5.168 6.380 1.00 0.18 32 LEU A C 8
ATOM 7808 O O . LEU A 1 32 ? -0.581 4.345 5.913 1.00 0.21 32 LEU A O 8
ATOM 7824 N N . SER A 1 33 ? -0.001 5.803 7.526 1.00 0.21 33 SER A N 8
ATOM 7825 C CA . SER A 1 33 ? -1.202 5.596 8.315 1.00 0.24 33 SER A CA 8
ATOM 7826 C C . SER A 1 33 ? -2.437 6.039 7.527 1.00 0.20 33 SER A C 8
ATOM 7827 O O . SER A 1 33 ? -3.488 5.403 7.584 1.00 0.20 33 SER A O 8
ATOM 7835 N N . GLU A 1 34 ? -2.292 7.121 6.770 1.00 0.20 34 GLU A N 8
ATOM 7836 C CA . GLU A 1 34 ? -3.375 7.628 5.938 1.00 0.20 34 GLU A CA 8
ATOM 7837 C C . GLU A 1 34 ? -3.740 6.618 4.859 1.00 0.18 34 GLU A C 8
ATOM 7838 O O . GLU A 1 34 ? -4.913 6.351 4.609 1.00 0.20 34 GLU A O 8
ATOM 7850 N N . CYS A 1 35 ? -2.720 6.052 4.232 1.00 0.17 35 CYS A N 8
ATOM 7851 C CA . CYS A 1 35 ? -2.918 5.045 3.200 1.00 0.16 35 CYS A CA 8
ATOM 7852 C C . CYS A 1 35 ? -3.508 3.774 3.818 1.00 0.16 35 CYS A C 8
ATOM 7853 O O . CYS A 1 35 ? -4.187 2.997 3.145 1.00 0.20 35 CYS A O 8
ATOM 7860 N N . ARG A 1 36 ? -3.256 3.573 5.110 1.00 0.18 36 ARG A N 8
ATOM 7861 C CA . ARG A 1 36 ? -3.881 2.482 5.847 1.00 0.22 36 ARG A CA 8
ATOM 7862 C C . ARG A 1 36 ? -5.386 2.680 5.878 1.00 0.25 36 ARG A C 8
ATOM 7863 O O . ARG A 1 36 ? -6.152 1.764 5.578 1.00 0.28 36 ARG A O 8
ATOM 7884 N N . ALA A 1 37 ? -5.797 3.894 6.217 1.00 0.29 37 ALA A N 8
ATOM 7885 C CA . ALA A 1 37 ? -7.204 4.260 6.209 1.00 0.37 37 ALA A CA 8
ATOM 7886 C C . ALA A 1 37 ? -7.774 4.133 4.804 1.00 0.37 37 ALA A C 8
ATOM 7887 O O . ALA A 1 37 ? -8.960 3.856 4.622 1.00 0.42 37 ALA A O 8
ATOM 7894 N N . ARG A 1 38 ? -6.913 4.328 3.814 1.00 0.33 38 ARG A N 8
ATOM 7895 C CA . ARG A 1 38 ? -7.308 4.191 2.426 1.00 0.36 38 ARG A CA 8
ATOM 7896 C C . ARG A 1 38 ? -7.598 2.733 2.088 1.00 0.34 38 ARG A C 8
ATOM 7897 O O . ARG A 1 38 ? -8.521 2.429 1.331 1.00 0.42 38 ARG A O 8
ATOM 7918 N N . CYS A 1 39 ? -6.799 1.835 2.656 1.00 0.28 39 CYS A N 8
ATOM 7919 C CA . CYS A 1 39 ? -6.997 0.401 2.476 1.00 0.31 39 CYS A CA 8
ATOM 7920 C C . CYS A 1 39 ? -8.297 -0.036 3.142 1.00 0.32 39 CYS A C 8
ATOM 7921 O O . CYS A 1 39 ? -9.006 -0.899 2.634 1.00 0.38 39 CYS A O 8
ATOM 7928 N N . GLN A 1 40 ? -8.611 0.587 4.275 1.00 0.35 40 GLN A N 8
ATOM 7929 C CA . GLN A 1 40 ? -9.843 0.290 5.009 1.00 0.41 40 GLN A CA 8
ATOM 7930 C C . GLN A 1 40 ? -11.069 0.597 4.157 1.00 0.39 40 GLN A C 8
ATOM 7931 O O . GLN A 1 40 ? -12.104 -0.062 4.274 1.00 0.44 40 GLN A O 8
ATOM 7945 N N . ALA A 1 41 ? -10.940 1.610 3.314 1.00 0.36 41 ALA A N 8
ATOM 7946 C CA . ALA A 1 41 ? -12.023 2.027 2.430 1.00 0.37 41 ALA A CA 8
ATOM 7947 C C . ALA A 1 41 ? -12.396 0.916 1.453 1.00 0.32 41 ALA A C 8
ATOM 7948 O O . ALA A 1 41 ? -13.578 0.626 1.247 1.00 0.41 41 ALA A O 8
ATOM 7955 N N . GLU A 1 42 ? -11.388 0.292 0.859 1.00 0.37 42 GLU A N 8
ATOM 7956 C CA . GLU A 1 42 ? -11.616 -0.807 -0.067 1.00 0.43 42 GLU A CA 8
ATOM 7957 C C . GLU A 1 42 ? -11.812 -2.104 0.703 1.00 0.46 42 GLU A C 8
ATOM 7958 O O . GLU A 1 42 ? -10.878 -2.626 1.305 1.00 0.66 42 GLU A O 8
ATOM 7970 N N . LYS A 1 43 ? -13.026 -2.625 0.674 1.00 0.49 43 LYS A N 8
ATOM 7971 C CA . LYS A 1 43 ? -13.359 -3.837 1.418 1.00 0.54 43 LYS A CA 8
ATOM 7972 C C . LYS A 1 43 ? -12.526 -5.034 0.953 1.00 0.50 43 LYS A C 8
ATOM 7973 O O . LYS A 1 43 ? -12.298 -5.971 1.717 1.00 0.67 43 LYS A O 8
ATOM 7992 N N . GLU A 1 44 ? -12.065 -4.993 -0.292 1.00 0.38 44 GLU A N 8
ATOM 7993 C CA . GLU A 1 44 ? -11.316 -6.104 -0.862 1.00 0.40 44 GLU A CA 8
ATOM 7994 C C . GLU A 1 44 ? -9.814 -5.920 -0.636 1.00 0.35 44 GLU A C 8
ATOM 7995 O O . GLU A 1 44 ? -9.002 -6.735 -1.076 1.00 0.37 44 GLU A O 8
ATOM 8007 N N . CYS A 1 45 ? -9.450 -4.849 0.058 1.00 0.32 45 CYS A N 8
ATOM 8008 C CA . CYS A 1 45 ? -8.052 -4.574 0.360 1.00 0.31 45 CYS A CA 8
ATOM 8009 C C . CYS A 1 45 ? -7.590 -5.472 1.497 1.00 0.33 45 CYS A C 8
ATOM 8010 O O . CYS A 1 45 ? -8.365 -5.791 2.400 1.00 0.55 45 CYS A O 8
ATOM 8017 N N . SER A 1 46 ? -6.346 -5.909 1.437 1.00 0.25 46 SER A N 8
ATOM 8018 C CA . SER A 1 46 ? -5.779 -6.720 2.503 1.00 0.27 46 SER A CA 8
ATOM 8019 C C . SER A 1 46 ? -4.448 -6.143 2.967 1.00 0.26 46 SER A C 8
ATOM 8020 O O . SER A 1 46 ? -3.967 -6.446 4.057 1.00 0.35 46 SER A O 8
ATOM 8028 N N . HIS A 1 47 ? -3.878 -5.287 2.137 1.00 0.21 47 HIS A N 8
ATOM 8029 C CA . HIS A 1 47 ? -2.596 -4.668 2.419 1.00 0.20 47 HIS A CA 8
ATOM 8030 C C . HIS A 1 47 ? -2.408 -3.490 1.484 1.00 0.18 47 HIS A C 8
ATOM 8031 O O . HIS A 1 47 ? -3.034 -3.429 0.426 1.00 0.22 47 HIS A O 8
ATOM 8046 N N . TYR A 1 48 ? -1.543 -2.577 1.848 1.00 0.15 48 TYR A N 8
ATOM 8047 C CA . TYR A 1 48 ? -1.297 -1.418 1.021 1.00 0.14 48 TYR A CA 8
ATOM 8048 C C . TYR A 1 48 ? 0.192 -1.164 0.894 1.00 0.13 48 TYR A C 8
ATOM 8049 O O . TYR A 1 48 ? 0.958 -1.392 1.830 1.00 0.17 48 TYR A O 8
ATOM 8067 N N . THR A 1 49 ? 0.595 -0.723 -0.275 1.00 0.13 49 THR A N 8
ATOM 8068 C CA . THR A 1 49 ? 1.960 -0.311 -0.504 1.00 0.13 49 THR A CA 8
ATOM 8069 C C . THR A 1 49 ? 2.017 1.206 -0.522 1.00 0.12 49 THR A C 8
ATOM 8070 O O . THR A 1 49 ? 1.276 1.852 -1.244 1.00 0.18 49 THR A O 8
ATOM 8081 N N . TYR A 1 50 ? 2.860 1.769 0.298 1.00 0.17 50 TYR A N 8
ATOM 8082 C CA . TYR A 1 50 ? 2.951 3.205 0.407 1.00 0.16 50 TYR A CA 8
ATOM 8083 C C . TYR A 1 50 ? 4.334 3.676 0.019 1.00 0.14 50 TYR A C 8
ATOM 8084 O O . TYR A 1 50 ? 5.303 3.439 0.739 1.00 0.16 50 TYR A O 8
ATOM 8102 N N . ASN A 1 51 ? 4.431 4.336 -1.122 1.00 0.16 51 ASN A N 8
ATOM 8103 C CA . ASN A 1 51 ? 5.698 4.891 -1.545 1.00 0.20 51 ASN A CA 8
ATOM 8104 C C . ASN A 1 51 ? 5.952 6.163 -0.757 1.00 0.19 51 ASN A C 8
ATOM 8105 O O . ASN A 1 51 ? 5.461 7.231 -1.102 1.00 0.22 51 ASN A O 8
ATOM 8116 N N . VAL A 1 52 ? 6.726 6.028 0.304 1.00 0.18 52 VAL A N 8
ATOM 8117 C CA . VAL A 1 52 ? 6.920 7.100 1.267 1.00 0.22 52 VAL A CA 8
ATOM 8118 C C . VAL A 1 52 ? 7.865 8.174 0.717 1.00 0.31 52 VAL A C 8
ATOM 8119 O O . VAL A 1 52 ? 8.111 9.196 1.357 1.00 0.44 52 VAL A O 8
ATOM 8132 N N . LYS A 1 53 ? 8.380 7.944 -0.481 1.00 0.33 53 LYS A N 8
ATOM 8133 C CA . LYS A 1 53 ? 9.243 8.912 -1.134 1.00 0.45 53 LYS A CA 8
ATOM 8134 C C . LYS A 1 53 ? 8.420 9.921 -1.930 1.00 0.44 53 LYS A C 8
ATOM 8135 O O . LYS A 1 53 ? 8.486 11.123 -1.678 1.00 0.59 53 LYS A O 8
ATOM 8154 N N . SER A 1 54 ? 7.632 9.435 -2.874 1.00 0.34 54 SER A N 8
ATOM 8155 C CA . SER A 1 54 ? 6.760 10.297 -3.659 1.00 0.36 54 SER A CA 8
ATOM 8156 C C . SER A 1 54 ? 5.484 10.614 -2.881 1.00 0.33 54 SER A C 8
ATOM 8157 O O . SER A 1 54 ? 4.800 11.599 -3.156 1.00 0.43 54 SER A O 8
ATOM 8165 N N . GLY A 1 55 ? 5.176 9.767 -1.909 1.00 0.26 55 GLY A N 8
ATOM 8166 C CA . GLY A 1 55 ? 4.002 9.963 -1.084 1.00 0.24 55 GLY A CA 8
ATOM 8167 C C . GLY A 1 55 ? 2.796 9.220 -1.618 1.00 0.20 55 GLY A C 8
ATOM 8168 O O . GLY A 1 55 ? 1.689 9.383 -1.117 1.00 0.27 55 GLY A O 8
ATOM 8172 N N . LEU A 1 56 ? 3.010 8.395 -2.631 1.00 0.22 56 LEU A N 8
ATOM 8173 C CA . LEU A 1 56 ? 1.915 7.707 -3.297 1.00 0.19 56 LEU A CA 8
ATOM 8174 C C . LEU A 1 56 ? 1.380 6.550 -2.459 1.00 0.15 56 LEU A C 8
ATOM 8175 O O . LEU A 1 56 ? 2.140 5.815 -1.832 1.00 0.14 56 LEU A O 8
ATOM 8191 N N . CYS A 1 57 ? 0.066 6.393 -2.478 1.00 0.14 57 CYS A N 8
ATOM 8192 C CA . CYS A 1 57 ? -0.604 5.343 -1.730 1.00 0.13 57 CYS A CA 8
ATOM 8193 C C . CYS A 1 57 ? -1.137 4.273 -2.676 1.00 0.11 57 CYS A C 8
ATOM 8194 O O . CYS A 1 57 ? -1.883 4.572 -3.612 1.00 0.13 57 CYS A O 8
ATOM 8201 N N . TYR A 1 58 ? -0.755 3.030 -2.428 1.00 0.11 58 TYR A N 8
ATOM 8202 C CA . TYR A 1 58 ? -1.153 1.912 -3.273 1.00 0.13 58 TYR A CA 8
ATOM 8203 C C . TYR A 1 58 ? -1.989 0.900 -2.497 1.00 0.13 58 TYR A C 8
ATOM 8204 O O . TYR A 1 58 ? -1.450 -0.077 -1.976 1.00 0.12 58 TYR A O 8
ATOM 8222 N N . PRO A 1 59 ? -3.308 1.100 -2.413 1.00 0.15 59 PRO A N 8
ATOM 8223 C CA . PRO A 1 59 ? -4.208 0.122 -1.811 1.00 0.16 59 PRO A CA 8
ATOM 8224 C C . PRO A 1 59 ? -4.273 -1.111 -2.692 1.00 0.15 59 PRO A C 8
ATOM 8225 O O . PRO A 1 59 ? -4.657 -1.024 -3.859 1.00 0.16 59 PRO A O 8
ATOM 8236 N N . LYS A 1 60 ? -3.874 -2.248 -2.157 1.00 0.14 60 LYS A N 8
ATOM 8237 C CA . LYS A 1 60 ? -3.762 -3.448 -2.962 1.00 0.14 60 LYS A CA 8
ATOM 8238 C C . LYS A 1 60 ? -4.711 -4.531 -2.481 1.00 0.13 60 LYS A C 8
ATOM 8239 O O . LYS A 1 60 ? -4.803 -4.829 -1.287 1.00 0.14 60 LYS A O 8
ATOM 8258 N N . ARG A 1 61 ? -5.412 -5.115 -3.429 1.00 0.15 61 ARG A N 8
ATOM 8259 C CA . ARG A 1 61 ? -6.382 -6.148 -3.138 1.00 0.17 61 ARG A CA 8
ATOM 8260 C C . ARG A 1 61 ? -5.788 -7.518 -3.418 1.00 0.17 61 ARG A C 8
ATOM 8261 O O . ARG A 1 61 ? -4.841 -7.645 -4.201 1.00 0.22 61 ARG A O 8
ATOM 8282 N N . GLY A 1 62 ? -6.329 -8.531 -2.766 1.00 0.22 62 GLY A N 8
ATOM 8283 C CA . GLY A 1 62 ? -5.801 -9.871 -2.908 1.00 0.30 62 GLY A CA 8
ATOM 8284 C C . GLY A 1 62 ? -4.523 -10.068 -2.115 1.00 0.29 62 GLY A C 8
ATOM 8285 O O . GLY A 1 62 ? -4.216 -9.291 -1.207 1.00 0.37 62 GLY A O 8
ATOM 8289 N N . LYS A 1 63 ? -3.773 -11.103 -2.461 1.00 0.39 63 LYS A N 8
ATOM 8290 C CA . LYS A 1 63 ? -2.538 -11.422 -1.762 1.00 0.48 63 LYS A CA 8
ATOM 8291 C C . LYS A 1 63 ? -1.374 -10.610 -2.323 1.00 0.40 63 LYS A C 8
ATOM 8292 O O . LYS A 1 63 ? -1.371 -10.240 -3.498 1.00 0.49 63 LYS A O 8
ATOM 8311 N N . PRO A 1 64 ? -0.379 -10.303 -1.481 1.00 0.41 64 PRO A N 8
ATOM 8312 C CA . PRO A 1 64 ? 0.773 -9.501 -1.874 1.00 0.38 64 PRO A CA 8
ATOM 8313 C C . PRO A 1 64 ? 1.882 -10.321 -2.519 1.00 0.35 64 PRO A C 8
ATOM 8314 O O . PRO A 1 64 ? 1.880 -11.551 -2.475 1.00 0.44 64 PRO A O 8
ATOM 8325 N N . GLN A 1 65 ? 2.830 -9.612 -3.099 1.00 0.36 65 GLN A N 8
ATOM 8326 C CA . GLN A 1 65 ? 4.008 -10.210 -3.704 1.00 0.32 65 GLN A CA 8
ATOM 8327 C C . GLN A 1 65 ? 5.185 -9.314 -3.390 1.00 0.31 65 GLN A C 8
ATOM 8328 O O . GLN A 1 65 ? 5.206 -8.164 -3.810 1.00 0.41 65 GLN A O 8
ATOM 8342 N N . PHE A 1 66 ? 6.165 -9.832 -2.684 1.00 0.32 66 PHE A N 8
ATOM 8343 C CA . PHE A 1 66 ? 7.180 -8.972 -2.096 1.00 0.33 66 PHE A CA 8
ATOM 8344 C C . PHE A 1 66 ? 8.441 -8.887 -2.944 1.00 0.34 66 PHE A C 8
ATOM 8345 O O . PHE A 1 66 ? 9.041 -9.900 -3.305 1.00 0.40 66 PHE A O 8
ATOM 8362 N N . TYR A 1 67 ? 8.825 -7.659 -3.257 1.00 0.32 67 TYR A N 8
ATOM 8363 C CA . TYR A 1 67 ? 10.088 -7.379 -3.918 1.00 0.34 67 TYR A CA 8
ATOM 8364 C C . TYR A 1 67 ? 10.768 -6.202 -3.231 1.00 0.32 67 TYR A C 8
ATOM 8365 O O . TYR A 1 67 ? 10.098 -5.304 -2.727 1.00 0.42 67 TYR A O 8
ATOM 8383 N N . LYS A 1 68 ? 12.089 -6.213 -3.196 1.00 0.39 68 LYS A N 8
ATOM 8384 C CA . LYS A 1 68 ? 12.837 -5.185 -2.485 1.00 0.39 68 LYS A CA 8
ATOM 8385 C C . LYS A 1 68 ? 12.835 -3.875 -3.267 1.00 0.41 68 LYS A C 8
ATOM 8386 O O . LYS A 1 68 ? 13.487 -3.756 -4.307 1.00 0.58 68 LYS A O 8
ATOM 8405 N N . TYR A 1 69 ? 12.095 -2.899 -2.759 1.00 0.32 69 TYR A N 8
ATOM 8406 C CA . TYR A 1 69 ? 11.961 -1.604 -3.410 1.00 0.42 69 TYR A CA 8
ATOM 8407 C C . TYR A 1 69 ? 12.161 -0.490 -2.388 1.00 0.40 69 TYR A C 8
ATOM 8408 O O . TYR A 1 69 ? 11.342 -0.315 -1.486 1.00 0.60 69 TYR A O 8
ATOM 8426 N N . LEU A 1 70 ? 13.241 0.261 -2.529 1.00 0.53 70 LEU A N 8
ATOM 8427 C CA . LEU A 1 70 ? 13.530 1.350 -1.608 1.00 0.52 70 LEU A CA 8
ATOM 8428 C C . LEU A 1 70 ? 12.573 2.507 -1.878 1.00 0.48 70 LEU A C 8
ATOM 8429 O O . LEU A 1 70 ? 12.733 3.251 -2.848 1.00 0.75 70 LEU A O 8
ATOM 8445 N N . GLY A 1 71 ? 11.568 2.636 -1.028 1.00 0.40 71 GLY A N 8
ATOM 8446 C CA . GLY A 1 71 ? 10.586 3.683 -1.197 1.00 0.49 71 GLY A CA 8
ATOM 8447 C C . GLY A 1 71 ? 9.185 3.193 -0.911 1.00 0.40 71 GLY A C 8
ATOM 8448 O O . GLY A 1 71 ? 8.350 3.945 -0.413 1.00 0.43 71 GLY A O 8
ATOM 8452 N N . ASP A 1 72 ? 8.943 1.921 -1.198 1.00 0.38 72 ASP A N 8
ATOM 8453 C CA . ASP A 1 72 ? 7.613 1.338 -1.048 1.00 0.36 72 ASP A CA 8
ATOM 8454 C C . ASP A 1 72 ? 7.506 0.600 0.276 1.00 0.42 72 ASP A C 8
ATOM 8455 O O . ASP A 1 72 ? 8.229 -0.366 0.512 1.00 0.70 72 ASP A O 8
ATOM 8464 N N . MET A 1 73 ? 6.609 1.059 1.139 1.00 0.26 73 MET A N 8
ATOM 8465 C CA . MET A 1 73 ? 6.364 0.390 2.409 1.00 0.28 73 MET A CA 8
ATOM 8466 C C . MET A 1 73 ? 5.043 -0.354 2.331 1.00 0.22 73 MET A C 8
ATOM 8467 O O . MET A 1 73 ? 3.988 0.263 2.222 1.00 0.20 73 MET A O 8
ATOM 8481 N N . THR A 1 74 ? 5.090 -1.671 2.407 1.00 0.23 74 THR A N 8
ATOM 8482 C CA . THR A 1 74 ? 3.877 -2.465 2.308 1.00 0.21 74 THR A CA 8
ATOM 8483 C C . THR A 1 74 ? 3.426 -2.935 3.684 1.00 0.26 74 THR A C 8
ATOM 8484 O O . THR A 1 74 ? 4.134 -3.681 4.366 1.00 0.34 74 THR A O 8
ATOM 8495 N N . GLY A 1 75 ? 2.255 -2.472 4.090 1.00 0.27 75 GLY A N 8
ATOM 8496 C CA . GLY A 1 75 ? 1.718 -2.825 5.384 1.00 0.32 75 GLY A CA 8
ATOM 8497 C C . GLY A 1 75 ? 0.347 -3.456 5.268 1.00 0.24 75 GLY A C 8
ATOM 8498 O O . GLY A 1 75 ? -0.372 -3.207 4.298 1.00 0.25 75 GLY A O 8
ATOM 8502 N N . SER A 1 76 ? -0.015 -4.279 6.242 1.00 0.38 76 SER A N 8
ATOM 8503 C CA . SER A 1 76 ? -1.315 -4.936 6.239 1.00 0.50 76 SER A CA 8
ATOM 8504 C C . SER A 1 76 ? -2.402 -3.942 6.641 1.00 0.61 76 SER A C 8
ATOM 8505 O O . SER A 1 76 ? -2.114 -2.894 7.226 1.00 1.52 76 SER A O 8
ATOM 8513 N N . ARG A 1 77 ? -3.649 -4.276 6.321 1.00 0.62 77 ARG A N 8
ATOM 8514 C CA . ARG A 1 77 ? -4.776 -3.389 6.592 1.00 0.54 77 ARG A CA 8
ATOM 8515 C C . ARG A 1 77 ? -5.097 -3.329 8.086 1.00 0.64 77 ARG A C 8
ATOM 8516 O O . ARG A 1 77 ? -5.956 -4.061 8.583 1.00 1.08 77 ARG A O 8
ATOM 8537 N N . THR A 1 78 ? -4.386 -2.456 8.790 1.00 0.91 78 THR A N 8
ATOM 8538 C CA . THR A 1 78 ? -4.613 -2.223 10.209 1.00 1.05 78 THR A CA 8
ATOM 8539 C C . THR A 1 78 ? -4.317 -3.486 11.020 1.00 1.42 78 THR A C 8
ATOM 8540 O O . THR A 1 78 ? -5.209 -4.279 11.327 1.00 2.15 78 THR A O 8
ATOM 8551 N N . CYS A 1 79 ? -3.051 -3.669 11.349 1.00 1.67 79 CYS A N 8
ATOM 8552 C CA . CYS A 1 79 ? -2.611 -4.846 12.077 1.00 2.22 79 CYS A CA 8
ATOM 8553 C C . CYS A 1 79 ? -2.050 -4.456 13.437 1.00 2.94 79 CYS A C 8
ATOM 8554 O O . CYS A 1 79 ? -2.680 -4.793 14.459 1.00 3.37 79 CYS A O 8
ATOM 8561 N N . CYS A 1 10 ? 2.202 -8.117 12.435 1.00 3.75 10 CYS A N 9
ATOM 8562 C CA . CYS A 1 10 ? 1.709 -7.595 11.144 1.00 3.34 10 CYS A CA 9
ATOM 8563 C C . CYS A 1 10 ? 2.834 -6.894 10.395 1.00 3.18 10 CYS A C 9
ATOM 8564 O O . CYS A 1 10 ? 3.595 -6.123 10.982 1.00 3.37 10 CYS A O 9
ATOM 8571 N N . VAL A 1 11 ? 2.955 -7.184 9.105 1.00 3.25 11 VAL A N 9
ATOM 8572 C CA . VAL A 1 11 ? 3.990 -6.580 8.278 1.00 3.21 11 VAL A CA 9
ATOM 8573 C C . VAL A 1 11 ? 3.717 -5.093 8.078 1.00 2.44 11 VAL A C 9
ATOM 8574 O O . VAL A 1 11 ? 2.610 -4.699 7.713 1.00 2.96 11 VAL A O 9
ATOM 8587 N N . HIS A 1 12 ? 4.722 -4.276 8.350 1.00 1.79 12 HIS A N 9
ATOM 8588 C CA . HIS A 1 12 ? 4.622 -2.838 8.161 1.00 1.77 12 HIS A CA 9
ATOM 8589 C C . HIS A 1 12 ? 5.997 -2.268 7.842 1.00 1.51 12 HIS A C 9
ATOM 8590 O O . HIS A 1 12 ? 7.005 -2.756 8.357 1.00 2.26 12 HIS A O 9
ATOM 8605 N N . THR A 1 13 ? 6.030 -1.246 6.991 1.00 1.05 13 THR A N 9
ATOM 8606 C CA . THR A 1 13 ? 7.284 -0.669 6.522 1.00 0.80 13 THR A CA 9
ATOM 8607 C C . THR A 1 13 ? 8.030 -1.705 5.667 1.00 0.84 13 THR A C 9
ATOM 8608 O O . THR A 1 13 ? 7.563 -2.053 4.579 1.00 1.82 13 THR A O 9
ATOM 8619 N N . GLY A 1 14 ? 9.175 -2.189 6.139 1.00 0.79 14 GLY A N 9
ATOM 8620 C CA . GLY A 1 14 ? 9.825 -3.307 5.493 1.00 0.83 14 GLY A CA 9
ATOM 8621 C C . GLY A 1 14 ? 10.670 -2.935 4.293 1.00 0.86 14 GLY A C 9
ATOM 8622 O O . GLY A 1 14 ? 11.388 -3.790 3.781 1.00 1.81 14 GLY A O 9
ATOM 8626 N N . ASN A 1 15 ? 10.612 -1.668 3.860 1.00 0.68 15 ASN A N 9
ATOM 8627 C CA . ASN A 1 15 ? 11.167 -1.257 2.559 1.00 0.59 15 ASN A CA 9
ATOM 8628 C C . ASN A 1 15 ? 10.822 -2.303 1.501 1.00 0.47 15 ASN A C 9
ATOM 8629 O O . ASN A 1 15 ? 11.668 -2.763 0.728 1.00 0.46 15 ASN A O 9
ATOM 8640 N N . ILE A 1 16 ? 9.541 -2.657 1.492 1.00 0.46 16 ILE A N 9
ATOM 8641 C CA . ILE A 1 16 ? 9.006 -3.700 0.634 1.00 0.46 16 ILE A CA 9
ATOM 8642 C C . ILE A 1 16 ? 7.850 -3.143 -0.173 1.00 0.47 16 ILE A C 9
ATOM 8643 O O . ILE A 1 16 ? 6.924 -2.548 0.385 1.00 0.57 16 ILE A O 9
ATOM 8659 N N . GLY A 1 17 ? 7.907 -3.326 -1.473 1.00 0.41 17 GLY A N 9
ATOM 8660 C CA . GLY A 1 17 ? 6.806 -2.937 -2.314 1.00 0.44 17 GLY A CA 9
ATOM 8661 C C . GLY A 1 17 ? 5.999 -4.143 -2.728 1.00 0.37 17 GLY A C 9
ATOM 8662 O O . GLY A 1 17 ? 6.494 -5.269 -2.662 1.00 0.35 17 GLY A O 9
ATOM 8666 N N . SER A 1 18 ? 4.766 -3.928 -3.144 1.00 0.39 18 SER A N 9
ATOM 8667 C CA . SER A 1 18 ? 3.945 -5.022 -3.619 1.00 0.32 18 SER A CA 9
ATOM 8668 C C . SER A 1 18 ? 3.525 -4.801 -5.063 1.00 0.37 18 SER A C 9
ATOM 8669 O O . SER A 1 18 ? 3.128 -3.705 -5.448 1.00 0.45 18 SER A O 9
ATOM 8677 N N . LYS A 1 19 ? 3.619 -5.855 -5.856 1.00 0.39 19 LYS A N 9
ATOM 8678 C CA . LYS A 1 19 ? 3.241 -5.795 -7.258 1.00 0.49 19 LYS A CA 9
ATOM 8679 C C . LYS A 1 19 ? 1.805 -6.253 -7.466 1.00 0.38 19 LYS A C 9
ATOM 8680 O O . LYS A 1 19 ? 1.374 -6.518 -8.586 1.00 0.41 19 LYS A O 9
ATOM 8699 N N . ALA A 1 20 ? 1.077 -6.354 -6.367 1.00 0.31 20 ALA A N 9
ATOM 8700 C CA . ALA A 1 20 ? -0.336 -6.713 -6.404 1.00 0.26 20 ALA A CA 9
ATOM 8701 C C . ALA A 1 20 ? -1.167 -5.606 -7.033 1.00 0.21 20 ALA A C 9
ATOM 8702 O O . ALA A 1 20 ? -0.703 -4.472 -7.191 1.00 0.27 20 ALA A O 9
ATOM 8709 N N . GLN A 1 21 ? -2.404 -5.939 -7.359 1.00 0.24 21 GLN A N 9
ATOM 8710 C CA . GLN A 1 21 ? -3.297 -5.030 -8.024 1.00 0.25 21 GLN A CA 9
ATOM 8711 C C . GLN A 1 21 ? -3.809 -3.967 -7.059 1.00 0.21 21 GLN A C 9
ATOM 8712 O O . GLN A 1 21 ? -4.373 -4.286 -6.007 1.00 0.23 21 GLN A O 9
ATOM 8726 N N . THR A 1 22 ? -3.595 -2.713 -7.416 1.00 0.22 22 THR A N 9
ATOM 8727 C CA . THR A 1 22 ? -4.130 -1.600 -6.660 1.00 0.22 22 THR A CA 9
ATOM 8728 C C . THR A 1 22 ? -5.641 -1.540 -6.885 1.00 0.24 22 THR A C 9
ATOM 8729 O O . THR A 1 22 ? -6.112 -1.685 -8.013 1.00 0.29 22 THR A O 9
ATOM 8740 N N . ILE A 1 23 ? -6.390 -1.341 -5.813 1.00 0.23 23 ILE A N 9
ATOM 8741 C CA . ILE A 1 23 ? -7.848 -1.453 -5.844 1.00 0.28 23 ILE A CA 9
ATOM 8742 C C . ILE A 1 23 ? -8.485 -0.250 -6.533 1.00 0.36 23 ILE A C 9
ATOM 8743 O O . ILE A 1 23 ? -9.708 -0.165 -6.668 1.00 0.43 23 ILE A O 9
ATOM 8759 N N . GLY A 1 24 ? -7.650 0.683 -6.962 1.00 0.38 24 GLY A N 9
ATOM 8760 C CA . GLY A 1 24 ? -8.155 1.851 -7.656 1.00 0.45 24 GLY A CA 9
ATOM 8761 C C . GLY A 1 24 ? -7.061 2.823 -8.031 1.00 0.31 24 GLY A C 9
ATOM 8762 O O . GLY A 1 24 ? -5.891 2.444 -8.116 1.00 0.34 24 GLY A O 9
ATOM 8766 N N . GLU A 1 25 ? -7.452 4.072 -8.256 1.00 0.26 25 GLU A N 9
ATOM 8767 C CA . GLU A 1 25 ? -6.538 5.130 -8.623 1.00 0.29 25 GLU A CA 9
ATOM 8768 C C . GLU A 1 25 ? -5.480 5.339 -7.549 1.00 0.25 25 GLU A C 9
ATOM 8769 O O . GLU A 1 25 ? -5.797 5.426 -6.357 1.00 0.32 25 GLU A O 9
ATOM 8781 N N . VAL A 1 26 ? -4.228 5.419 -7.974 1.00 0.23 26 VAL A N 9
ATOM 8782 C CA . VAL A 1 26 ? -3.132 5.670 -7.060 1.00 0.20 26 VAL A CA 9
ATOM 8783 C C . VAL A 1 26 ? -3.037 7.153 -6.747 1.00 0.22 26 VAL A C 9
ATOM 8784 O O . VAL A 1 26 ? -2.519 7.942 -7.539 1.00 0.24 26 VAL A O 9
ATOM 8797 N N . LYS A 1 27 ? -3.554 7.519 -5.596 1.00 0.28 27 LYS A N 9
ATOM 8798 C CA . LYS A 1 27 ? -3.526 8.894 -5.140 1.00 0.33 27 LYS A CA 9
ATOM 8799 C C . LYS A 1 27 ? -2.551 9.030 -3.981 1.00 0.26 27 LYS A C 9
ATOM 8800 O O . LYS A 1 27 ? -2.390 8.106 -3.180 1.00 0.31 27 LYS A O 9
ATOM 8819 N N . ARG A 1 28 ? -1.879 10.166 -3.920 1.00 0.26 28 ARG A N 9
ATOM 8820 C CA . ARG A 1 28 ? -0.849 10.398 -2.927 1.00 0.23 28 ARG A CA 9
ATOM 8821 C C . ARG A 1 28 ? -1.451 10.550 -1.531 1.00 0.21 28 ARG A C 9
ATOM 8822 O O . ARG A 1 28 ? -2.522 11.138 -1.364 1.00 0.29 28 ARG A O 9
ATOM 8843 N N . ALA A 1 29 ? -0.743 10.035 -0.540 1.00 0.17 29 ALA A N 9
ATOM 8844 C CA . ALA A 1 29 ? -1.197 10.076 0.843 1.00 0.19 29 ALA A CA 9
ATOM 8845 C C . ALA A 1 29 ? -0.161 10.767 1.724 1.00 0.24 29 ALA A C 9
ATOM 8846 O O . ALA A 1 29 ? 1.047 10.607 1.532 1.00 0.33 29 ALA A O 9
ATOM 8853 N N . SER A 1 30 ? -0.659 11.539 2.687 1.00 0.30 30 SER A N 9
ATOM 8854 C CA . SER A 1 30 ? 0.177 12.357 3.561 1.00 0.37 30 SER A CA 9
ATOM 8855 C C . SER A 1 30 ? 1.127 11.505 4.396 1.00 0.29 30 SER A C 9
ATOM 8856 O O . SER A 1 30 ? 2.220 11.951 4.753 1.00 0.42 30 SER A O 9
ATOM 8864 N N . SER A 1 31 ? 0.716 10.286 4.702 1.00 0.19 31 SER A N 9
ATOM 8865 C CA . SER A 1 31 ? 1.535 9.384 5.495 1.00 0.19 31 SER A CA 9
ATOM 8866 C C . SER A 1 31 ? 1.195 7.934 5.175 1.00 0.18 31 SER A C 9
ATOM 8867 O O . SER A 1 31 ? 0.260 7.666 4.412 1.00 0.21 31 SER A O 9
ATOM 8875 N N . LEU A 1 32 ? 1.946 7.005 5.746 1.00 0.17 32 LEU A N 9
ATOM 8876 C CA . LEU A 1 32 ? 1.644 5.593 5.589 1.00 0.18 32 LEU A CA 9
ATOM 8877 C C . LEU A 1 32 ? 0.335 5.255 6.285 1.00 0.18 32 LEU A C 9
ATOM 8878 O O . LEU A 1 32 ? -0.517 4.569 5.720 1.00 0.21 32 LEU A O 9
ATOM 8894 N N . SER A 1 33 ? 0.175 5.753 7.506 1.00 0.21 33 SER A N 9
ATOM 8895 C CA . SER A 1 33 ? -1.043 5.530 8.268 1.00 0.24 33 SER A CA 9
ATOM 8896 C C . SER A 1 33 ? -2.254 6.076 7.509 1.00 0.20 33 SER A C 9
ATOM 8897 O O . SER A 1 33 ? -3.351 5.525 7.583 1.00 0.20 33 SER A O 9
ATOM 8905 N N . GLU A 1 34 ? -2.037 7.164 6.774 1.00 0.20 34 GLU A N 9
ATOM 8906 C CA . GLU A 1 34 ? -3.072 7.738 5.929 1.00 0.20 34 GLU A CA 9
ATOM 8907 C C . GLU A 1 34 ? -3.449 6.751 4.829 1.00 0.18 34 GLU A C 9
ATOM 8908 O O . GLU A 1 34 ? -4.625 6.540 4.537 1.00 0.20 34 GLU A O 9
ATOM 8920 N N . CYS A 1 35 ? -2.432 6.140 4.233 1.00 0.17 35 CYS A N 9
ATOM 8921 C CA . CYS A 1 35 ? -2.631 5.144 3.188 1.00 0.16 35 CYS A CA 9
ATOM 8922 C C . CYS A 1 35 ? -3.315 3.905 3.759 1.00 0.16 35 CYS A C 9
ATOM 8923 O O . CYS A 1 35 ? -4.057 3.216 3.058 1.00 0.20 35 CYS A O 9
ATOM 8930 N N . ARG A 1 36 ? -3.076 3.633 5.038 1.00 0.18 36 ARG A N 9
ATOM 8931 C CA . ARG A 1 36 ? -3.768 2.551 5.720 1.00 0.22 36 ARG A CA 9
ATOM 8932 C C . ARG A 1 36 ? -5.268 2.785 5.654 1.00 0.25 36 ARG A C 9
ATOM 8933 O O . ARG A 1 36 ? -6.025 1.898 5.272 1.00 0.28 36 ARG A O 9
ATOM 8954 N N . ALA A 1 37 ? -5.681 4.002 5.997 1.00 0.29 37 ALA A N 9
ATOM 8955 C CA . ALA A 1 37 ? -7.087 4.386 5.946 1.00 0.37 37 ALA A CA 9
ATOM 8956 C C . ALA A 1 37 ? -7.637 4.239 4.531 1.00 0.37 37 ALA A C 9
ATOM 8957 O O . ALA A 1 37 ? -8.783 3.839 4.335 1.00 0.42 37 ALA A O 9
ATOM 8964 N N . ARG A 1 38 ? -6.798 4.546 3.553 1.00 0.33 38 ARG A N 9
ATOM 8965 C CA . ARG A 1 38 ? -7.155 4.390 2.149 1.00 0.36 38 ARG A CA 9
ATOM 8966 C C . ARG A 1 38 ? -7.423 2.929 1.806 1.00 0.34 38 ARG A C 9
ATOM 8967 O O . ARG A 1 38 ? -8.281 2.622 0.976 1.00 0.42 38 ARG A O 9
ATOM 8988 N N . CYS A 1 39 ? -6.702 2.028 2.459 1.00 0.28 39 CYS A N 9
ATOM 8989 C CA . CYS A 1 39 ? -6.901 0.603 2.247 1.00 0.31 39 CYS A CA 9
ATOM 8990 C C . CYS A 1 39 ? -8.067 0.104 3.098 1.00 0.32 39 CYS A C 9
ATOM 8991 O O . CYS A 1 39 ? -8.746 -0.854 2.736 1.00 0.38 39 CYS A O 9
ATOM 8998 N N . GLN A 1 40 ? -8.307 0.776 4.222 1.00 0.35 40 GLN A N 9
ATOM 8999 C CA . GLN A 1 40 ? -9.448 0.470 5.085 1.00 0.41 40 GLN A CA 9
ATOM 9000 C C . GLN A 1 40 ? -10.750 0.764 4.360 1.00 0.39 40 GLN A C 9
ATOM 9001 O O . GLN A 1 40 ? -11.798 0.197 4.663 1.00 0.44 40 GLN A O 9
ATOM 9015 N N . ALA A 1 41 ? -10.661 1.669 3.401 1.00 0.36 41 ALA A N 9
ATOM 9016 C CA . ALA A 1 41 ? -11.805 2.055 2.589 1.00 0.37 41 ALA A CA 9
ATOM 9017 C C . ALA A 1 41 ? -12.230 0.926 1.651 1.00 0.32 41 ALA A C 9
ATOM 9018 O O . ALA A 1 41 ? -13.358 0.906 1.163 1.00 0.41 41 ALA A O 9
ATOM 9025 N N . GLU A 1 42 ? -11.323 -0.011 1.399 1.00 0.37 42 GLU A N 9
ATOM 9026 C CA . GLU A 1 42 ? -11.619 -1.144 0.537 1.00 0.43 42 GLU A CA 9
ATOM 9027 C C . GLU A 1 42 ? -11.778 -2.426 1.345 1.00 0.46 42 GLU A C 9
ATOM 9028 O O . GLU A 1 42 ? -10.933 -2.759 2.174 1.00 0.66 42 GLU A O 9
ATOM 9040 N N . LYS A 1 43 ? -12.853 -3.153 1.084 1.00 0.49 43 LYS A N 9
ATOM 9041 C CA . LYS A 1 43 ? -13.066 -4.451 1.712 1.00 0.54 43 LYS A CA 9
ATOM 9042 C C . LYS A 1 43 ? -12.283 -5.525 0.962 1.00 0.50 43 LYS A C 9
ATOM 9043 O O . LYS A 1 43 ? -12.121 -6.651 1.434 1.00 0.67 43 LYS A O 9
ATOM 9062 N N . GLU A 1 44 ? -11.805 -5.156 -0.221 1.00 0.38 44 GLU A N 9
ATOM 9063 C CA . GLU A 1 44 ? -10.972 -6.033 -1.033 1.00 0.40 44 GLU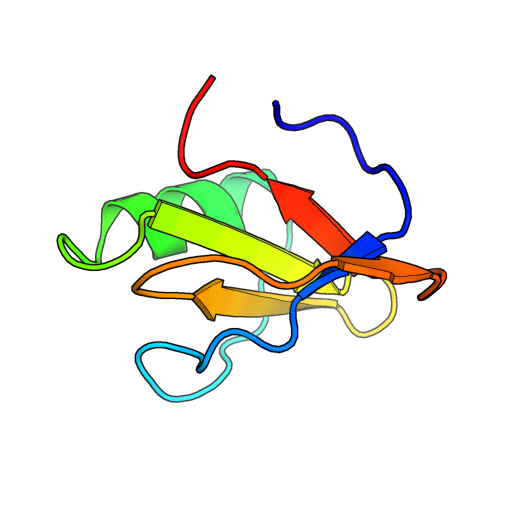 A CA 9
ATOM 9064 C C . GLU A 1 44 ? -9.520 -5.995 -0.568 1.00 0.35 44 GLU A C 9
ATOM 9065 O O . GLU A 1 44 ? -8.729 -6.874 -0.904 1.00 0.37 44 GLU A O 9
ATOM 9077 N N . CYS A 1 45 ? -9.176 -4.977 0.207 1.00 0.32 45 CYS A N 9
ATOM 9078 C CA . CYS A 1 45 ? -7.791 -4.750 0.604 1.00 0.31 45 CYS A CA 9
ATOM 9079 C C . CYS A 1 45 ? -7.289 -5.819 1.565 1.00 0.33 45 CYS A C 9
ATOM 9080 O O . CYS A 1 45 ? -7.993 -6.220 2.494 1.00 0.55 45 CYS A O 9
ATOM 9087 N N . SER A 1 46 ? -6.069 -6.276 1.327 1.00 0.25 46 SER A N 9
ATOM 9088 C CA . SER A 1 46 ? -5.402 -7.202 2.228 1.00 0.27 46 SER A CA 9
ATOM 9089 C C . SER A 1 46 ? -4.046 -6.647 2.641 1.00 0.26 46 SER A C 9
ATOM 9090 O O . SER A 1 46 ? -3.410 -7.153 3.569 1.00 0.35 46 SER A O 9
ATOM 9098 N N . HIS A 1 47 ? -3.615 -5.602 1.939 1.00 0.21 47 HIS A N 9
ATOM 9099 C CA . HIS A 1 47 ? -2.311 -4.993 2.165 1.00 0.20 47 HIS A CA 9
ATOM 9100 C C . HIS A 1 47 ? -2.187 -3.737 1.316 1.00 0.18 47 HIS A C 9
ATOM 9101 O O . HIS A 1 47 ? -2.798 -3.639 0.253 1.00 0.22 47 HIS A O 9
ATOM 9116 N N . TYR A 1 48 ? -1.391 -2.789 1.765 1.00 0.15 48 TYR A N 9
ATOM 9117 C CA . TYR A 1 48 ? -1.208 -1.557 1.018 1.00 0.14 48 TYR A CA 9
ATOM 9118 C C . TYR A 1 48 ? 0.268 -1.203 0.898 1.00 0.13 48 TYR A C 9
ATOM 9119 O O . TYR A 1 48 ? 1.021 -1.294 1.865 1.00 0.17 48 TYR A O 9
ATOM 9137 N N . THR A 1 49 ? 0.673 -0.821 -0.302 1.00 0.13 49 THR A N 9
ATOM 9138 C CA . THR A 1 49 ? 2.026 -0.355 -0.538 1.00 0.13 49 THR A CA 9
ATOM 9139 C C . THR A 1 49 ? 2.037 1.157 -0.602 1.00 0.12 49 THR A C 9
ATOM 9140 O O . THR A 1 49 ? 1.476 1.758 -1.509 1.00 0.18 49 THR A O 9
ATOM 9151 N N . TYR A 1 50 ? 2.645 1.772 0.378 1.00 0.17 50 TYR A N 9
ATOM 9152 C CA . TYR A 1 50 ? 2.743 3.204 0.405 1.00 0.16 50 TYR A CA 9
ATOM 9153 C C . TYR A 1 50 ? 4.159 3.624 0.064 1.00 0.14 50 TYR A C 9
ATOM 9154 O O . TYR A 1 50 ? 5.099 3.338 0.809 1.00 0.16 50 TYR A O 9
ATOM 9172 N N . ASN A 1 51 ? 4.307 4.274 -1.072 1.00 0.16 51 ASN A N 9
ATOM 9173 C CA . ASN A 1 51 ? 5.604 4.756 -1.496 1.00 0.20 51 ASN A CA 9
ATOM 9174 C C . ASN A 1 51 ? 5.878 6.083 -0.820 1.00 0.19 51 ASN A C 9
ATOM 9175 O O . ASN A 1 51 ? 5.353 7.114 -1.226 1.00 0.22 51 ASN A O 9
ATOM 9186 N N . VAL A 1 52 ? 6.692 6.044 0.219 1.00 0.18 52 VAL A N 9
ATOM 9187 C CA . VAL A 1 52 ? 6.929 7.210 1.055 1.00 0.22 52 VAL A CA 9
ATOM 9188 C C . VAL A 1 52 ? 7.733 8.276 0.315 1.00 0.31 52 VAL A C 9
ATOM 9189 O O . VAL A 1 52 ? 7.661 9.459 0.645 1.00 0.44 52 VAL A O 9
ATOM 9202 N N . LYS A 1 53 ? 8.480 7.852 -0.697 1.00 0.33 53 LYS A N 9
ATOM 9203 C CA . LYS A 1 53 ? 9.335 8.761 -1.446 1.00 0.45 53 LYS A CA 9
ATOM 9204 C C . LYS A 1 53 ? 8.524 9.617 -2.415 1.00 0.44 53 LYS A C 9
ATOM 9205 O O . LYS A 1 53 ? 8.640 10.842 -2.413 1.00 0.59 53 LYS A O 9
ATOM 9224 N N . SER A 1 54 ? 7.701 8.985 -3.239 1.00 0.34 54 SER A N 9
ATOM 9225 C CA . SER A 1 54 ? 6.825 9.727 -4.134 1.00 0.36 54 SER A CA 9
ATOM 9226 C C . SER A 1 54 ? 5.625 10.264 -3.361 1.00 0.33 54 SER A C 9
ATOM 9227 O O . SER A 1 54 ? 5.116 11.350 -3.645 1.00 0.43 54 SER A O 9
ATOM 9235 N N . GLY A 1 55 ? 5.198 9.501 -2.361 1.00 0.26 55 GLY A N 9
ATOM 9236 C CA . GLY A 1 55 ? 4.054 9.880 -1.557 1.00 0.24 55 GLY A CA 9
ATOM 9237 C C . GLY A 1 55 ? 2.815 9.101 -1.941 1.00 0.20 55 GLY A C 9
ATOM 9238 O O . GLY A 1 55 ? 1.760 9.254 -1.331 1.00 0.27 55 GLY A O 9
ATOM 9242 N N . LEU A 1 56 ? 2.954 8.246 -2.940 1.00 0.22 56 LEU A N 9
ATOM 9243 C CA . LEU A 1 56 ? 1.818 7.541 -3.516 1.00 0.19 56 LEU A CA 9
ATOM 9244 C C . LEU A 1 56 ? 1.322 6.425 -2.606 1.00 0.15 56 LEU A C 9
ATOM 9245 O O . LEU A 1 56 ? 2.110 5.730 -1.967 1.00 0.14 56 LEU A O 9
ATOM 9261 N N . CYS A 1 57 ? 0.010 6.257 -2.566 1.00 0.14 57 CYS A N 9
ATOM 9262 C CA . CYS A 1 57 ? -0.609 5.206 -1.776 1.00 0.13 57 CYS A CA 9
ATOM 9263 C C . CYS A 1 57 ? -1.187 4.128 -2.688 1.00 0.11 57 CYS A C 9
ATOM 9264 O O . CYS A 1 57 ? -1.942 4.432 -3.614 1.00 0.13 57 CYS A O 9
ATOM 9271 N N . TYR A 1 58 ? -0.826 2.876 -2.440 1.00 0.11 58 TYR A N 9
ATOM 9272 C CA . TYR A 1 58 ? -1.339 1.763 -3.229 1.00 0.13 58 TYR A CA 9
ATOM 9273 C C . TYR A 1 58 ? -2.123 0.783 -2.369 1.00 0.13 58 TYR A C 9
ATOM 9274 O O . TYR A 1 58 ? -1.560 -0.205 -1.889 1.00 0.12 58 TYR A O 9
ATOM 9292 N N . PRO A 1 59 ? -3.419 1.023 -2.160 1.00 0.15 59 PRO A N 9
ATOM 9293 C CA . PRO A 1 59 ? -4.297 0.027 -1.562 1.00 0.16 59 PRO A CA 9
ATOM 9294 C C . PRO A 1 59 ? -4.414 -1.159 -2.505 1.00 0.15 59 PRO A C 9
ATOM 9295 O O . PRO A 1 59 ? -4.828 -0.997 -3.650 1.00 0.16 59 PRO A O 9
ATOM 9306 N N . LYS A 1 60 ? -4.012 -2.335 -2.057 1.00 0.14 60 LYS A N 9
ATOM 9307 C CA . LYS A 1 60 ? -3.966 -3.489 -2.942 1.00 0.14 60 LYS A CA 9
ATOM 9308 C C . LYS A 1 60 ? -4.825 -4.630 -2.432 1.00 0.13 60 LYS A C 9
ATOM 9309 O O . LYS A 1 60 ? -4.895 -4.899 -1.230 1.00 0.14 60 LYS A O 9
ATOM 9328 N N . ARG A 1 61 ? -5.490 -5.287 -3.364 1.00 0.15 61 ARG A N 9
ATOM 9329 C CA . ARG A 1 61 ? -6.398 -6.363 -3.039 1.00 0.17 61 ARG A CA 9
ATOM 9330 C C . ARG A 1 61 ? -5.835 -7.702 -3.471 1.00 0.17 61 ARG A C 9
ATOM 9331 O O . ARG A 1 61 ? -4.781 -7.774 -4.109 1.00 0.22 61 ARG A O 9
ATOM 9352 N N . GLY A 1 62 ? -6.554 -8.747 -3.115 1.00 0.22 62 GLY A N 9
ATOM 9353 C CA . GLY A 1 62 ? -6.175 -10.092 -3.503 1.00 0.30 62 GLY A CA 9
ATOM 9354 C C . GLY A 1 62 ? -4.874 -10.541 -2.871 1.00 0.29 62 GLY A C 9
ATOM 9355 O O . GLY A 1 62 ? -4.568 -10.179 -1.733 1.00 0.37 62 GLY A O 9
ATOM 9359 N N . LYS A 1 63 ? -4.106 -11.325 -3.613 1.00 0.39 63 LYS A N 9
ATOM 9360 C CA . LYS A 1 63 ? -2.837 -11.831 -3.118 1.00 0.48 63 LYS A CA 9
ATOM 9361 C C . LYS A 1 63 ? -1.741 -10.796 -3.343 1.00 0.40 63 LYS A C 9
ATOM 9362 O O . LYS A 1 63 ? -1.798 -10.006 -4.289 1.00 0.49 63 LYS A O 9
ATOM 9381 N N . PRO A 1 64 ? -0.741 -10.771 -2.460 1.00 0.41 64 PRO A N 9
ATOM 9382 C CA . PRO A 1 64 ? 0.372 -9.848 -2.553 1.00 0.38 64 PRO A CA 9
ATOM 9383 C C . PRO A 1 64 ? 1.567 -10.418 -3.313 1.00 0.35 64 PRO A C 9
ATOM 9384 O O . PRO A 1 64 ? 1.632 -11.614 -3.613 1.00 0.44 64 PRO A O 9
ATOM 9395 N N . GLN A 1 65 ? 2.500 -9.533 -3.608 1.00 0.36 65 GLN A N 9
ATOM 9396 C CA . GLN A 1 65 ? 3.778 -9.876 -4.210 1.00 0.32 65 GLN A CA 9
ATOM 9397 C C . GLN A 1 65 ? 4.803 -8.907 -3.657 1.00 0.31 65 GLN A C 9
ATOM 9398 O O . GLN A 1 65 ? 4.670 -7.708 -3.864 1.00 0.41 65 GLN A O 9
ATOM 9412 N N . PHE A 1 66 ? 5.813 -9.401 -2.965 1.00 0.32 66 PHE A N 9
ATOM 9413 C CA . PHE A 1 66 ? 6.724 -8.511 -2.257 1.00 0.33 66 PHE A CA 9
ATOM 9414 C C . PHE A 1 66 ? 8.062 -8.400 -2.968 1.00 0.34 66 PHE A C 9
ATOM 9415 O O . PHE A 1 66 ? 8.649 -9.402 -3.377 1.00 0.40 66 PHE A O 9
ATOM 9432 N N . TYR A 1 67 ? 8.535 -7.177 -3.116 1.00 0.32 67 TYR A N 9
ATOM 9433 C CA . TYR A 1 67 ? 9.842 -6.931 -3.694 1.00 0.34 67 TYR A CA 9
ATOM 9434 C C . TYR A 1 67 ? 10.619 -5.930 -2.847 1.00 0.32 67 TYR A C 9
ATOM 9435 O O . TYR A 1 67 ? 10.034 -5.054 -2.206 1.00 0.42 67 TYR A O 9
ATOM 9453 N N . LYS A 1 68 ? 11.935 -6.073 -2.837 1.00 0.39 68 LYS A N 9
ATOM 9454 C CA . LYS A 1 68 ? 12.796 -5.249 -2.004 1.00 0.39 68 LYS A CA 9
ATOM 9455 C C . LYS A 1 68 ? 13.118 -3.927 -2.688 1.00 0.41 68 LYS A C 9
ATOM 9456 O O . LYS A 1 68 ? 14.040 -3.844 -3.500 1.00 0.58 68 LYS A O 9
ATOM 9475 N N . TYR A 1 69 ? 12.338 -2.903 -2.386 1.00 0.32 69 TYR A N 9
ATOM 9476 C CA . TYR A 1 69 ? 12.619 -1.566 -2.881 1.00 0.42 69 TYR A CA 9
ATOM 9477 C C . TYR A 1 69 ? 12.490 -0.551 -1.759 1.00 0.40 69 TYR A C 9
ATOM 9478 O O . TYR A 1 69 ? 11.401 -0.347 -1.219 1.00 0.60 69 TYR A O 9
ATOM 9496 N N . LEU A 1 70 ? 13.600 0.074 -1.398 1.00 0.53 70 LEU A N 9
ATOM 9497 C CA . LEU A 1 70 ? 13.553 1.163 -0.448 1.00 0.52 70 LEU A CA 9
ATOM 9498 C C . LEU A 1 70 ? 12.809 2.317 -1.096 1.00 0.48 70 LEU A C 9
ATOM 9499 O O . LEU A 1 70 ? 13.160 2.759 -2.192 1.00 0.75 70 LEU A O 9
ATOM 9515 N N . GLY A 1 71 ? 11.789 2.794 -0.416 1.00 0.40 71 GLY A N 9
ATOM 9516 C CA . GLY A 1 71 ? 10.874 3.742 -1.012 1.00 0.49 71 GLY A CA 9
ATOM 9517 C C . GLY A 1 71 ? 9.438 3.311 -0.816 1.00 0.40 71 GLY A C 9
ATOM 9518 O O . GLY A 1 71 ? 8.553 4.147 -0.645 1.00 0.43 71 GLY A O 9
ATOM 9522 N N . ASP A 1 72 ? 9.212 1.998 -0.816 1.00 0.38 72 ASP A N 9
ATOM 9523 C CA . ASP A 1 72 ? 7.879 1.450 -0.642 1.00 0.36 72 ASP A CA 9
ATOM 9524 C C . ASP A 1 72 ? 7.754 0.830 0.739 1.00 0.42 72 ASP A C 9
ATOM 9525 O O . ASP A 1 72 ? 8.701 0.234 1.253 1.00 0.70 72 ASP A O 9
ATOM 9534 N N . MET A 1 73 ? 6.602 1.008 1.352 1.00 0.26 73 MET A N 9
ATOM 9535 C CA . MET A 1 73 ? 6.302 0.375 2.624 1.00 0.28 73 MET A CA 9
ATOM 9536 C C . MET A 1 73 ? 4.960 -0.329 2.531 1.00 0.22 73 MET A C 9
ATOM 9537 O O . MET A 1 73 ? 3.935 0.309 2.308 1.00 0.20 73 MET A O 9
ATOM 9551 N N . THR A 1 74 ? 4.966 -1.637 2.694 1.00 0.23 74 THR A N 9
ATOM 9552 C CA . THR A 1 74 ? 3.742 -2.404 2.602 1.00 0.21 74 THR A CA 9
ATOM 9553 C C . THR A 1 74 ? 3.219 -2.754 3.988 1.00 0.26 74 THR A C 9
ATOM 9554 O O . THR A 1 74 ? 3.817 -3.553 4.712 1.00 0.34 74 THR A O 9
ATOM 9565 N N . GLY A 1 75 ? 2.121 -2.119 4.360 1.00 0.27 75 GLY A N 9
ATOM 9566 C CA . GLY A 1 75 ? 1.474 -2.423 5.613 1.00 0.32 75 GLY A CA 9
ATOM 9567 C C . GLY A 1 75 ? 0.370 -3.434 5.408 1.00 0.24 75 GLY A C 9
ATOM 9568 O O . GLY A 1 75 ? -0.215 -3.493 4.323 1.00 0.25 75 GLY A O 9
ATOM 9572 N N . SER A 1 76 ? 0.095 -4.235 6.426 1.00 0.38 76 SER A N 9
ATOM 9573 C CA . SER A 1 76 ? -0.903 -5.288 6.324 1.00 0.50 76 SER A CA 9
ATOM 9574 C C . SER A 1 76 ? -2.298 -4.721 6.047 1.00 0.61 76 SER A C 9
ATOM 9575 O O . SER A 1 76 ? -2.785 -4.785 4.926 1.00 1.52 76 SER A O 9
ATOM 9583 N N . ARG A 1 77 ? -2.929 -4.154 7.060 1.00 0.62 77 ARG A N 9
ATOM 9584 C CA . ARG A 1 77 ? -4.277 -3.612 6.918 1.00 0.54 77 ARG A CA 9
ATOM 9585 C C . ARG A 1 77 ? -4.705 -2.961 8.223 1.00 0.64 77 ARG A C 9
ATOM 9586 O O . ARG A 1 77 ? -5.273 -1.870 8.232 1.00 1.08 77 ARG A O 9
ATOM 9607 N N . THR A 1 78 ? -4.415 -3.639 9.323 1.00 0.91 78 THR A N 9
ATOM 9608 C CA . THR A 1 78 ? -4.690 -3.111 10.645 1.00 1.05 78 THR A CA 9
ATOM 9609 C C . THR A 1 78 ? -3.883 -3.875 11.691 1.00 1.42 78 THR A C 9
ATOM 9610 O O . THR A 1 78 ? -3.613 -5.069 11.531 1.00 2.15 78 THR A O 9
ATOM 9621 N N . CYS A 1 79 ? -3.473 -3.186 12.742 1.00 1.67 79 CYS A N 9
ATOM 9622 C CA . CYS A 1 79 ? -2.705 -3.809 13.807 1.00 2.22 79 CYS A CA 9
ATOM 9623 C C . CYS A 1 79 ? -3.258 -3.393 15.165 1.00 2.94 79 CYS A C 9
ATOM 9624 O O . CYS A 1 79 ? -4.122 -4.118 15.701 1.00 3.37 79 CYS A O 9
ATOM 9631 N N . CYS A 1 10 ? 1.425 -2.931 12.074 1.00 3.75 10 CYS A N 10
ATOM 9632 C CA . CYS A 1 10 ? 0.725 -2.111 11.060 1.00 3.34 10 CYS A CA 10
ATOM 9633 C C . CYS A 1 10 ? 1.656 -1.059 10.463 1.00 3.18 10 CYS A C 10
ATOM 9634 O O . CYS A 1 10 ? 1.946 -1.089 9.267 1.00 3.37 10 CYS A O 10
ATOM 9641 N N . VAL A 1 11 ? 2.137 -0.135 11.287 1.00 3.25 11 VAL A N 10
ATOM 9642 C CA . VAL A 1 11 ? 3.019 0.916 10.799 1.00 3.21 11 VAL A CA 10
ATOM 9643 C C . VAL A 1 11 ? 4.480 0.472 10.864 1.00 2.44 11 VAL A C 10
ATOM 9644 O O . VAL A 1 11 ? 5.054 0.312 11.942 1.00 2.96 11 VAL A O 10
ATOM 9657 N N . HIS A 1 12 ? 5.067 0.241 9.695 1.00 1.79 12 HIS A N 10
ATOM 9658 C CA . HIS A 1 12 ? 6.458 -0.182 9.610 1.00 1.77 12 HIS A CA 10
ATOM 9659 C C . HIS A 1 12 ? 7.036 0.123 8.231 1.00 1.51 12 HIS A C 10
ATOM 9660 O O . HIS A 1 12 ? 6.470 -0.263 7.207 1.00 2.26 12 HIS A O 10
ATOM 9675 N N . THR A 1 13 ? 8.150 0.835 8.216 1.00 1.05 13 THR A N 10
ATOM 9676 C CA . THR A 1 13 ? 8.849 1.149 6.983 1.00 0.80 13 THR A CA 10
ATOM 9677 C C . THR A 1 13 ? 9.697 -0.047 6.557 1.00 0.84 13 THR A C 10
ATOM 9678 O O . THR A 1 13 ? 10.352 -0.674 7.391 1.00 1.82 13 THR A O 10
ATOM 9689 N N . GLY A 1 14 ? 9.676 -0.373 5.273 1.00 0.79 14 GLY A N 10
ATOM 9690 C CA . GLY A 1 14 ? 10.449 -1.498 4.791 1.00 0.83 14 GLY A CA 10
ATOM 9691 C C . GLY A 1 14 ? 11.248 -1.152 3.561 1.00 0.86 14 GLY A C 10
ATOM 9692 O O . GLY A 1 14 ? 11.759 -0.039 3.433 1.00 1.81 14 GLY A O 10
ATOM 9696 N N . ASN A 1 15 ? 11.366 -2.116 2.672 1.00 0.68 15 ASN A N 10
ATOM 9697 C CA . ASN A 1 15 ? 11.994 -1.928 1.373 1.00 0.59 15 ASN A CA 10
ATOM 9698 C C . ASN A 1 15 ? 11.564 -3.086 0.486 1.00 0.47 15 ASN A C 10
ATOM 9699 O O . ASN A 1 15 ? 12.340 -3.662 -0.285 1.00 0.46 15 ASN A O 10
ATOM 9710 N N . ILE A 1 16 ? 10.284 -3.392 0.613 1.00 0.46 16 ILE A N 10
ATOM 9711 C CA . ILE A 1 16 ? 9.668 -4.554 0.006 1.00 0.46 16 ILE A CA 10
ATOM 9712 C C . ILE A 1 16 ? 8.303 -4.153 -0.558 1.00 0.47 16 ILE A C 10
ATOM 9713 O O . ILE A 1 16 ? 7.316 -4.029 0.177 1.00 0.57 16 ILE A O 10
ATOM 9729 N N . GLY A 1 17 ? 8.267 -3.905 -1.856 1.00 0.41 17 GLY A N 10
ATOM 9730 C CA . GLY A 1 17 ? 7.033 -3.520 -2.501 1.00 0.44 17 GLY A CA 10
ATOM 9731 C C . GLY A 1 17 ? 6.195 -4.727 -2.855 1.00 0.37 17 GLY A C 10
ATOM 9732 O O . GLY A 1 17 ? 6.640 -5.867 -2.694 1.00 0.35 17 GLY A O 10
ATOM 9736 N N . SER A 1 18 ? 4.992 -4.498 -3.353 1.00 0.39 18 SER A N 10
ATOM 9737 C CA . SER A 1 18 ? 4.103 -5.593 -3.676 1.00 0.32 18 SER A CA 10
ATOM 9738 C C . SER A 1 18 ? 3.514 -5.423 -5.073 1.00 0.37 18 SER A C 10
ATOM 9739 O O . SER A 1 18 ? 3.104 -4.332 -5.451 1.00 0.45 18 SER A O 10
ATOM 9747 N N . LYS A 1 19 ? 3.472 -6.511 -5.836 1.00 0.39 19 LYS A N 10
ATOM 9748 C CA . LYS A 1 19 ? 2.949 -6.468 -7.198 1.00 0.49 19 LYS A CA 10
ATOM 9749 C C . LYS A 1 19 ? 1.455 -6.741 -7.227 1.00 0.38 19 LYS A C 10
ATOM 9750 O O . LYS A 1 19 ? 0.878 -6.976 -8.290 1.00 0.41 19 LYS A O 10
ATOM 9769 N N . ALA A 1 20 ? 0.837 -6.722 -6.057 1.00 0.31 20 ALA A N 10
ATOM 9770 C CA . ALA A 1 20 ? -0.597 -6.915 -5.954 1.00 0.26 20 ALA A CA 10
ATOM 9771 C C . ALA A 1 20 ? -1.329 -5.777 -6.635 1.00 0.21 20 ALA A C 10
ATOM 9772 O O . ALA A 1 20 ? -0.881 -4.627 -6.616 1.00 0.27 20 ALA A O 10
ATOM 9779 N N . GLN A 1 21 ? -2.444 -6.121 -7.241 1.00 0.24 21 GLN A N 10
ATOM 9780 C CA . GLN A 1 21 ? -3.227 -5.186 -8.018 1.00 0.25 21 GLN A CA 10
ATOM 9781 C C . GLN A 1 21 ? -3.798 -4.073 -7.159 1.00 0.21 21 GLN A C 10
ATOM 9782 O O . GLN A 1 21 ? -4.463 -4.329 -6.150 1.00 0.23 21 GLN A O 10
ATOM 9796 N N . THR A 1 22 ? -3.527 -2.839 -7.560 1.00 0.22 22 THR A N 10
ATOM 9797 C CA . THR A 1 22 ? -4.119 -1.685 -6.916 1.00 0.22 22 THR A CA 10
ATOM 9798 C C . THR A 1 22 ? -5.619 -1.677 -7.191 1.00 0.24 22 THR A C 10
ATOM 9799 O O . THR A 1 22 ? -6.052 -1.847 -8.332 1.00 0.29 22 THR A O 10
ATOM 9810 N N . ILE A 1 23 ? -6.402 -1.500 -6.141 1.00 0.23 23 ILE A N 10
ATOM 9811 C CA . ILE A 1 23 ? -7.853 -1.645 -6.219 1.00 0.28 23 ILE A CA 10
ATOM 9812 C C . ILE A 1 23 ? -8.487 -0.489 -6.989 1.00 0.36 23 ILE A C 10
ATOM 9813 O O . ILE A 1 23 ? -9.658 -0.545 -7.370 1.00 0.43 23 ILE A O 10
ATOM 9829 N N . GLY A 1 24 ? -7.698 0.550 -7.216 1.00 0.38 24 GLY A N 10
ATOM 9830 C CA . GLY A 1 24 ? -8.159 1.689 -7.976 1.00 0.45 24 GLY A CA 10
ATOM 9831 C C . GLY A 1 24 ? -7.010 2.571 -8.400 1.00 0.31 24 GLY A C 10
ATOM 9832 O O . GLY A 1 24 ? -5.875 2.099 -8.529 1.00 0.34 24 GLY A O 10
ATOM 9836 N N . GLU A 1 25 ? -7.296 3.847 -8.615 1.00 0.26 25 GLU A N 10
ATOM 9837 C CA . GLU A 1 25 ? -6.283 4.815 -8.960 1.00 0.29 25 GLU A CA 10
ATOM 9838 C C . GLU A 1 25 ? -5.333 5.018 -7.785 1.00 0.25 25 GLU A C 10
ATOM 9839 O O . GLU A 1 25 ? -5.766 5.064 -6.631 1.00 0.32 25 GLU A O 10
ATOM 9851 N N . VAL A 1 26 ? -4.043 5.121 -8.078 1.00 0.23 26 VAL A N 10
ATOM 9852 C CA . VAL A 1 26 ? -3.057 5.360 -7.040 1.00 0.20 26 VAL A CA 10
ATOM 9853 C C . VAL A 1 26 ? -3.210 6.771 -6.507 1.00 0.22 26 VAL A C 10
ATOM 9854 O O . VAL A 1 26 ? -2.971 7.751 -7.217 1.00 0.24 26 VAL A O 10
ATOM 9867 N N . LYS A 1 27 ? -3.628 6.866 -5.264 1.00 0.28 27 LYS A N 10
ATOM 9868 C CA . LYS A 1 27 ? -3.926 8.147 -4.662 1.00 0.33 27 LYS A CA 10
ATOM 9869 C C . LYS A 1 27 ? -2.884 8.501 -3.616 1.00 0.26 27 LYS A C 10
ATOM 9870 O O . LYS A 1 27 ? -2.515 7.679 -2.777 1.00 0.31 27 LYS A O 10
ATOM 9889 N N . ARG A 1 28 ? -2.393 9.724 -3.701 1.00 0.26 28 ARG A N 10
ATOM 9890 C CA . ARG A 1 28 ? -1.367 10.209 -2.795 1.00 0.23 28 ARG A CA 10
ATOM 9891 C C . ARG A 1 28 ? -1.902 10.328 -1.370 1.00 0.21 28 ARG A C 10
ATOM 9892 O O . ARG A 1 28 ? -3.046 10.736 -1.151 1.00 0.29 28 ARG A O 10
ATOM 9913 N N . ALA A 1 29 ? -1.068 9.969 -0.410 1.00 0.17 29 ALA A N 10
ATOM 9914 C CA . ALA A 1 29 ? -1.448 9.991 0.991 1.00 0.19 29 ALA A CA 10
ATOM 9915 C C . ALA A 1 29 ? -0.468 10.846 1.784 1.00 0.24 29 ALA A C 10
ATOM 9916 O O . ALA A 1 29 ? 0.703 10.966 1.421 1.00 0.33 29 ALA A O 10
ATOM 9923 N N . SER A 1 30 ? -0.963 11.457 2.855 1.00 0.30 30 SER A N 10
ATOM 9924 C CA . SER A 1 30 ? -0.151 12.337 3.687 1.00 0.37 30 SER A CA 10
ATOM 9925 C C . SER A 1 30 ? 0.777 11.540 4.599 1.00 0.29 30 SER A C 10
ATOM 9926 O O . SER A 1 30 ? 1.751 12.076 5.125 1.00 0.42 30 SER A O 10
ATOM 9934 N N . SER A 1 31 ? 0.467 10.266 4.785 1.00 0.19 31 SER A N 10
ATOM 9935 C CA . SER A 1 31 ? 1.271 9.395 5.625 1.00 0.19 31 SER A CA 10
ATOM 9936 C C . SER A 1 31 ? 0.934 7.937 5.341 1.00 0.18 31 SER A C 10
ATOM 9937 O O . SER A 1 31 ? -0.008 7.653 4.595 1.00 0.21 31 SER A O 10
ATOM 9945 N N . LEU A 1 32 ? 1.690 7.016 5.920 1.00 0.17 32 LEU A N 10
ATOM 9946 C CA . LEU A 1 32 ? 1.388 5.603 5.766 1.00 0.18 32 LEU A CA 10
ATOM 9947 C C . LEU A 1 32 ? 0.071 5.272 6.454 1.00 0.18 32 LEU A C 10
ATOM 9948 O O . LEU A 1 32 ? -0.763 4.554 5.906 1.00 0.21 32 LEU A O 10
ATOM 9964 N N . SER A 1 33 ? -0.116 5.817 7.649 1.00 0.21 33 SER A N 10
ATOM 9965 C CA . SER A 1 33 ? -1.351 5.618 8.391 1.00 0.24 33 SER A CA 10
ATOM 9966 C C . SER A 1 33 ? -2.543 6.157 7.597 1.00 0.20 33 SER A C 10
ATOM 9967 O O . SER A 1 33 ? -3.654 5.634 7.687 1.00 0.20 33 SER A O 10
ATOM 9975 N N . GLU A 1 34 ? -2.299 7.202 6.813 1.00 0.20 34 GLU A N 10
ATOM 9976 C CA . GLU A 1 34 ? -3.313 7.745 5.921 1.00 0.20 34 GLU A CA 10
ATOM 9977 C C . GLU A 1 34 ? -3.618 6.747 4.805 1.00 0.18 34 GLU A C 10
ATOM 9978 O O . GLU A 1 34 ? -4.761 6.598 4.377 1.00 0.20 34 GLU A O 10
ATOM 9990 N N . CYS A 1 35 ? -2.582 6.059 4.346 1.00 0.17 35 CYS A N 10
ATOM 9991 C CA . CYS A 1 35 ? -2.730 5.018 3.335 1.00 0.16 35 CYS A CA 10
ATOM 9992 C C . CYS A 1 35 ? -3.521 3.842 3.907 1.00 0.16 35 CYS A C 10
ATOM 9993 O O . CYS A 1 35 ? -4.238 3.151 3.187 1.00 0.20 35 CYS A O 10
ATOM 10000 N N . ARG A 1 36 ? -3.406 3.634 5.215 1.00 0.18 36 ARG A N 10
ATOM 10001 C CA . ARG A 1 36 ? -4.211 2.631 5.894 1.00 0.22 36 ARG A CA 10
ATOM 10002 C C . ARG A 1 36 ? -5.687 3.007 5.813 1.00 0.25 36 ARG A C 10
ATOM 10003 O O . ARG A 1 36 ? -6.537 2.162 5.547 1.00 0.28 36 ARG A O 10
ATOM 10024 N N . ALA A 1 37 ? -5.977 4.288 6.023 1.00 0.29 37 ALA A N 10
ATOM 10025 C CA . ALA A 1 37 ? -7.337 4.800 5.893 1.00 0.37 37 ALA A CA 10
ATOM 10026 C C . ALA A 1 37 ? -7.839 4.615 4.464 1.00 0.37 37 ALA A C 10
ATOM 10027 O O . ALA A 1 37 ? -9.022 4.364 4.232 1.00 0.42 37 ALA A O 10
ATOM 10034 N N . ARG A 1 38 ? -6.919 4.723 3.512 1.00 0.33 38 ARG A N 10
ATOM 10035 C CA . ARG A 1 38 ? -7.221 4.456 2.114 1.00 0.36 38 ARG A CA 10
ATOM 10036 C C . ARG A 1 38 ? -7.679 3.013 1.918 1.00 0.34 38 ARG A C 10
ATOM 10037 O O . ARG A 1 38 ? -8.555 2.734 1.098 1.00 0.42 38 ARG A O 10
ATOM 10058 N N . CYS A 1 39 ? -7.094 2.102 2.682 1.00 0.28 39 CYS A N 10
ATOM 10059 C CA . CYS A 1 39 ? -7.463 0.702 2.616 1.00 0.31 39 CYS A CA 10
ATOM 10060 C C . CYS A 1 39 ? -8.623 0.379 3.548 1.00 0.32 39 CYS A C 10
ATOM 10061 O O . CYS A 1 39 ? -9.205 -0.699 3.470 1.00 0.38 39 CYS A O 10
ATOM 10068 N N . GLN A 1 40 ? -8.958 1.305 4.432 1.00 0.35 40 GLN A N 10
ATOM 10069 C CA . GLN A 1 40 ? -10.185 1.186 5.203 1.00 0.41 40 GLN A CA 10
ATOM 10070 C C . GLN A 1 40 ? -11.359 1.467 4.285 1.00 0.39 40 GLN A C 10
ATOM 10071 O O . GLN A 1 40 ? -12.430 0.866 4.402 1.00 0.44 40 GLN A O 10
ATOM 10085 N N . ALA A 1 41 ? -11.135 2.394 3.366 1.00 0.36 41 ALA A N 10
ATOM 10086 C CA . ALA A 1 41 ? -12.101 2.700 2.327 1.00 0.37 41 ALA A CA 10
ATOM 10087 C C . ALA A 1 41 ? -12.214 1.536 1.344 1.00 0.32 41 ALA A C 10
ATOM 10088 O O . ALA A 1 41 ? -13.313 1.097 1.014 1.00 0.41 41 ALA A O 10
ATOM 10095 N N . GLU A 1 42 ? -11.071 1.046 0.873 1.00 0.37 42 GLU A N 10
ATOM 10096 C CA . GLU A 1 42 ? -11.036 -0.100 -0.019 1.00 0.43 42 GLU A CA 10
ATOM 10097 C C . GLU A 1 42 ? -11.187 -1.405 0.756 1.00 0.46 42 GLU A C 10
ATOM 10098 O O . GLU A 1 42 ? -10.211 -1.952 1.268 1.00 0.66 42 GLU A O 10
ATOM 10110 N N . LYS A 1 43 ? -12.415 -1.902 0.808 1.00 0.49 43 LYS A N 10
ATOM 10111 C CA . LYS A 1 43 ? -12.747 -3.111 1.557 1.00 0.54 43 LYS A CA 10
ATOM 10112 C C . LYS A 1 43 ? -11.860 -4.293 1.162 1.00 0.50 43 LYS A C 10
ATOM 10113 O O . LYS A 1 43 ? -11.434 -5.073 2.015 1.00 0.67 43 LYS A O 10
ATOM 10132 N N . GLU A 1 44 ? -11.568 -4.406 -0.124 1.00 0.38 44 GLU A N 10
ATOM 10133 C CA . GLU A 1 44 ? -10.855 -5.563 -0.646 1.00 0.40 44 GLU A CA 10
ATOM 10134 C C . GLU A 1 44 ? -9.346 -5.446 -0.428 1.00 0.35 44 GLU A C 10
ATOM 10135 O O . GLU A 1 44 ? -8.587 -6.344 -0.797 1.00 0.37 44 GLU A O 10
ATOM 10147 N N . CYS A 1 45 ? -8.900 -4.350 0.169 1.00 0.32 45 CYS A N 10
ATOM 10148 C CA . CYS A 1 45 ? -7.475 -4.162 0.395 1.00 0.31 45 CYS A CA 10
ATOM 10149 C C . CYS A 1 45 ? -6.992 -5.068 1.516 1.00 0.33 45 CYS A C 10
ATOM 10150 O O . CYS A 1 45 ? -7.513 -5.028 2.627 1.00 0.55 45 CYS A O 10
ATOM 10157 N N . SER A 1 46 ? -6.014 -5.901 1.202 1.00 0.25 46 SER A N 10
ATOM 10158 C CA . SER A 1 46 ? -5.418 -6.789 2.185 1.00 0.27 46 SER A CA 10
ATOM 10159 C C . SER A 1 46 ? -4.163 -6.152 2.765 1.00 0.26 46 SER A C 10
ATOM 10160 O O . SER A 1 46 ? -3.812 -6.359 3.929 1.00 0.35 46 SER A O 10
ATOM 10168 N N . HIS A 1 47 ? -3.512 -5.350 1.939 1.00 0.21 47 HIS A N 10
ATOM 10169 C CA . HIS A 1 47 ? -2.255 -4.713 2.283 1.00 0.20 47 HIS A CA 10
ATOM 10170 C C . HIS A 1 47 ? -2.015 -3.569 1.314 1.00 0.18 47 HIS A C 10
ATOM 10171 O O . HIS A 1 47 ? -2.545 -3.577 0.202 1.00 0.22 47 HIS A O 10
ATOM 10186 N N . TYR A 1 48 ?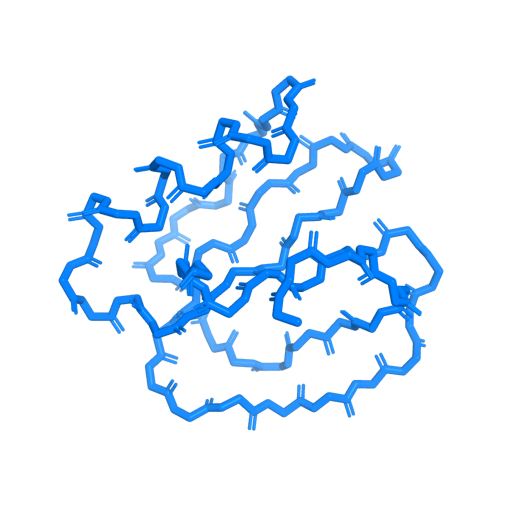 -1.212 -2.609 1.708 1.00 0.15 48 TYR A N 10
ATOM 10187 C CA . TYR A 1 48 ? -0.958 -1.460 0.863 1.00 0.14 48 TYR A CA 10
ATOM 10188 C C . TYR A 1 48 ? 0.530 -1.164 0.761 1.00 0.13 48 TYR A C 10
ATOM 10189 O O . TYR A 1 48 ? 1.279 -1.347 1.721 1.00 0.17 48 TYR A O 10
ATOM 10207 N N . THR A 1 49 ? 0.954 -0.740 -0.418 1.00 0.13 49 THR A N 10
ATOM 10208 C CA . THR A 1 49 ? 2.320 -0.299 -0.621 1.00 0.13 49 THR A CA 10
ATOM 10209 C C . THR A 1 49 ? 2.360 1.217 -0.631 1.00 0.12 49 THR A C 10
ATOM 10210 O O . THR A 1 49 ? 1.837 1.862 -1.534 1.00 0.18 49 THR A O 10
ATOM 10221 N N . TYR A 1 50 ? 2.944 1.776 0.396 1.00 0.17 50 TYR A N 10
ATOM 10222 C CA . TYR A 1 50 ? 3.026 3.208 0.532 1.00 0.16 50 TYR A CA 10
ATOM 10223 C C . TYR A 1 50 ? 4.389 3.707 0.081 1.00 0.14 50 TYR A C 10
ATOM 10224 O O . TYR A 1 50 ? 5.398 3.458 0.738 1.00 0.16 50 TYR A O 10
ATOM 10242 N N . ASN A 1 51 ? 4.420 4.392 -1.051 1.00 0.16 51 ASN A N 10
ATOM 10243 C CA . ASN A 1 51 ? 5.649 5.008 -1.523 1.00 0.20 51 ASN A CA 10
ATOM 10244 C C . ASN A 1 51 ? 5.896 6.261 -0.700 1.00 0.19 51 ASN A C 10
ATOM 10245 O O . ASN A 1 51 ? 5.341 7.321 -0.979 1.00 0.22 51 ASN A O 10
ATOM 10256 N N . VAL A 1 52 ? 6.733 6.123 0.311 1.00 0.18 52 VAL A N 10
ATOM 10257 C CA . VAL A 1 52 ? 6.927 7.161 1.309 1.00 0.22 52 VAL A CA 10
ATOM 10258 C C . VAL A 1 52 ? 7.710 8.351 0.743 1.00 0.31 52 VAL A C 10
ATOM 10259 O O . VAL A 1 52 ? 7.697 9.444 1.312 1.00 0.44 52 VAL A O 10
ATOM 10272 N N . LYS A 1 53 ? 8.374 8.144 -0.390 1.00 0.33 53 LYS A N 10
ATOM 10273 C CA . LYS A 1 53 ? 9.096 9.224 -1.052 1.00 0.45 53 LYS A CA 10
ATOM 10274 C C . LYS A 1 53 ? 8.146 10.069 -1.897 1.00 0.44 53 LYS A C 10
ATOM 10275 O O . LYS A 1 53 ? 8.071 11.287 -1.730 1.00 0.59 53 LYS A O 10
ATOM 10294 N N . SER A 1 54 ? 7.408 9.420 -2.790 1.00 0.34 54 SER A N 10
ATOM 10295 C CA . SER A 1 54 ? 6.476 10.123 -3.665 1.00 0.36 54 SER A CA 10
ATOM 10296 C C . SER A 1 54 ? 5.206 10.510 -2.913 1.00 0.33 54 SER A C 10
ATOM 10297 O O . SER A 1 54 ? 4.459 11.394 -3.337 1.00 0.43 54 SER A O 10
ATOM 10305 N N . GLY A 1 55 ? 4.971 9.837 -1.794 1.00 0.26 55 GLY A N 10
ATOM 10306 C CA . GLY A 1 55 ? 3.778 10.078 -1.010 1.00 0.24 55 GLY A CA 10
ATOM 10307 C C . GLY A 1 55 ? 2.569 9.396 -1.606 1.00 0.20 55 GLY A C 10
ATOM 10308 O O . GLY A 1 55 ? 1.437 9.802 -1.364 1.00 0.27 55 GLY A O 10
ATOM 10312 N N . LEU A 1 56 ? 2.811 8.351 -2.385 1.00 0.22 56 LEU A N 10
ATOM 10313 C CA . LEU A 1 56 ? 1.737 7.639 -3.060 1.00 0.19 56 LEU A CA 10
ATOM 10314 C C . LEU A 1 56 ? 1.280 6.451 -2.240 1.00 0.15 56 LEU A C 10
ATOM 10315 O O . LEU A 1 56 ? 2.093 5.728 -1.668 1.00 0.14 56 LEU A O 10
ATOM 10331 N N . CYS A 1 57 ? -0.019 6.249 -2.200 1.00 0.14 57 CYS A N 10
ATOM 10332 C CA . CYS A 1 57 ? -0.594 5.123 -1.501 1.00 0.13 57 CYS A CA 10
ATOM 10333 C C . CYS A 1 57 ? -1.137 4.119 -2.507 1.00 0.11 57 CYS A C 10
ATOM 10334 O O . CYS A 1 57 ? -1.953 4.468 -3.363 1.00 0.13 57 CYS A O 10
ATOM 10341 N N . TYR A 1 58 ? -0.656 2.885 -2.432 1.00 0.11 58 TYR A N 10
ATOM 10342 C CA . TYR A 1 58 ? -1.123 1.826 -3.316 1.00 0.13 58 TYR A CA 10
ATOM 10343 C C . TYR A 1 58 ? -1.985 0.830 -2.555 1.00 0.13 58 TYR A C 10
ATOM 10344 O O . TYR A 1 58 ? -1.469 -0.156 -2.024 1.00 0.12 58 TYR A O 10
ATOM 10362 N N . PRO A 1 59 ? -3.301 1.068 -2.483 1.00 0.15 59 PRO A N 10
ATOM 10363 C CA . PRO A 1 59 ? -4.231 0.121 -1.880 1.00 0.16 59 PRO A CA 10
ATOM 10364 C C . PRO A 1 59 ? -4.329 -1.121 -2.748 1.00 0.15 59 PRO A C 10
ATOM 10365 O O . PRO A 1 59 ? -4.809 -1.058 -3.882 1.00 0.16 59 PRO A O 10
ATOM 10376 N N . LYS A 1 60 ? -3.847 -2.240 -2.239 1.00 0.14 60 LYS A N 10
ATOM 10377 C CA . LYS A 1 60 ? -3.749 -3.444 -3.048 1.00 0.14 60 LYS A CA 10
ATOM 10378 C C . LYS A 1 60 ? -4.685 -4.541 -2.561 1.00 0.13 60 LYS A C 10
ATOM 10379 O O . LYS A 1 60 ? -4.848 -4.765 -1.360 1.00 0.14 60 LYS A O 10
ATOM 10398 N N . ARG A 1 61 ? -5.300 -5.217 -3.518 1.00 0.15 61 ARG A N 10
ATOM 10399 C CA . ARG A 1 61 ? -6.266 -6.263 -3.232 1.00 0.17 61 ARG A CA 10
ATOM 10400 C C . ARG A 1 61 ? -5.696 -7.634 -3.570 1.00 0.17 61 ARG A C 10
ATOM 10401 O O . ARG A 1 61 ? -4.745 -7.747 -4.346 1.00 0.22 61 ARG A O 10
ATOM 10422 N N . GLY A 1 62 ? -6.271 -8.665 -2.970 1.00 0.22 62 GLY A N 10
ATOM 10423 C CA . GLY A 1 62 ? -5.870 -10.027 -3.278 1.00 0.30 62 GLY A CA 10
ATOM 10424 C C . GLY A 1 62 ? -4.589 -10.440 -2.578 1.00 0.29 62 GLY A C 10
ATOM 10425 O O . GLY A 1 62 ? -4.152 -9.788 -1.627 1.00 0.37 62 GLY A O 10
ATOM 10429 N N . LYS A 1 63 ? -3.993 -11.528 -3.049 1.00 0.39 63 LYS A N 10
ATOM 10430 C CA . LYS A 1 63 ? -2.761 -12.046 -2.470 1.00 0.48 63 LYS A CA 10
ATOM 10431 C C . LYS A 1 63 ? -1.556 -11.267 -2.985 1.00 0.40 63 LYS A C 10
ATOM 10432 O O . LYS A 1 63 ? -1.496 -10.900 -4.159 1.00 0.49 63 LYS A O 10
ATOM 10451 N N . PRO A 1 64 ? -0.583 -10.998 -2.107 1.00 0.41 64 PRO A N 10
ATOM 10452 C CA . PRO A 1 64 ? 0.555 -10.141 -2.415 1.00 0.38 64 PRO A CA 10
ATOM 10453 C C . PRO A 1 64 ? 1.750 -10.868 -3.024 1.00 0.35 64 PRO A C 10
ATOM 10454 O O . PRO A 1 64 ? 1.858 -12.092 -2.983 1.00 0.44 64 PRO A O 10
ATOM 10465 N N . GLN A 1 65 ? 2.639 -10.070 -3.579 1.00 0.36 65 GLN A N 10
ATOM 10466 C CA . GLN A 1 65 ? 3.952 -10.512 -4.020 1.00 0.32 65 GLN A CA 10
ATOM 10467 C C . GLN A 1 65 ? 4.953 -9.529 -3.445 1.00 0.31 65 GLN A C 10
ATOM 10468 O O . GLN A 1 65 ? 4.605 -8.370 -3.249 1.00 0.41 65 GLN A O 10
ATOM 10482 N N . PHE A 1 66 ? 6.165 -9.959 -3.154 1.00 0.32 66 PHE A N 10
ATOM 10483 C CA . PHE A 1 66 ? 7.126 -9.069 -2.512 1.00 0.33 66 PHE A CA 10
ATOM 10484 C C . PHE A 1 66 ? 8.382 -8.902 -3.358 1.00 0.34 66 PHE A C 10
ATOM 10485 O O . PHE A 1 66 ? 8.971 -9.886 -3.820 1.00 0.40 66 PHE A O 10
ATOM 10502 N N . TYR A 1 67 ? 8.778 -7.654 -3.572 1.00 0.32 67 TYR A N 10
ATOM 10503 C CA . TYR A 1 67 ? 9.989 -7.349 -4.320 1.00 0.34 67 TYR A CA 10
ATOM 10504 C C . TYR A 1 67 ? 10.829 -6.310 -3.589 1.00 0.32 67 TYR A C 10
ATOM 10505 O O . TYR A 1 67 ? 10.311 -5.538 -2.789 1.00 0.42 67 TYR A O 10
ATOM 10523 N N . LYS A 1 68 ? 12.125 -6.299 -3.867 1.00 0.39 68 LYS A N 10
ATOM 10524 C CA . LYS A 1 68 ? 13.039 -5.393 -3.187 1.00 0.39 68 LYS A CA 10
ATOM 10525 C C . LYS A 1 68 ? 12.990 -4.007 -3.824 1.00 0.41 68 LYS A C 10
ATOM 10526 O O . LYS A 1 68 ? 13.408 -3.816 -4.969 1.00 0.58 68 LYS A O 10
ATOM 10545 N N . TYR A 1 69 ? 12.474 -3.050 -3.072 1.00 0.32 69 TYR A N 10
ATOM 10546 C CA . TYR A 1 69 ? 12.276 -1.691 -3.553 1.00 0.42 69 TYR A CA 10
ATOM 10547 C C . TYR A 1 69 ? 12.803 -0.709 -2.514 1.00 0.40 69 TYR A C 10
ATOM 10548 O O . TYR A 1 69 ? 13.036 -1.088 -1.373 1.00 0.60 69 TYR A O 10
ATOM 10566 N N . LEU A 1 70 ? 13.071 0.523 -2.907 1.00 0.53 70 LEU A N 10
ATOM 10567 C CA . LEU A 1 70 ? 13.453 1.533 -1.936 1.00 0.52 70 LEU A CA 10
ATOM 10568 C C . LEU A 1 70 ? 12.460 2.689 -1.941 1.00 0.48 70 LEU A C 10
ATOM 10569 O O . LEU A 1 70 ? 12.170 3.269 -2.988 1.00 0.75 70 LEU A O 10
ATOM 10585 N N . GLY A 1 71 ? 11.953 3.016 -0.764 1.00 0.40 71 GLY A N 10
ATOM 10586 C CA . GLY A 1 71 ? 10.994 4.096 -0.632 1.00 0.49 71 GLY A CA 10
ATOM 10587 C C . GLY A 1 71 ? 9.575 3.594 -0.472 1.00 0.40 71 GLY A C 10
ATOM 10588 O O . GLY A 1 71 ? 8.634 4.382 -0.437 1.00 0.43 71 GLY A O 10
ATOM 10592 N N . ASP A 1 72 ? 9.421 2.285 -0.378 1.00 0.38 72 ASP A N 10
ATOM 10593 C CA . ASP A 1 72 ? 8.118 1.676 -0.180 1.00 0.36 72 ASP A CA 10
ATOM 10594 C C . ASP A 1 72 ? 7.920 1.332 1.288 1.00 0.42 72 ASP A C 10
ATOM 10595 O O . ASP A 1 72 ? 8.886 1.214 2.048 1.00 0.70 72 ASP A O 10
ATOM 10604 N N . MET A 1 73 ? 6.673 1.210 1.689 1.00 0.26 73 MET A N 10
ATOM 10605 C CA . MET A 1 73 ? 6.333 0.583 2.950 1.00 0.28 73 MET A CA 10
ATOM 10606 C C . MET A 1 73 ? 5.073 -0.237 2.728 1.00 0.22 73 MET A C 10
ATOM 10607 O O . MET A 1 73 ? 4.013 0.317 2.451 1.00 0.20 73 MET A O 10
ATOM 10621 N N . THR A 1 74 ? 5.179 -1.546 2.844 1.00 0.23 74 THR A N 10
ATOM 10622 C CA . THR A 1 74 ? 4.034 -2.407 2.614 1.00 0.21 74 THR A CA 10
ATOM 10623 C C . THR A 1 74 ? 3.476 -2.911 3.939 1.00 0.26 74 THR A C 10
ATOM 10624 O O . THR A 1 74 ? 4.071 -3.765 4.597 1.00 0.34 74 THR A O 10
ATOM 10635 N N . GLY A 1 75 ? 2.342 -2.350 4.331 1.00 0.27 75 GLY A N 10
ATOM 10636 C CA . GLY A 1 75 ? 1.731 -2.700 5.595 1.00 0.32 75 GLY A CA 10
ATOM 10637 C C . GLY A 1 75 ? 0.396 -3.385 5.407 1.00 0.24 75 GLY A C 10
ATOM 10638 O O . GLY A 1 75 ? -0.183 -3.339 4.318 1.00 0.25 75 GLY A O 10
ATOM 10642 N N . SER A 1 76 ? -0.089 -4.022 6.463 1.00 0.38 76 SER A N 10
ATOM 10643 C CA . SER A 1 76 ? -1.354 -4.735 6.415 1.00 0.50 76 SER A CA 10
ATOM 10644 C C . SER A 1 76 ? -2.524 -3.758 6.473 1.00 0.61 76 SER A C 10
ATOM 10645 O O . SER A 1 76 ? -2.395 -2.676 7.052 1.00 1.52 76 SER A O 10
ATOM 10653 N N . ARG A 1 77 ? -3.648 -4.150 5.867 1.00 0.62 77 ARG A N 10
ATOM 10654 C CA . ARG A 1 77 ? -4.831 -3.288 5.745 1.00 0.54 77 ARG A CA 10
ATOM 10655 C C . ARG A 1 77 ? -5.159 -2.556 7.049 1.00 0.64 77 ARG A C 10
ATOM 10656 O O . ARG A 1 77 ? -5.275 -1.333 7.063 1.00 1.08 77 ARG A O 10
ATOM 10677 N N . THR A 1 78 ? -5.288 -3.303 8.137 1.00 0.91 78 THR A N 10
ATOM 10678 C CA . THR A 1 78 ? -5.627 -2.729 9.427 1.00 1.05 78 THR A CA 10
ATOM 10679 C C . THR A 1 78 ? -5.006 -3.544 10.554 1.00 1.42 78 THR A C 10
ATOM 10680 O O . THR A 1 78 ? -4.395 -4.585 10.310 1.00 2.15 78 THR A O 10
ATOM 10691 N N . CYS A 1 79 ? -5.161 -3.064 11.776 1.00 1.67 79 CYS A N 10
ATOM 10692 C CA . CYS A 1 79 ? -4.638 -3.751 12.944 1.00 2.22 79 CYS A CA 10
ATOM 10693 C C . CYS A 1 79 ? -5.682 -4.714 13.496 1.00 2.94 79 CYS A C 10
ATOM 10694 O O . CYS A 1 79 ? -5.570 -5.935 13.245 1.00 3.37 79 CYS A O 10
#

InterPro domains:
  IPR000177 Apple domain [SM00223] (68-137)
  IPR000177 Apple domain [SM00223] (141-214)
  IPR000177 Apple domain [SM00223] (232-301)
  IPR000177 Apple domain [SM00223] (305-375)
  IPR000177 Apple domain [SM00223] (419-488)
  IPR000177 Apple domain [SM00223] (492-565)
  IPR000177 Apple domain [cd01100] (64-136)
  IPR000177 Apple domain [cd01100] (137-212)
  IPR000177 Apple domain [cd01100] (228-300)
  IPR000177 Apple domain [cd01100] (301-378)
  IPR000177 Apple domain [cd01100] (415-487)
  IPR000177 Apple domain [cd01100] (488-563)
  IPR003609 PAN/Apple domain [PF00024] (85-141)
  IPR003609 PAN/Apple domain [PF00024] (142-193)
  IPR003609 PAN/Apple domain [PF00024] (234-308)
  IPR003609 PAN/Apple domain [PF00024] (430-490)
  IPR003609 PAN/Apple domain [PF14295] (316-355)
  IPR003609 PAN/Apple domain [PF14295] (494-541)
  IPR003609 PAN/Apple domain [PS50948] (137-214)
  IPR003609 PAN/Apple domain [PS50948] (232-301)

B-factor: mean 0.97, std 0.98, range [0.11, 5.66]

CATH classification: 3.50.4.10

Radius of gyration: 9.97 Å; Cα contacts (8 Å, |Δi|>4): 186; chains: 1; bounding box: 26×24×22 Å

Nearest PDB structures (foldseek):
  2ll4-assembly1_M  TM=9.697E-01  e=6.199E-13  Toxoplasma gondii
  2yil-assembly1_A  TM=9.295E-01  e=2.097E-06  Sarcocystis muris
  4a5v-assembly1_A  TM=9.067E-01  e=2.097E-06  Toxoplasma gondii RH
  6ryw-assembly1_A  TM=8.808E-01  e=1.214E-02  Colletotrichum graminicola M1.001
  6ryx-assembly1_A  TM=8.796E-01  e=2.961E-02  Colletotrichum graminicola M1.001

Sequence (70 aa):
CVHTGNIGSKAQTIGEVKRASSLSECRARCQAEKECSHYTYNVKSGLCYPKRGKPQFYKYLGDMTGSRTCCVHTGNIGSKAQTIGEVKRASSLSECRARCQAEKECSHYTYNVKSGLCYPKRGKPQFYKYLGDMTGSRTCCVHTGNIGSKAQTIGEVKRASSLSECRARCQAEKECSHYTYNVKSGLCYPKRGKPQFYKYLGDMTGSRTCCVHTGNIGSKAQTIGEVKRASSLSECRARCQAEKECSHYTYNVKSGLCYPKRGKPQFYKYLGDMTGSRTCCVHTGNIGSKAQTIGEVKRASSLSECRARCQAEKECSHYTYNVKSGLCYPKRGKPQFYKYLGDMTGSRTCCVHTGNIGSKAQTIGEVKRASSLSECRARCQAEKECSHYTYNVKSGLCYPKRGKPQFYKYLGDMTGSRTCCVHTGNIGSKAQTIGEVKRASSLSECRARCQAEKECSHYTYNVKSGLCYPKRGKPQFYKYLGDMTGSRTCCVHTGNIGSKAQTIGEVKRASSLSECRARCQAEKECSHYTYNVKSGLCYPKRGKPQFYKYLGDMTGSRTCCVHTGNIGSKAQTIGEVKRASSLSECRARCQAEKECSHYTYNVKSGLCYPKRGKPQFYKYLGDMTGSRTCCVHTGNIGSKAQTIGEVKRASSLSECRARCQAEKECSHYTYNVKSGLCYPKRGKPQFYKYLGDMTGSRTC

Organism: Toxoplasma gondii (NCBI:txid5811)